Protein AF-0000000066911682 (afdb_homodimer)

Secondary structure (DSSP, 8-state):
----------GGGG-EEEEEEEES-S-TTT--EEEEEEEEE-SSTT--EEEEEEEEEPP--HHHHTT--HHHHHHHSTTTT-HHHHHHH----HHHHHHHHHHHHHHHS-TTTSPEEETTTHHHHHHHHHH-HHHHHHS-S-EEEHHHHHHHH------------HHHHHHHHHHHHHHHHHHH--GGGT--/----------GGGG-EEEEEEEES-S-TTT--EEEEEEEEE-SSTT--EEEEEEEEEPP--HHHHTT--HHHHHHHSTTTT-HHHHHHH----HHHHHHHHHHHHHHHS-TTTSPEEETTTHHHHHHHHHH-HHHHHHS-S-EEEHHHHHHHH------------HHHHHHHHHHHHHHHHHHH--TTTT--

Solvent-accessible surface area (backbone atoms only — not comparable to full-atom values): 20643 Å² total; per-residue (Å²): 124,85,78,75,72,77,78,73,77,62,73,47,42,49,23,32,40,30,47,28,61,39,47,32,44,84,52,68,91,82,37,47,74,36,30,42,15,30,34,32,23,43,42,55,89,76,49,46,75,75,44,85,45,62,74,45,51,22,36,59,55,68,74,58,61,71,65,31,36,70,70,36,47,56,48,26,25,75,90,55,47,31,46,53,61,51,17,63,70,31,84,38,42,58,68,56,47,37,50,54,50,36,51,56,46,58,75,63,36,52,75,49,44,24,26,42,23,27,60,56,33,59,60,44,48,53,43,34,49,72,66,25,42,72,46,49,65,37,31,23,92,47,46,35,35,43,42,22,53,42,63,64,61,71,65,67,75,82,80,66,87,79,55,79,37,31,57,54,47,41,53,50,34,52,52,51,43,47,53,47,42,66,69,31,49,69,66,71,81,68,64,131,124,85,79,76,72,76,78,72,76,61,73,48,43,50,23,32,38,32,50,27,61,38,47,32,43,84,51,66,90,80,38,47,73,35,31,43,13,29,37,32,22,43,42,55,91,76,48,46,76,74,44,84,44,63,74,46,52,23,36,60,54,69,77,58,60,70,64,31,36,69,70,36,47,57,47,27,26,76,91,54,44,30,45,54,62,49,18,64,71,31,83,38,43,58,67,57,48,37,51,55,51,36,54,57,45,57,76,63,35,54,75,48,45,24,26,44,25,28,60,56,32,60,60,44,48,55,44,34,50,74,66,26,41,72,47,49,66,36,32,22,93,47,48,37,35,43,41,23,54,42,61,63,62,71,66,67,73,80,77,70,87,79,56,80,36,33,57,54,46,42,54,48,34,51,51,51,43,47,52,48,41,64,67,30,49,64,67,71,78,68,64,131

pLDDT: mean 88.91, std 17.12, range [24.66, 98.81]

Organism: Trichuris trichiura (NCBI:txid36087)

Nearest PDB structures (foldseek):
  6j7z-assembly1_B  TM=9.268E-01  e=2.831E-22  Homo sapiens
  6rcn-assembly1_A  TM=9.361E-01  e=3.462E-21  Homo sapiens
  6n6k-assembly1_A  TM=9.356E-01  e=3.257E-21  Homo sapiens
  6j80-assembly1_B  TM=9.335E-01  e=4.420E-21  Homo sapiens
  6n6i-assembly2_B  TM=8.886E-01  e=9.033E-22  Homo sapiens

Radius of gyration: 21.7 Å; Cα contacts (8 Å, |Δi|>4): 700; chains: 2; bounding box: 81×53×58 Å

InterPro domains:
  IPR012337 Ribonuclease H-like superfamily [SSF53098] (12-185)
  IPR013520 Ribonuclease H-like domain [PF00929] (17-165)
  IPR013520 Ribonuclease H-like domain [SM00479] (15-186)
  IPR022894 Oligoribonuclease [NF003765] (14-187)
  IPR022894 Oligoribonuclease [PTHR11046] (68-154)
  IPR022894 Oligoribonuclease [cd06135] (16-185)
  IPR036397 Ribonuclease H superfamily [G3DSA:3.30.420.10] (10-191)

Structure (mmCIF, N/CA/C/O backbone):
data_AF-0000000066911682-model_v1
#
loop_
_entity.id
_entity.type
_entity.pdbx_description
1 polymer 'RNase T domain containing protein'
#
loop_
_atom_site.group_PDB
_atom_site.id
_atom_site.type_symbol
_atom_site.label_atom_id
_atom_site.label_alt_id
_atom_site.label_comp_id
_atom_site.label_asym_id
_atom_site.label_entity_id
_atom_site.label_seq_id
_atom_site.pdbx_PDB_ins_code
_atom_site.Cartn_x
_atom_site.Cartn_y
_atom_site.Cartn_z
_atom_site.occupancy
_atom_site.B_iso_or_equiv
_atom_site.auth_seq_id
_atom_site.auth_comp_id
_atom_site.auth_asym_id
_atom_site.auth_atom_id
_atom_site.pdbx_PDB_model_num
ATOM 1 N N . MET A 1 1 ? 44.25 -12.586 6.047 1 30.64 1 MET A N 1
ATOM 2 C CA . MET A 1 1 ? 42.969 -12.586 6.738 1 30.64 1 MET A CA 1
ATOM 3 C C . MET A 1 1 ? 42 -11.578 6.113 1 30.64 1 MET A C 1
ATOM 5 O O . MET A 1 1 ? 42.344 -10.406 5.953 1 30.64 1 MET A O 1
ATOM 9 N N . PRO A 1 2 ? 41.125 -11.969 5.152 1 35.22 2 PRO A N 1
ATOM 10 C CA . PRO A 1 2 ? 40.438 -10.914 4.391 1 35.22 2 PRO A CA 1
ATOM 11 C C . PRO A 1 2 ? 39.781 -9.875 5.289 1 35.22 2 PRO A C 1
ATOM 13 O O . PRO A 1 2 ? 39.406 -10.18 6.422 1 35.22 2 PRO A O 1
ATOM 16 N N . ASN A 1 3 ? 40.281 -8.656 5.352 1 35.41 3 ASN A N 1
ATOM 17 C CA . ASN A 1 3 ? 39.75 -7.523 6.082 1 35.41 3 ASN A CA 1
ATOM 18 C C . ASN A 1 3 ? 38.219 -7.453 5.957 1 35.41 3 ASN A C 1
ATOM 20 O O . ASN A 1 3 ? 37.688 -7.223 4.871 1 35.41 3 ASN A O 1
ATOM 24 N N . GLN A 1 4 ? 37.406 -8.383 6.516 1 37.31 4 GLN A N 1
ATOM 25 C CA . GLN A 1 4 ? 35.969 -8.289 6.656 1 37.31 4 GLN A CA 1
ATOM 26 C C . GLN A 1 4 ? 35.562 -6.867 7.031 1 37.31 4 GLN A C 1
ATOM 28 O O . GLN A 1 4 ? 35.812 -6.406 8.141 1 37.31 4 GLN A O 1
ATOM 33 N N . THR A 1 5 ? 35.906 -5.855 6.242 1 41.12 5 THR A N 1
ATOM 34 C CA . THR A 1 5 ? 35.438 -4.496 6.492 1 41.12 5 THR A CA 1
ATOM 35 C C . THR A 1 5 ? 34 -4.5 7.059 1 41.12 5 THR A C 1
ATOM 37 O O . THR A 1 5 ? 33.125 -5.184 6.535 1 41.12 5 THR A O 1
ATOM 40 N N . ASN A 1 6 ? 33.688 -4.59 8.32 1 45.5 6 ASN A N 1
ATOM 41 C CA . ASN A 1 6 ? 32.469 -4.367 9.078 1 45.5 6 ASN A CA 1
ATOM 42 C C . ASN A 1 6 ? 31.609 -3.275 8.445 1 45.5 6 ASN A C 1
ATOM 44 O O . ASN A 1 6 ? 31.828 -2.088 8.695 1 45.5 6 ASN A O 1
ATOM 48 N N . ASP A 1 7 ? 31.406 -3.189 7.207 1 52.94 7 ASP A N 1
ATOM 49 C CA . ASP A 1 7 ? 30.609 -2.184 6.508 1 52.94 7 ASP A CA 1
ATOM 50 C C . ASP A 1 7 ? 29.406 -1.759 7.344 1 52.94 7 ASP A C 1
ATOM 52 O O . ASP A 1 7 ? 28.453 -2.529 7.52 1 52.94 7 ASP A O 1
ATOM 56 N N . LYS A 1 8 ? 29.547 -1.004 8.422 1 61.72 8 LYS A N 1
ATOM 57 C CA . LYS A 1 8 ? 28.641 -0.413 9.406 1 61.72 8 LYS A CA 1
ATOM 58 C C . LYS A 1 8 ? 27.391 0.121 8.734 1 61.72 8 LYS A C 1
ATOM 60 O O . LYS A 1 8 ? 27.453 1.002 7.871 1 61.72 8 LYS A O 1
ATOM 65 N N . ILE A 1 9 ? 26.25 -0.474 8.781 1 79.56 9 ILE A N 1
ATOM 66 C CA . ILE A 1 9 ? 24.953 -0.028 8.281 1 79.56 9 ILE A CA 1
ATOM 67 C C . ILE A 1 9 ? 24.656 1.38 8.789 1 79.56 9 ILE A C 1
ATOM 69 O O . ILE A 1 9 ? 24.844 1.668 9.977 1 79.56 9 ILE A O 1
ATOM 73 N N . ASP A 1 10 ? 24.516 2.477 7.934 1 91.06 10 ASP A N 1
ATOM 74 C CA . ASP A 1 10 ? 24.047 3.812 8.289 1 91.06 10 ASP A CA 1
ATOM 75 C C . ASP A 1 10 ? 22.719 3.746 9.039 1 91.06 10 ASP A C 1
ATOM 77 O O . ASP A 1 10 ? 21.703 3.355 8.469 1 91.06 10 ASP A O 1
ATOM 81 N N . PRO A 1 11 ? 22.781 4.004 10.352 1 91.06 11 PRO A N 1
ATOM 82 C CA . PRO A 1 11 ? 21.547 3.914 11.133 1 91.06 11 PRO A CA 1
ATOM 83 C C . PRO A 1 11 ? 20.406 4.715 10.516 1 91.06 11 PRO A C 1
ATOM 85 O O . PRO A 1 11 ? 19.234 4.422 10.766 1 91.06 11 PRO A O 1
ATOM 88 N N . ARG A 1 12 ? 20.734 5.734 9.758 1 95.25 12 ARG A N 1
ATOM 89 C CA . ARG A 1 12 ? 19.703 6.551 9.117 1 95.25 12 ARG A CA 1
ATOM 90 C C . ARG A 1 12 ? 18.906 5.734 8.109 1 95.25 12 ARG A C 1
ATOM 92 O O . ARG A 1 12 ? 17.812 6.133 7.707 1 95.25 12 ARG A O 1
ATOM 99 N N . SER A 1 13 ? 19.406 4.578 7.641 1 95.56 13 SER A N 1
ATOM 100 C CA . SER A 1 13 ? 18.766 3.744 6.629 1 95.56 13 SER A CA 1
ATOM 101 C C . SER A 1 13 ? 17.594 2.965 7.211 1 95.56 13 SER A C 1
ATOM 103 O O . SER A 1 13 ? 16.812 2.363 6.473 1 95.56 13 SER A O 1
ATOM 105 N N . LEU A 1 14 ? 17.391 3.08 8.523 1 93.75 14 LEU A N 1
ATOM 106 C CA . LEU A 1 14 ? 16.328 2.352 9.195 1 93.75 14 LEU A CA 1
ATOM 107 C C . LEU A 1 14 ? 15.156 3.279 9.523 1 93.75 14 LEU A C 1
ATOM 109 O O . LEU A 1 14 ? 14.125 2.832 10.023 1 93.75 14 LEU A O 1
ATOM 113 N N . ARG A 1 15 ? 15.297 4.527 9.188 1 97.06 15 ARG A N 1
ATOM 114 C CA . ARG A 1 15 ? 14.289 5.527 9.531 1 97.06 15 ARG A CA 1
ATOM 115 C C . ARG A 1 15 ? 13.008 5.316 8.734 1 97.06 15 ARG A C 1
ATOM 117 O O . ARG A 1 15 ? 13 4.574 7.746 1 97.06 15 ARG A O 1
ATOM 124 N N . LEU A 1 16 ? 11.977 5.883 9.258 1 98.25 16 LEU A N 1
ATOM 125 C CA . LEU A 1 16 ? 10.688 5.906 8.57 1 98.25 16 LEU A CA 1
ATOM 126 C C . LEU A 1 16 ? 10.352 7.316 8.102 1 98.25 16 LEU A C 1
ATOM 128 O O . LEU A 1 16 ? 10.555 8.289 8.828 1 98.25 16 LEU A O 1
ATOM 132 N N . VAL A 1 17 ? 9.883 7.406 6.891 1 98.75 17 VAL A N 1
ATOM 133 C CA . VAL A 1 17 ? 9.43 8.68 6.336 1 98.75 17 VAL A CA 1
ATOM 134 C C . VAL A 1 17 ? 7.902 8.727 6.34 1 98.75 17 VAL A C 1
ATOM 136 O O . VAL A 1 17 ? 7.254 8.148 5.461 1 98.75 17 VAL A O 1
ATOM 139 N N . TRP A 1 18 ? 7.309 9.445 7.32 1 98.69 18 TRP A N 1
ATOM 140 C CA . TRP A 1 18 ? 5.859 9.594 7.414 1 98.69 18 TRP A CA 1
ATOM 141 C C . TRP A 1 18 ? 5.367 10.719 6.516 1 98.69 18 TRP A C 1
ATOM 143 O O . TRP A 1 18 ? 5.816 11.859 6.637 1 98.69 18 TRP A O 1
ATOM 153 N N . ILE A 1 19 ? 4.492 10.383 5.605 1 98.44 19 ILE A N 1
ATOM 154 C CA . ILE A 1 19 ? 3.914 11.406 4.746 1 98.44 19 ILE A CA 1
ATOM 155 C C . ILE A 1 19 ? 2.396 11.242 4.695 1 98.44 19 ILE A C 1
ATOM 157 O O . ILE A 1 19 ? 1.888 10.125 4.629 1 98.44 19 ILE A O 1
ATOM 161 N N . ASP A 1 20 ? 1.667 12.234 4.773 1 97.56 20 ASP A N 1
ATOM 162 C CA . ASP A 1 20 ? 0.225 12.297 4.555 1 97.56 20 ASP A CA 1
ATOM 163 C C . ASP A 1 20 ? -0.126 13.359 3.514 1 97.56 20 ASP A C 1
ATOM 165 O O . ASP A 1 20 ? 0.473 14.438 3.49 1 97.56 20 ASP A O 1
ATOM 169 N N . CYS A 1 21 ? -1.052 13.039 2.686 1 97.88 21 CYS A N 1
ATOM 170 C CA . CYS A 1 21 ? -1.521 13.945 1.647 1 97.88 21 CYS A CA 1
ATOM 171 C C . CYS A 1 21 ? -3.021 14.18 1.765 1 97.88 21 CYS A C 1
ATOM 173 O O . CYS A 1 21 ? -3.773 13.266 2.104 1 97.88 21 CYS A O 1
ATOM 175 N N . GLU A 1 22 ? -3.4 15.312 1.535 1 97.81 22 GLU A N 1
ATOM 176 C CA . GLU A 1 22 ? -4.793 15.656 1.271 1 97.81 22 GLU A CA 1
ATOM 177 C C . GLU A 1 22 ? -5.012 15.984 -0.204 1 97.81 22 GLU A C 1
ATOM 179 O O . GLU A 1 22 ? -4.188 16.656 -0.829 1 97.81 22 GLU A O 1
ATOM 184 N N . MET A 1 23 ? -6.113 15.57 -0.801 1 98 23 MET A N 1
ATOM 185 C CA . MET A 1 23 ? -6.348 15.664 -2.238 1 98 23 MET A CA 1
ATOM 186 C C . MET A 1 23 ? -7.762 16.156 -2.525 1 98 23 MET A C 1
ATOM 188 O O . MET A 1 23 ? -8.586 16.25 -1.615 1 98 23 MET A O 1
ATOM 192 N N . THR A 1 24 ? -8.031 16.484 -3.754 1 98.25 24 THR A N 1
ATOM 193 C CA . THR A 1 24 ? -9.359 16.891 -4.18 1 98.25 24 THR A CA 1
ATOM 194 C C . THR A 1 24 ? -10.266 15.664 -4.363 1 98.25 24 THR A C 1
ATOM 196 O O . THR A 1 24 ? -11.445 15.805 -4.684 1 98.25 24 THR A O 1
ATOM 199 N N . GLY A 1 25 ? -9.742 14.508 -4.219 1 96.31 25 GLY A N 1
ATOM 200 C CA . GLY A 1 25 ? -10.383 13.211 -4.359 1 96.31 25 GLY A CA 1
ATOM 201 C C . GLY A 1 25 ? -9.398 12.062 -4.418 1 96.31 25 GLY A C 1
ATOM 202 O O . GLY A 1 25 ? -8.188 12.266 -4.297 1 96.31 25 GLY A O 1
ATOM 203 N N . LEU A 1 26 ? -9.844 10.875 -4.711 1 92.25 26 LEU A N 1
ATOM 204 C CA . LEU A 1 26 ? -8.984 9.711 -4.543 1 92.25 26 LEU A CA 1
ATOM 205 C C . LEU A 1 26 ? -8.516 9.18 -5.895 1 92.25 26 LEU A C 1
ATOM 207 O O . LEU A 1 26 ? -7.613 8.344 -5.961 1 92.25 26 LEU A O 1
ATOM 211 N N . ASP A 1 27 ? -9.125 9.625 -6.945 1 92 27 ASP A N 1
ATOM 212 C CA . ASP A 1 27 ? -8.703 9.156 -8.266 1 92 27 ASP A CA 1
ATOM 213 C C . ASP A 1 27 ? -7.461 9.906 -8.742 1 92 27 ASP A C 1
ATOM 215 O O . ASP A 1 27 ? -7.559 11.039 -9.211 1 92 27 ASP A O 1
ATOM 219 N N . VAL A 1 28 ? -6.344 9.242 -8.766 1 93 28 VAL A N 1
ATOM 220 C CA . VAL A 1 28 ? -5.047 9.852 -9.031 1 93 28 VAL A CA 1
ATOM 221 C C . VAL A 1 28 ? -5.012 10.391 -10.461 1 93 28 VAL A C 1
ATOM 223 O O . VAL A 1 28 ? -4.27 11.328 -10.758 1 93 28 VAL A O 1
ATOM 226 N N . ASN A 1 29 ? -5.812 9.867 -11.352 1 90.88 29 ASN A N 1
ATOM 227 C CA . ASN A 1 29 ? -5.781 10.273 -12.75 1 90.88 29 ASN A CA 1
ATOM 228 C C . ASN A 1 29 ? -6.48 11.609 -12.961 1 90.88 29 ASN A C 1
ATOM 230 O O . ASN A 1 29 ? -6.184 12.328 -13.914 1 90.88 29 ASN A O 1
ATOM 234 N N . THR A 1 30 ? -7.395 12.008 -12.039 1 95.19 30 THR A N 1
ATOM 235 C CA . THR A 1 30 ? -8.211 13.195 -12.297 1 95.19 30 THR A CA 1
ATOM 236 C C . THR A 1 30 ? -8.125 14.172 -11.125 1 95.19 30 THR A C 1
ATOM 238 O O . THR A 1 30 ? -8.508 15.336 -11.25 1 95.19 30 THR A O 1
ATOM 241 N N . LYS A 1 31 ? -7.602 13.727 -10 1 97.81 31 LYS A N 1
ATOM 242 C CA . LYS A 1 31 ? -7.605 14.562 -8.797 1 97.81 31 LYS A CA 1
ATOM 243 C C . LYS A 1 31 ? -6.207 15.094 -8.5 1 97.81 31 LYS A C 1
ATOM 245 O O . LYS A 1 31 ? -5.246 14.766 -9.195 1 97.81 31 LYS A O 1
ATOM 250 N N . HIS A 1 32 ? -6.16 16.031 -7.527 1 98.25 32 HIS A N 1
ATOM 251 C CA . HIS A 1 32 ? -4.949 16.812 -7.355 1 98.25 32 HIS A CA 1
ATOM 252 C C . HIS A 1 32 ? -4.547 16.906 -5.883 1 98.25 32 HIS A C 1
ATOM 254 O O . HIS A 1 32 ? -5.402 16.812 -5 1 98.25 32 HIS A O 1
ATOM 260 N N . LEU A 1 33 ? -3.238 17.109 -5.668 1 98.31 33 LEU A N 1
ATOM 261 C CA . LEU A 1 33 ? -2.689 17.297 -4.328 1 98.31 33 LEU A CA 1
ATOM 262 C C . LEU A 1 33 ? -3.055 18.672 -3.787 1 98.31 33 LEU A C 1
ATOM 264 O O . LEU A 1 33 ? -2.994 19.672 -4.516 1 98.31 33 LEU A O 1
ATOM 268 N N . LEU A 1 34 ? -3.43 18.734 -2.512 1 98.56 34 LEU A N 1
ATOM 269 C CA . LEU A 1 34 ? -3.752 20 -1.851 1 98.56 34 LEU A CA 1
ATOM 270 C C . LEU A 1 34 ? -2.756 20.297 -0.733 1 98.56 34 LEU A C 1
ATOM 272 O O . LEU A 1 34 ? -2.443 21.453 -0.467 1 98.56 34 LEU A O 1
ATOM 276 N N . GLU A 1 35 ? -2.35 19.297 -0.068 1 98.62 35 GLU A N 1
ATOM 277 C CA . GLU A 1 35 ? -1.502 19.406 1.114 1 98.62 35 GLU A CA 1
ATOM 278 C C . GLU A 1 35 ? -0.616 18.188 1.284 1 98.62 35 GLU A C 1
ATOM 280 O O . GLU A 1 35 ? -1.052 17.062 1.031 1 98.62 35 GLU A O 1
ATOM 285 N N . VAL A 1 36 ? 0.621 18.359 1.658 1 98.56 36 VAL A N 1
ATOM 286 C CA . VAL A 1 36 ? 1.533 17.266 1.973 1 98.56 36 VAL A CA 1
ATOM 287 C C . VAL A 1 36 ? 2.354 17.609 3.211 1 98.56 36 VAL A C 1
ATOM 289 O O . VAL A 1 36 ? 2.852 18.734 3.338 1 98.56 36 VAL A O 1
ATOM 292 N N . ALA A 1 37 ? 2.416 16.734 4.137 1 98.44 37 ALA A N 1
ATOM 293 C CA . ALA A 1 37 ? 3.229 16.891 5.34 1 98.44 37 ALA A CA 1
ATOM 294 C C . ALA A 1 37 ? 4.176 15.703 5.516 1 98.44 37 ALA A C 1
ATOM 296 O O . ALA A 1 37 ? 3.955 14.633 4.945 1 98.44 37 ALA A O 1
ATOM 297 N N . CYS A 1 38 ? 5.223 15.922 6.281 1 98.62 38 CYS A N 1
ATOM 298 C CA . CYS A 1 38 ? 6.23 14.883 6.469 1 98.62 38 CYS A CA 1
ATOM 299 C C . CYS A 1 38 ? 6.809 14.93 7.875 1 98.62 38 CYS A C 1
ATOM 301 O O . CYS A 1 38 ? 7.043 16.016 8.422 1 98.62 38 CYS A O 1
ATOM 303 N N . ILE A 1 39 ? 6.969 13.859 8.5 1 98.5 39 ILE A N 1
ATOM 304 C CA . ILE A 1 39 ? 7.738 13.641 9.719 1 98.5 39 ILE A CA 1
ATOM 305 C C . ILE A 1 39 ? 8.711 12.484 9.516 1 98.5 39 ILE A C 1
ATOM 307 O O . ILE A 1 39 ? 8.375 11.477 8.891 1 98.5 39 ILE A O 1
ATOM 311 N N . ILE A 1 40 ? 9.898 12.625 9.961 1 98.62 40 ILE A N 1
ATOM 312 C CA . ILE A 1 40 ? 10.875 11.539 9.93 1 98.62 40 ILE A CA 1
ATOM 313 C C . ILE A 1 40 ? 11.086 11 11.344 1 98.62 40 ILE A C 1
ATOM 315 O O . ILE A 1 40 ? 11.297 11.773 12.281 1 98.62 40 ILE A O 1
ATOM 319 N N . THR A 1 41 ? 11.008 9.766 11.5 1 98.44 41 THR A N 1
ATOM 320 C CA . THR A 1 41 ? 11.266 9.141 12.797 1 98.44 41 THR A CA 1
ATOM 321 C C . THR A 1 41 ? 12.375 8.094 12.68 1 98.44 41 THR A C 1
ATOM 323 O O . THR A 1 41 ? 12.734 7.688 11.57 1 98.44 41 THR A O 1
ATOM 326 N N . GLU A 1 42 ? 12.883 7.762 13.852 1 96.12 42 GLU A N 1
ATOM 327 C CA . GLU A 1 42 ? 13.648 6.52 13.906 1 96.12 42 GLU A CA 1
ATOM 328 C C . GLU A 1 42 ? 12.773 5.32 13.555 1 96.12 42 GLU A C 1
ATOM 330 O O . GLU A 1 42 ? 11.547 5.402 13.602 1 96.12 42 GLU A O 1
ATOM 335 N N . GLY A 1 43 ? 13.406 4.219 13.18 1 93.62 43 GLY A N 1
ATOM 336 C CA . GLY A 1 43 ? 12.688 3.023 12.773 1 93.62 43 GLY A CA 1
ATOM 337 C C . GLY A 1 43 ? 12.547 2 13.883 1 93.62 43 GLY A C 1
ATOM 338 O O . GLY A 1 43 ? 11.898 0.969 13.703 1 93.62 43 GLY A O 1
ATOM 339 N N . ASP A 1 44 ? 13.18 2.287 15.016 1 88.88 44 ASP A N 1
ATOM 340 C CA . ASP A 1 44 ? 13.047 1.395 16.172 1 88.88 44 ASP A CA 1
ATOM 341 C C . ASP A 1 44 ? 11.719 1.632 16.891 1 88.88 44 ASP A C 1
ATOM 343 O O . ASP A 1 44 ? 10.977 2.559 16.547 1 88.88 44 ASP A O 1
ATOM 347 N N . PRO A 1 45 ? 11.344 0.815 17.828 1 88.94 45 PRO A N 1
ATOM 348 C CA . PRO A 1 45 ? 10.023 0.839 18.453 1 88.94 45 PRO A CA 1
ATOM 349 C C . PRO A 1 45 ? 9.711 2.174 19.125 1 88.94 45 PRO A C 1
ATOM 351 O O . PRO A 1 45 ? 8.555 2.443 19.469 1 88.94 45 PRO A O 1
ATOM 354 N N . SER A 1 46 ? 10.68 2.973 19.344 1 91.88 46 SER A N 1
ATOM 355 C CA . SER A 1 46 ? 10.406 4.262 19.969 1 91.88 46 SER A CA 1
ATOM 356 C C . SER A 1 46 ? 9.727 5.219 19 1 91.88 46 SER A C 1
ATOM 358 O O . SER A 1 46 ? 9.016 6.137 19.406 1 91.88 46 SER A O 1
ATOM 360 N N . LEU A 1 47 ? 10.031 5.086 17.703 1 96.75 47 LEU A N 1
ATOM 361 C CA . LEU A 1 47 ? 9.578 6 16.656 1 96.75 47 LEU A CA 1
ATOM 362 C C . LEU A 1 47 ? 9.852 7.449 17.047 1 96.75 47 LEU A C 1
ATOM 364 O O . LEU A 1 47 ? 9.023 8.328 16.797 1 96.75 47 LEU A O 1
ATOM 368 N N . LYS A 1 48 ? 10.969 7.602 17.656 1 97.19 48 LYS A N 1
ATOM 369 C CA . LYS A 1 48 ? 11.344 8.953 18.062 1 97.19 48 LYS A CA 1
ATOM 370 C C . LYS A 1 48 ? 11.414 9.891 16.859 1 97.19 48 LYS A C 1
ATOM 372 O O . LYS A 1 48 ? 12 9.547 15.836 1 97.19 48 LYS A O 1
ATOM 377 N N . ILE A 1 49 ? 10.844 11.039 17 1 98.06 49 ILE A N 1
ATOM 378 C CA . ILE A 1 49 ? 10.859 12.023 15.914 1 98.06 49 ILE A CA 1
ATOM 379 C C . ILE A 1 49 ? 12.266 12.578 15.734 1 98.06 49 ILE A C 1
ATOM 381 O O . ILE A 1 49 ? 12.875 13.07 16.688 1 98.06 49 ILE A O 1
ATOM 385 N N . VAL A 1 50 ? 12.805 12.438 14.57 1 98.12 50 VAL A N 1
ATOM 386 C CA . VAL A 1 50 ? 14.102 12.977 14.172 1 98.12 50 VAL A CA 1
ATOM 387 C C . VAL A 1 50 ? 13.93 14.398 13.633 1 98.12 50 VAL A C 1
ATOM 389 O O . VAL A 1 50 ? 14.727 15.281 13.945 1 98.12 50 VAL A O 1
ATOM 392 N N . ALA A 1 51 ? 12.93 14.562 12.812 1 98 51 ALA A N 1
ATOM 393 C CA . ALA A 1 51 ? 12.625 15.852 12.195 1 98 51 ALA A CA 1
ATOM 394 C C . ALA A 1 51 ? 11.141 15.984 11.883 1 98 51 ALA A C 1
ATOM 396 O O . ALA A 1 51 ? 10.523 15.039 11.383 1 98 51 ALA A O 1
ATOM 397 N N . LYS A 1 52 ? 10.609 17.109 12.258 1 96.69 52 LYS A N 1
ATOM 398 C CA . LYS A 1 52 ? 9.203 17.391 11.977 1 96.69 52 LYS A CA 1
ATOM 399 C C . LYS A 1 52 ? 9.062 18.406 10.852 1 96.69 52 LYS A C 1
ATOM 401 O O . LYS A 1 52 ? 9.688 19.469 10.883 1 96.69 52 LYS A O 1
ATOM 406 N N . GLY A 1 53 ? 8.234 17.938 9.859 1 86.38 53 GLY A N 1
ATOM 407 C CA . GLY A 1 53 ? 7.902 18.875 8.797 1 86.38 53 GLY A CA 1
ATOM 408 C C . GLY A 1 53 ? 8.523 18.5 7.461 1 86.38 53 GLY A C 1
ATOM 409 O O . GLY A 1 53 ? 9.094 17.422 7.312 1 86.38 53 GLY A O 1
ATOM 410 N N . PRO A 1 54 ? 8.305 19.297 6.613 1 95.25 54 PRO A N 1
ATOM 411 C CA . PRO A 1 54 ? 7.43 20.469 6.422 1 95.25 54 PRO A CA 1
ATOM 412 C C . PRO A 1 54 ? 5.957 20.078 6.312 1 95.25 54 PRO A C 1
ATOM 414 O O . PRO A 1 54 ? 5.621 18.891 6.277 1 95.25 54 PRO A O 1
ATOM 417 N N . ASN A 1 55 ? 5.098 20.953 6.5 1 97.94 55 ASN A N 1
ATOM 418 C CA . ASN A 1 55 ? 3.699 20.922 6.078 1 97.94 55 ASN A CA 1
ATOM 419 C C . ASN A 1 55 ? 3.428 21.938 4.969 1 97.94 55 ASN A C 1
ATOM 421 O O . ASN A 1 55 ? 3.428 23.141 5.207 1 97.94 55 ASN A O 1
ATOM 425 N N . LEU A 1 56 ? 3.203 21.469 3.744 1 98.69 56 LEU A N 1
ATOM 426 C CA . LEU A 1 56 ? 3.148 22.312 2.557 1 98.69 56 LEU A CA 1
ATOM 427 C C . LEU A 1 56 ? 1.735 22.344 1.985 1 98.69 56 LEU A C 1
ATOM 429 O O . LEU A 1 56 ? 1.145 21.312 1.701 1 98.69 56 LEU A O 1
ATOM 433 N N . ILE A 1 57 ? 1.198 23.484 1.887 1 98.62 57 ILE A N 1
ATOM 434 C CA . ILE A 1 57 ? -0.095 23.688 1.245 1 98.62 57 ILE A CA 1
ATOM 435 C C . ILE A 1 57 ? 0.111 24.109 -0.21 1 98.62 57 ILE A C 1
ATOM 437 O O . ILE A 1 57 ? 0.719 25.141 -0.484 1 98.62 57 ILE A O 1
ATOM 441 N N . ILE A 1 58 ? -0.411 23.344 -1.142 1 98.81 58 ILE A N 1
ATOM 442 C CA . ILE A 1 58 ? -0.161 23.516 -2.568 1 98.81 58 ILE A CA 1
ATOM 443 C C . ILE A 1 58 ? -1.316 24.297 -3.205 1 98.81 58 ILE A C 1
ATOM 445 O O . ILE A 1 58 ? -2.482 23.938 -3.025 1 98.81 58 ILE A O 1
ATOM 449 N N . HIS A 1 59 ? -0.986 25.281 -3.969 1 98.75 59 HIS A N 1
ATOM 450 C CA . HIS A 1 59 ? -2.008 26.062 -4.66 1 98.75 59 HIS A CA 1
ATOM 451 C C . HIS A 1 59 ? -2.689 25.234 -5.746 1 98.75 59 HIS A C 1
ATOM 453 O O . HIS A 1 59 ? -2.025 24.5 -6.484 1 98.75 59 HIS A O 1
ATOM 459 N N . GLN A 1 60 ? -3.982 25.359 -5.906 1 98.56 60 GLN A N 1
ATOM 460 C CA . GLN A 1 60 ? -4.781 24.844 -7.023 1 98.56 60 GLN A CA 1
ATOM 461 C C . GLN A 1 60 ? -5.754 25.906 -7.523 1 98.56 60 GLN A C 1
ATOM 463 O O . GLN A 1 60 ? -6.328 26.656 -6.73 1 98.56 60 GLN A O 1
ATOM 468 N N . SER A 1 61 ? -5.996 25.969 -8.82 1 98.12 61 SER A N 1
ATOM 469 C CA . SER A 1 61 ? -6.922 26.922 -9.422 1 98.12 61 SER A CA 1
ATOM 470 C C . SER A 1 61 ? -8.367 26.609 -9.023 1 98.12 61 SER A C 1
ATOM 472 O O . SER A 1 61 ? -8.672 25.5 -8.586 1 98.12 61 SER A O 1
ATOM 474 N N . GLU A 1 62 ? -9.227 27.594 -9.25 1 97.75 62 GLU A N 1
ATOM 475 C CA . GLU A 1 62 ? -10.648 27.391 -8.992 1 97.75 62 GLU A CA 1
ATOM 476 C C . GLU A 1 62 ? -11.211 26.266 -9.859 1 97.75 62 GLU A C 1
ATOM 478 O O . GLU A 1 62 ? -12.102 25.531 -9.43 1 97.75 62 GLU A O 1
ATOM 483 N N . LYS A 1 63 ? -10.727 26.125 -11.062 1 97.81 63 LYS A N 1
ATOM 484 C CA . LYS A 1 63 ? -11.156 25.062 -11.961 1 97.81 63 LYS A CA 1
ATOM 485 C C . LYS A 1 63 ? -10.938 23.688 -11.336 1 97.81 63 LYS A C 1
ATOM 487 O O . LYS A 1 63 ? -11.789 22.797 -11.445 1 97.81 63 LYS A O 1
ATOM 492 N N . VAL A 1 64 ? -9.82 23.5 -10.68 1 97.81 64 VAL A N 1
ATOM 493 C CA . VAL A 1 64 ? -9.477 22.25 -10.023 1 97.81 64 VAL A CA 1
ATOM 494 C C . VAL A 1 64 ? -10.344 22.062 -8.773 1 97.81 64 VAL A C 1
ATOM 496 O O . VAL A 1 64 ? -10.898 20.984 -8.555 1 97.81 64 VAL A O 1
ATOM 499 N N . LEU A 1 65 ? -10.477 23.141 -8 1 97.88 65 LEU A N 1
ATOM 500 C CA . LEU A 1 65 ? -11.203 23.078 -6.738 1 97.88 65 LEU A CA 1
ATOM 501 C C . LEU A 1 65 ? -12.688 22.812 -6.977 1 97.88 65 LEU A C 1
ATOM 503 O O . LEU A 1 65 ? -13.328 22.125 -6.184 1 97.88 65 LEU A O 1
ATOM 507 N N . ASP A 1 66 ? -13.203 23.234 -8.086 1 96.56 66 ASP A N 1
ATOM 508 C CA . ASP A 1 66 ? -14.609 23.047 -8.438 1 96.56 66 ASP A CA 1
ATOM 509 C C . ASP A 1 66 ? -14.906 21.594 -8.766 1 96.56 66 ASP A C 1
ATOM 511 O O . ASP A 1 66 ? -16.062 21.172 -8.773 1 96.56 66 ASP A O 1
ATOM 515 N N . LYS A 1 67 ? -13.867 20.875 -9.078 1 96.75 67 LYS A N 1
ATOM 516 C CA . LYS A 1 67 ? -14.047 19.484 -9.477 1 96.75 67 LYS A CA 1
ATOM 517 C C . LYS A 1 67 ? -13.742 18.531 -8.328 1 96.75 67 LYS A C 1
ATOM 519 O O . LYS A 1 67 ? -13.602 17.328 -8.531 1 96.75 67 LYS A O 1
ATOM 524 N N . MET A 1 68 ? -13.555 19.094 -7.152 1 96.56 68 MET A N 1
ATOM 525 C CA . MET A 1 68 ? -13.344 18.266 -5.965 1 96.56 68 MET A CA 1
ATOM 526 C C . MET A 1 68 ? -14.531 17.344 -5.727 1 96.56 68 MET A C 1
ATOM 528 O O . MET A 1 68 ? -15.68 17.75 -5.895 1 96.56 68 MET A O 1
ATOM 532 N N . ASP A 1 69 ? -14.211 16.109 -5.363 1 96 69 ASP A N 1
ATOM 533 C CA . ASP A 1 69 ? -15.305 15.203 -5.035 1 96 69 ASP A CA 1
ATOM 534 C C . ASP A 1 69 ? -16.078 15.688 -3.803 1 96 69 ASP A C 1
ATOM 536 O O . ASP A 1 69 ? -15.531 16.422 -2.984 1 96 69 ASP A O 1
ATOM 540 N N . GLU A 1 70 ? -17.297 15.219 -3.627 1 94.62 70 GLU A N 1
ATOM 541 C CA . GLU A 1 70 ? -18.188 15.695 -2.574 1 94.62 70 GLU A CA 1
ATOM 542 C C . GLU A 1 70 ? -17.594 15.438 -1.191 1 94.62 70 GLU A C 1
ATOM 544 O O . GLU A 1 70 ? -17.594 16.328 -0.333 1 94.62 70 GLU A O 1
ATOM 549 N N . TRP A 1 71 ? -17.078 14.289 -0.996 1 92.44 71 TRP A N 1
ATOM 550 C CA . TRP A 1 71 ? -16.516 13.922 0.299 1 92.44 71 TRP A CA 1
ATOM 551 C C . TRP A 1 71 ? -15.352 14.844 0.667 1 92.44 71 TRP A C 1
ATOM 553 O O . TRP A 1 71 ? -15.297 15.367 1.782 1 92.44 71 TRP A O 1
ATOM 563 N N . SER A 1 72 ? -14.492 15.109 -0.323 1 94.5 72 SER A N 1
ATOM 564 C CA . SER A 1 72 ? -13.328 15.961 -0.091 1 94.5 72 SER A CA 1
ATOM 565 C C . SER A 1 72 ? -13.75 17.422 0.105 1 94.5 72 SER A C 1
ATOM 567 O O . SER A 1 72 ? -13.141 18.141 0.896 1 94.5 72 SER A O 1
ATOM 569 N N . ALA A 1 73 ? -14.758 17.891 -0.614 1 94.38 73 ALA A N 1
ATOM 570 C CA . ALA A 1 73 ? -15.25 19.25 -0.488 1 94.38 73 ALA A CA 1
ATOM 571 C C . ALA A 1 73 ? -15.781 19.516 0.917 1 94.38 73 ALA A C 1
ATOM 573 O O . ALA A 1 73 ? -15.539 20.578 1.491 1 94.38 73 ALA A O 1
ATOM 574 N N . ILE A 1 74 ? -16.484 18.547 1.417 1 92.5 74 ILE A N 1
ATOM 575 C CA . ILE A 1 74 ? -17.016 18.672 2.766 1 92.5 74 ILE A CA 1
ATOM 576 C C . ILE A 1 74 ? -15.883 18.656 3.783 1 92.5 74 ILE A C 1
ATOM 578 O O . ILE A 1 74 ? -15.812 19.516 4.66 1 92.5 74 ILE A O 1
ATOM 582 N N . LYS A 1 75 ? -14.969 17.781 3.578 1 92.38 75 LYS A N 1
ATOM 583 C CA . LYS A 1 75 ? -13.852 17.578 4.492 1 92.38 75 LYS A CA 1
ATOM 584 C C . LYS A 1 75 ? -12.945 18.797 4.535 1 92.38 75 LYS A C 1
ATOM 586 O O . LYS A 1 75 ? -12.469 19.188 5.602 1 92.38 75 LYS A O 1
ATOM 591 N N . HIS A 1 76 ? -12.695 19.453 3.385 1 95.06 76 HIS A N 1
ATOM 592 C CA . HIS A 1 76 ? -11.719 20.531 3.283 1 95.06 76 HIS A CA 1
ATOM 593 C C . HIS A 1 76 ? -12.391 21.891 3.412 1 95.06 76 HIS A C 1
ATOM 595 O O . HIS A 1 76 ? -11.719 22.922 3.377 1 95.06 76 HIS A O 1
ATOM 601 N N . GLY A 1 77 ? -13.695 21.891 3.607 1 92.19 77 GLY A N 1
ATOM 602 C CA . GLY A 1 77 ? -14.453 23.125 3.705 1 92.19 77 GLY A CA 1
ATOM 603 C C . GLY A 1 77 ? -14.219 23.859 5.012 1 92.19 77 GLY A C 1
ATOM 604 O O . GLY A 1 77 ? -13.539 23.359 5.906 1 92.19 77 GLY A O 1
ATOM 605 N N . GLU A 1 78 ? -14.836 24.922 5.16 1 85.56 78 GLU A N 1
ATOM 606 C CA . GLU A 1 78 ? -14.617 25.859 6.25 1 85.56 78 GLU A CA 1
ATOM 607 C C . GLU A 1 78 ? -15.031 25.266 7.59 1 85.56 78 GLU A C 1
ATOM 609 O O . GLU A 1 78 ? -14.398 25.531 8.617 1 85.56 78 GLU A O 1
ATOM 614 N N . VAL A 1 79 ? -15.969 24.438 7.578 1 83.44 79 VAL A N 1
ATOM 615 C CA . VAL A 1 79 ? -16.531 23.906 8.82 1 83.44 79 VAL A CA 1
ATOM 616 C C . VAL A 1 79 ? -15.648 22.766 9.336 1 83.44 79 VAL A C 1
ATOM 618 O O . VAL A 1 79 ? -15.703 22.422 10.516 1 83.44 79 VAL A O 1
ATOM 621 N N . ASN A 1 80 ? -14.828 22.25 8.477 1 89.75 80 ASN A N 1
ATOM 622 C CA . ASN A 1 80 ? -13.953 21.156 8.836 1 89.75 80 ASN A CA 1
ATOM 623 C C . ASN A 1 80 ? -12.492 21.578 8.883 1 89.75 80 ASN A C 1
ATOM 625 O O . ASN A 1 80 ? -12.094 22.375 9.742 1 89.75 80 ASN A O 1
ATOM 629 N N . SER A 1 81 ? -11.688 21.203 7.953 1 90.88 81 SER A N 1
ATOM 630 C CA . SER A 1 81 ? -10.258 21.484 8.039 1 90.88 81 SER A CA 1
ATOM 631 C C . SER A 1 81 ? -9.93 22.906 7.598 1 90.88 81 SER A C 1
ATOM 633 O O . SER A 1 81 ? -8.883 23.438 7.957 1 90.88 81 SER A O 1
ATOM 635 N N . GLY A 1 82 ? -10.867 23.547 6.773 1 94.56 82 GLY A N 1
ATOM 636 C CA . GLY A 1 82 ? -10.586 24.859 6.211 1 94.56 82 GLY A CA 1
ATOM 637 C C . GLY A 1 82 ? -9.477 24.844 5.18 1 94.56 82 GLY A C 1
ATOM 638 O O . GLY A 1 82 ? -8.977 25.891 4.777 1 94.56 82 GLY A O 1
ATOM 639 N N . LEU A 1 83 ? -9.086 23.703 4.699 1 96.69 83 LEU A N 1
ATOM 640 C CA . LEU A 1 83 ? -7.945 23.547 3.807 1 96.69 83 LEU A CA 1
ATOM 641 C C . LEU A 1 83 ? -8.195 24.219 2.467 1 96.69 83 LEU A C 1
ATOM 643 O O . LEU A 1 83 ? -7.273 24.781 1.864 1 96.69 83 LEU A O 1
ATOM 647 N N . THR A 1 84 ? -9.453 24.25 1.992 1 97.25 84 THR A N 1
ATOM 648 C CA . THR A 1 84 ? -9.773 24.812 0.688 1 97.25 84 THR A CA 1
ATOM 649 C C . THR A 1 84 ? -9.359 26.281 0.624 1 97.25 84 THR A C 1
ATOM 651 O O . THR A 1 84 ? -8.734 26.719 -0.344 1 97.25 84 THR A O 1
ATOM 654 N N . GLU A 1 85 ? -9.664 27 1.668 1 97.56 85 GLU A N 1
ATOM 655 C CA . GLU A 1 85 ? -9.305 28.422 1.688 1 97.56 85 GLU A CA 1
ATOM 656 C C . GLU A 1 85 ? -7.793 28.594 1.749 1 97.56 85 GLU A C 1
ATOM 658 O O . GLU A 1 85 ? -7.25 29.516 1.127 1 97.56 85 GLU A O 1
ATOM 663 N N . GLU A 1 86 ? -7.117 27.734 2.516 1 97.75 86 GLU A N 1
ATOM 664 C CA . GLU A 1 86 ? -5.66 27.812 2.594 1 97.75 86 GLU A CA 1
ATOM 665 C C . GLU A 1 86 ? -5.02 27.531 1.237 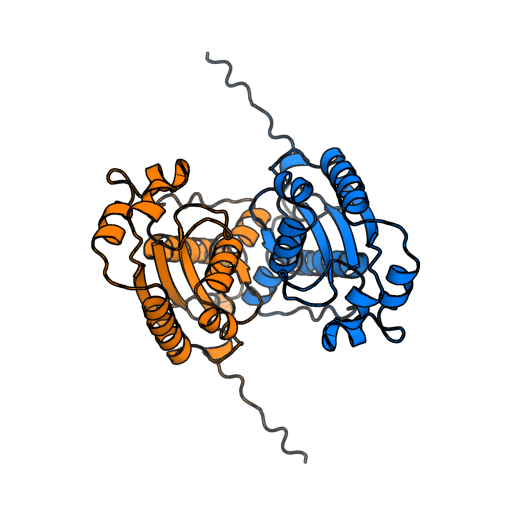1 97.75 86 GLU A C 1
ATOM 667 O O . GLU A 1 86 ? -4.004 28.125 0.888 1 97.75 86 GLU A O 1
ATOM 672 N N . VAL A 1 87 ? -5.602 26.641 0.471 1 98.25 87 VAL A N 1
ATOM 673 C CA . VAL A 1 87 ? -5.121 26.297 -0.862 1 98.25 87 VAL A CA 1
ATOM 674 C C . VAL A 1 87 ? -5.27 27.5 -1.792 1 98.25 87 VAL A C 1
ATOM 676 O O . VAL A 1 87 ? -4.375 27.797 -2.586 1 98.25 87 VAL A O 1
ATOM 679 N N . ARG A 1 88 ? -6.363 28.234 -1.622 1 97.56 88 ARG A N 1
ATOM 680 C CA . ARG A 1 88 ? -6.617 29.422 -2.436 1 97.56 88 ARG A CA 1
ATOM 681 C C . ARG A 1 88 ? -5.582 30.516 -2.158 1 97.56 88 ARG A C 1
ATOM 683 O O . ARG A 1 88 ? -5.152 31.219 -3.074 1 97.56 88 ARG A O 1
ATOM 690 N N . LYS A 1 89 ? -5.152 30.531 -0.947 1 98 89 LYS A N 1
ATOM 691 C CA . LYS A 1 89 ? -4.246 31.594 -0.514 1 98 89 LYS A CA 1
ATOM 692 C C . LYS A 1 89 ? -2.793 31.219 -0.791 1 98 89 LYS A C 1
ATOM 694 O O . LYS A 1 89 ? -1.918 32.094 -0.82 1 98 89 LYS A O 1
ATOM 699 N N . SER A 1 90 ? -2.555 29.938 -0.942 1 98.5 90 SER A N 1
ATOM 700 C CA . SER A 1 90 ? -1.187 29.484 -1.148 1 98.5 90 SER A CA 1
ATOM 701 C C . SER A 1 90 ? -0.652 29.922 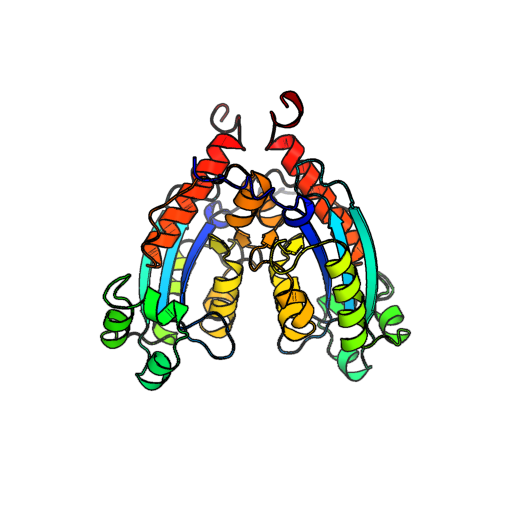-2.508 1 98.5 90 SER A C 1
ATOM 703 O O . SER A 1 90 ? -1.422 30.125 -3.449 1 98.5 90 SER A O 1
ATOM 705 N N . THR A 1 91 ? 0.672 30.062 -2.576 1 98.44 91 THR A N 1
ATOM 706 C CA . THR A 1 91 ? 1.337 30.359 -3.838 1 98.44 91 THR A CA 1
ATOM 707 C C . THR A 1 91 ? 2.305 29.25 -4.223 1 98.44 91 THR A C 1
ATOM 709 O O . THR A 1 91 ? 2.99 29.344 -5.242 1 98.44 91 THR A O 1
ATOM 712 N N . LEU A 1 92 ? 2.348 28.25 -3.443 1 98.69 92 LEU A N 1
ATOM 713 C CA . LEU A 1 92 ? 3.293 27.156 -3.639 1 98.69 92 LEU A CA 1
ATOM 714 C C . LEU A 1 92 ? 2.824 26.219 -4.75 1 98.69 92 LEU A C 1
ATOM 716 O O . LEU A 1 92 ? 1.696 25.719 -4.711 1 98.69 92 LEU A O 1
ATOM 720 N N . THR A 1 93 ? 3.674 26 -5.754 1 98.75 93 THR A N 1
ATOM 721 C CA . THR A 1 93 ? 3.363 25.062 -6.824 1 98.75 93 THR A CA 1
ATOM 722 C C . THR A 1 93 ? 3.725 23.641 -6.406 1 98.75 93 THR A C 1
ATOM 724 O O . THR A 1 93 ? 4.457 23.438 -5.438 1 98.75 93 THR A O 1
ATOM 727 N N . VAL A 1 94 ? 3.221 22.672 -7.137 1 98.62 94 VAL A N 1
ATOM 728 C CA . VAL A 1 94 ? 3.523 21.266 -6.867 1 98.62 94 VAL A CA 1
ATOM 729 C C . VAL A 1 94 ? 5.027 21.031 -6.992 1 98.62 94 VAL A C 1
ATOM 731 O O . VAL A 1 94 ? 5.621 20.344 -6.156 1 98.62 94 VAL A O 1
ATOM 734 N N . ASP A 1 95 ? 5.637 21.625 -8 1 98.62 95 ASP A N 1
ATOM 735 C CA . ASP A 1 95 ? 7.07 21.453 -8.234 1 98.62 95 ASP A CA 1
ATOM 736 C C . ASP A 1 95 ? 7.883 22.031 -7.074 1 98.62 95 ASP A C 1
ATOM 738 O O . ASP A 1 95 ? 8.852 21.406 -6.621 1 98.62 95 ASP A O 1
ATOM 742 N N . GLU A 1 96 ? 7.508 23.188 -6.617 1 98.81 96 GLU A N 1
ATOM 743 C CA . GLU A 1 96 ? 8.188 23.812 -5.484 1 98.81 96 GLU A CA 1
ATOM 744 C C . GLU A 1 96 ? 8.016 22.969 -4.215 1 98.81 96 GLU A C 1
ATOM 746 O O . GLU A 1 96 ? 8.961 22.828 -3.436 1 98.81 96 GLU A O 1
ATOM 751 N N . ALA A 1 97 ? 6.84 22.5 -4.039 1 98.81 97 ALA A N 1
ATOM 752 C CA . ALA A 1 97 ? 6.566 21.656 -2.881 1 98.81 97 ALA A CA 1
ATOM 753 C C . ALA A 1 97 ? 7.422 20.391 -2.91 1 98.81 97 ALA A C 1
ATOM 755 O O . ALA A 1 97 ? 7.98 20 -1.888 1 98.81 97 ALA A O 1
ATOM 756 N N . GLU A 1 98 ? 7.531 19.734 -4.086 1 98.75 98 GLU A N 1
ATOM 757 C CA . GLU A 1 98 ? 8.367 18.531 -4.207 1 98.75 98 GLU A CA 1
ATOM 758 C C . GLU A 1 98 ? 9.82 18.844 -3.861 1 98.75 98 GLU A C 1
ATOM 760 O O . GLU A 1 98 ? 10.477 18.062 -3.166 1 98.75 98 GLU A O 1
ATOM 765 N N . GLU A 1 99 ? 10.273 19.984 -4.379 1 98.69 99 GLU A N 1
ATOM 766 C CA . GLU A 1 99 ? 11.664 20.359 -4.125 1 98.69 99 GLU A CA 1
ATOM 767 C C . GLU A 1 99 ? 11.922 20.531 -2.631 1 98.69 99 GLU A C 1
ATOM 769 O O . GLU A 1 99 ? 12.914 20.031 -2.102 1 98.69 99 GLU A O 1
ATOM 774 N N . GLN A 1 100 ? 11.062 21.219 -1.944 1 98.69 100 GLN A N 1
ATOM 775 C CA . GLN A 1 100 ? 11.211 21.453 -0.512 1 98.69 100 GLN A CA 1
ATOM 776 C C . GLN A 1 100 ? 11.172 20.141 0.266 1 98.69 100 GLN A C 1
ATOM 778 O O . GLN A 1 100 ? 12.008 19.906 1.133 1 98.69 100 GLN A O 1
ATOM 783 N N . LEU A 1 101 ? 10.203 19.359 -0.077 1 98.62 101 LEU A N 1
ATOM 784 C CA . LEU A 1 101 ? 10.031 18.094 0.623 1 98.62 101 LEU A CA 1
ATOM 785 C C . LEU A 1 101 ? 11.211 17.156 0.353 1 98.62 101 LEU A C 1
ATOM 787 O O . LEU A 1 101 ? 11.711 16.5 1.269 1 98.62 101 LEU A O 1
ATOM 791 N N . LEU A 1 102 ? 11.672 17.078 -0.906 1 98.69 102 LEU A N 1
ATOM 792 C CA . LEU A 1 102 ? 12.789 16.234 -1.289 1 98.69 102 LEU A CA 1
ATOM 793 C C . LEU A 1 102 ? 14.062 16.641 -0.556 1 98.69 102 LEU A C 1
ATOM 795 O O . LEU A 1 102 ? 14.797 15.789 -0.044 1 98.69 102 LEU A O 1
ATOM 799 N N . GLN A 1 103 ? 14.305 17.922 -0.461 1 98.44 103 GLN A N 1
ATOM 800 C CA . GLN A 1 103 ? 15.469 18.422 0.256 1 98.44 103 GLN A CA 1
ATOM 801 C C . GLN A 1 103 ? 15.406 18.062 1.737 1 98.44 103 GLN A C 1
ATOM 803 O O . GLN A 1 103 ? 16.406 17.641 2.324 1 98.44 103 GLN A O 1
ATOM 808 N N . PHE A 1 104 ? 14.281 18.266 2.301 1 98.62 104 PHE A N 1
ATOM 809 C CA . PHE A 1 104 ? 14.07 17.906 3.699 1 98.62 104 PHE A CA 1
ATOM 810 C C . PHE A 1 104 ? 14.383 16.438 3.934 1 98.62 104 PHE A C 1
ATOM 812 O O . PHE A 1 104 ? 15.125 16.094 4.855 1 98.62 104 PHE A O 1
ATOM 819 N N . VAL A 1 105 ? 13.805 15.523 3.084 1 98.62 105 VAL A N 1
ATOM 820 C CA . VAL A 1 105 ? 13.969 14.078 3.234 1 98.62 105 VAL A CA 1
ATOM 821 C C . VAL A 1 105 ? 15.43 13.695 3.021 1 98.62 105 VAL A C 1
ATOM 823 O O . VAL A 1 105 ? 15.984 12.898 3.779 1 98.62 105 VAL A O 1
ATOM 826 N N . LYS A 1 106 ? 16.109 14.289 2.049 1 98.19 106 LYS A N 1
ATOM 827 C CA . LYS A 1 106 ? 17.484 13.969 1.714 1 98.19 106 LYS A CA 1
ATOM 828 C C . LYS A 1 106 ? 18.422 14.305 2.871 1 98.19 106 LYS A C 1
ATOM 830 O O . LYS A 1 106 ? 19.469 13.664 3.037 1 98.19 106 LYS A O 1
ATOM 835 N N . CYS A 1 107 ? 18.094 15.211 3.719 1 97.75 107 CYS A N 1
ATOM 836 C CA . CYS A 1 107 ? 18.906 15.625 4.852 1 97.75 107 CYS A CA 1
ATOM 837 C C . CYS A 1 107 ? 18.953 14.539 5.922 1 97.75 107 CYS A C 1
ATOM 839 O O . CYS A 1 107 ? 19.922 14.438 6.676 1 97.75 107 CYS A O 1
ATOM 841 N N . HIS A 1 108 ? 17.922 13.703 5.875 1 97.88 108 HIS A N 1
ATOM 842 C CA . HIS A 1 108 ? 17.781 12.836 7.035 1 97.88 108 HIS A CA 1
ATOM 843 C C . HIS A 1 108 ? 17.797 11.367 6.621 1 97.88 108 HIS A C 1
ATOM 845 O O . HIS A 1 108 ? 17.969 10.477 7.465 1 97.88 108 HIS A O 1
ATOM 851 N N . VAL A 1 109 ? 17.562 11.102 5.352 1 97.31 109 VAL A N 1
ATOM 852 C CA . VAL A 1 109 ? 17.312 9.742 4.883 1 97.31 109 VAL A CA 1
ATOM 853 C C . VAL A 1 109 ? 18.188 9.461 3.656 1 97.31 109 VAL A C 1
ATOM 855 O O . VAL A 1 109 ? 18.094 10.172 2.652 1 97.31 109 VAL A O 1
ATO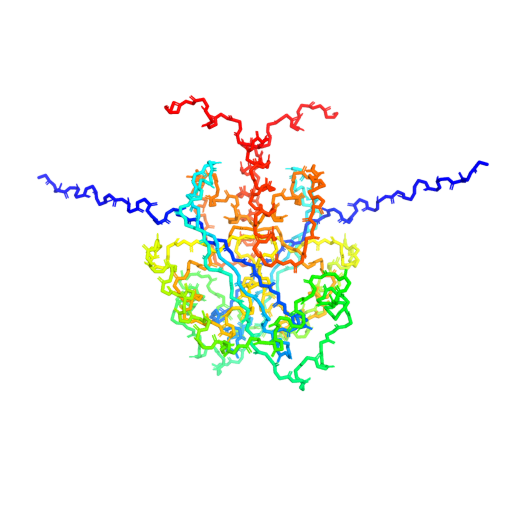M 858 N N . PRO A 1 110 ? 19 8.422 3.705 1 97.81 110 PRO A N 1
ATOM 859 C CA . PRO A 1 110 ? 19.766 8.055 2.508 1 97.81 110 PRO A CA 1
ATOM 860 C C . PRO A 1 110 ? 18.875 7.574 1.366 1 97.81 110 PRO A C 1
ATOM 862 O O . PRO A 1 110 ? 17.766 7.105 1.604 1 97.81 110 PRO A O 1
ATOM 865 N N . GLU A 1 111 ? 19.391 7.66 0.216 1 97.62 111 GLU A N 1
ATOM 866 C CA . GLU A 1 111 ? 18.641 7.367 -1.005 1 97.62 111 GLU A CA 1
ATOM 867 C C . GLU A 1 111 ? 18.156 5.922 -1.023 1 97.62 111 GLU A C 1
ATOM 869 O O . GLU A 1 111 ? 18.922 5 -0.749 1 97.62 111 GLU A O 1
ATOM 874 N N . GLN A 1 112 ? 16.875 5.719 -1.237 1 97.25 112 GLN A N 1
ATOM 875 C CA . GLN A 1 112 ? 16.234 4.445 -1.554 1 97.25 112 GLN A CA 1
ATOM 876 C C . GLN A 1 112 ? 16.406 3.445 -0.415 1 97.25 112 GLN A C 1
ATOM 878 O O . GLN A 1 112 ? 16.594 2.25 -0.655 1 97.25 112 GLN A O 1
ATOM 883 N N . THR A 1 113 ? 16.375 3.936 0.808 1 96.5 113 THR A N 1
ATOM 884 C CA . THR A 1 113 ? 16.594 3.033 1.933 1 96.5 113 THR A CA 1
ATOM 885 C C . THR A 1 113 ? 15.367 2.982 2.832 1 96.5 113 THR A C 1
ATOM 887 O O . THR A 1 113 ? 14.992 1.915 3.32 1 96.5 113 THR A O 1
ATOM 890 N N . CYS A 1 114 ? 14.734 4.137 3.018 1 97.62 114 CYS A N 1
ATOM 891 C CA . CYS A 1 114 ? 13.68 4.238 4.02 1 97.62 114 CYS A CA 1
ATOM 892 C C . CYS A 1 114 ? 12.297 4.133 3.375 1 97.62 114 CYS A C 1
ATOM 894 O O . CYS A 1 114 ? 12.055 4.727 2.322 1 97.62 114 CYS A O 1
ATOM 896 N N . PRO A 1 115 ? 11.422 3.387 3.973 1 98 115 PRO A N 1
ATOM 897 C CA . PRO A 1 115 ? 10.062 3.248 3.443 1 98 115 PRO A CA 1
ATOM 898 C C . PRO A 1 115 ? 9.18 4.449 3.773 1 98 115 PRO A C 1
ATOM 900 O O . PRO A 1 115 ? 9.469 5.199 4.707 1 98 115 PRO A O 1
ATOM 903 N N . LEU A 1 116 ? 8.125 4.633 2.945 1 98.56 116 LEU A N 1
ATOM 904 C CA . LEU A 1 116 ? 7.012 5.512 3.271 1 98.56 116 LEU A CA 1
ATOM 905 C C . LEU A 1 116 ? 6.141 4.902 4.367 1 98.56 116 LEU A C 1
ATOM 907 O O . LEU A 1 116 ? 5.844 3.707 4.336 1 98.56 116 LEU A O 1
ATOM 911 N N . ALA A 1 117 ? 5.785 5.652 5.387 1 98.44 117 ALA A N 1
ATOM 912 C CA . ALA A 1 117 ? 4.938 5.172 6.477 1 98.44 117 ALA A CA 1
ATOM 913 C C . ALA A 1 117 ? 3.674 6.016 6.602 1 98.44 117 ALA A C 1
ATOM 915 O O . ALA A 1 117 ? 3.684 7.207 6.293 1 98.44 117 ALA A O 1
ATOM 916 N N . GLY A 1 118 ? 2.592 5.492 7.082 1 97.12 118 GLY A N 1
ATOM 917 C CA . GLY A 1 118 ? 1.318 6.16 7.301 1 97.12 118 GLY A CA 1
ATOM 918 C C . GLY A 1 118 ? 0.147 5.199 7.387 1 97.12 118 GLY A C 1
ATOM 919 O O . GLY A 1 118 ? 0.327 3.982 7.285 1 97.12 118 GLY A O 1
ATOM 920 N N . ASN A 1 119 ? -1.019 5.715 7.641 1 94.94 119 ASN A N 1
ATOM 921 C CA . ASN A 1 119 ? -2.256 4.945 7.59 1 94.94 119 ASN A CA 1
ATOM 922 C C . ASN A 1 119 ? -2.832 4.902 6.176 1 94.94 119 ASN A C 1
ATOM 924 O O . ASN A 1 119 ? -3.193 5.938 5.617 1 94.94 119 ASN A O 1
ATOM 928 N N . THR A 1 120 ? -2.914 3.639 5.625 1 94.56 120 THR A N 1
ATOM 929 C CA . THR A 1 120 ? -3.396 3.477 4.258 1 94.56 120 THR A CA 1
ATOM 930 C C . THR A 1 120 ? -2.627 4.387 3.305 1 94.56 120 THR A C 1
ATOM 932 O O . THR A 1 120 ? -3.229 5.105 2.506 1 94.56 120 THR A O 1
ATOM 935 N N . CYS A 1 121 ? -1.293 4.273 3.404 1 96.5 121 CYS A N 1
ATOM 936 C CA . CYS A 1 121 ? -0.446 5.258 2.742 1 96.5 121 CYS A CA 1
ATOM 937 C C . CYS A 1 121 ? -0.151 4.848 1.305 1 96.5 121 CYS A C 1
ATOM 939 O O . CYS A 1 121 ? 0.563 5.551 0.588 1 96.5 121 CYS A O 1
ATOM 941 N N . SER A 1 122 ? -0.722 3.715 0.858 1 95.31 122 SER A N 1
ATOM 942 C CA . SER A 1 122 ? -0.604 3.35 -0.55 1 95.31 122 SER A CA 1
ATOM 943 C C . SER A 1 122 ? -1.249 4.398 -1.449 1 95.31 122 SER A C 1
ATOM 945 O O . SER A 1 122 ? -0.772 4.652 -2.559 1 95.31 122 SER A O 1
ATOM 947 N N . GLN A 1 123 ? -2.334 4.969 -0.98 1 93.5 123 GLN A N 1
ATOM 948 C CA . GLN A 1 123 ? -3.002 6.023 -1.729 1 93.5 123 GLN A CA 1
ATOM 949 C C . GLN A 1 123 ? -2.127 7.273 -1.821 1 93.5 123 GLN A C 1
ATOM 951 O O . GLN A 1 123 ? -2 7.871 -2.891 1 93.5 123 GLN A O 1
ATOM 956 N N . ASP A 1 124 ? -1.533 7.645 -0.738 1 97.38 124 ASP A N 1
ATOM 957 C CA . ASP A 1 124 ? -0.594 8.766 -0.736 1 97.38 124 ASP A CA 1
ATOM 958 C C . ASP A 1 124 ? 0.546 8.523 -1.724 1 97.38 124 ASP A C 1
ATOM 960 O O . ASP A 1 124 ? 0.882 9.406 -2.518 1 97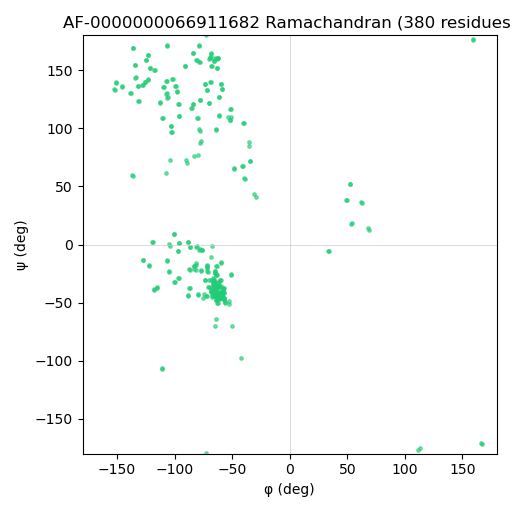.38 124 ASP A O 1
ATOM 964 N N . ARG A 1 125 ? 1.099 7.312 -1.643 1 97.06 125 ARG A N 1
ATOM 965 C CA . ARG A 1 125 ? 2.209 6.984 -2.529 1 97.06 125 ARG A CA 1
ATOM 966 C C . ARG A 1 125 ? 1.792 7.09 -3.992 1 97.06 125 ARG A C 1
ATOM 968 O O . ARG A 1 125 ? 2.57 7.543 -4.836 1 97.06 125 ARG A O 1
ATOM 975 N N . ALA A 1 126 ? 0.592 6.637 -4.305 1 94.38 126 ALA A N 1
ATOM 976 C CA . ALA A 1 126 ? 0.107 6.719 -5.68 1 94.38 126 ALA A CA 1
ATOM 977 C C . ALA A 1 126 ? 0.076 8.164 -6.168 1 94.38 126 ALA A C 1
ATOM 979 O O . ALA A 1 126 ? 0.498 8.461 -7.285 1 94.38 126 ALA A O 1
ATOM 980 N N . PHE A 1 127 ? -0.416 9.102 -5.328 1 97.25 127 PHE A N 1
ATOM 981 C CA . PHE A 1 127 ? -0.455 10.508 -5.703 1 97.25 127 PHE A CA 1
ATOM 982 C C . PHE A 1 127 ? 0.953 11.086 -5.797 1 97.25 127 PHE A C 1
ATOM 984 O O . PHE A 1 127 ? 1.252 11.867 -6.703 1 97.25 127 PHE A O 1
ATOM 991 N N . LEU A 1 128 ? 1.803 10.703 -4.879 1 98.31 128 LEU A N 1
ATOM 992 C CA . LEU A 1 128 ? 3.174 11.203 -4.879 1 98.31 128 LEU A CA 1
ATOM 993 C C . LEU A 1 128 ? 3.928 10.719 -6.113 1 98.31 128 LEU A C 1
ATOM 995 O O . LEU A 1 128 ? 4.754 11.453 -6.664 1 98.31 128 LEU A O 1
ATOM 999 N N . LYS A 1 129 ? 3.676 9.469 -6.504 1 96.31 129 LYS A N 1
ATOM 1000 C CA . LYS A 1 129 ? 4.316 8.945 -7.707 1 96.31 129 LYS A CA 1
ATOM 1001 C C . LYS A 1 129 ? 3.992 9.812 -8.922 1 96.31 129 LYS A C 1
ATOM 1003 O O . LYS A 1 129 ? 4.852 10.031 -9.781 1 96.31 129 LYS A O 1
ATOM 1008 N N . LYS A 1 130 ? 2.818 10.297 -9 1 95.75 130 LYS A N 1
ATOM 1009 C CA . LYS A 1 130 ? 2.387 11.109 -10.133 1 95.75 130 LYS A CA 1
ATOM 1010 C C . LYS A 1 130 ? 2.887 12.547 -10.008 1 95.75 130 LYS A C 1
ATOM 1012 O O . LYS A 1 130 ? 3.398 13.117 -10.969 1 95.75 130 LYS A O 1
ATOM 1017 N N . TYR A 1 131 ? 2.822 13.172 -8.836 1 98.12 131 TYR A N 1
ATOM 1018 C CA . TYR A 1 131 ? 2.973 14.617 -8.688 1 98.12 131 TYR A CA 1
ATOM 1019 C C . TYR A 1 131 ? 4.344 14.969 -8.117 1 98.12 131 TYR A C 1
ATOM 1021 O O . TYR A 1 131 ? 4.82 16.094 -8.281 1 98.12 131 TYR A O 1
ATOM 1029 N N . MET A 1 132 ? 4.941 14 -7.434 1 98.5 132 MET A N 1
ATOM 1030 C CA . MET A 1 132 ? 6.254 14.211 -6.832 1 98.5 132 MET A CA 1
ATOM 1031 C C . MET A 1 132 ? 7.156 13 -7.066 1 98.5 132 MET A C 1
ATOM 1033 O O . MET A 1 132 ? 7.648 12.398 -6.109 1 98.5 132 MET A O 1
ATOM 1037 N N . PRO A 1 133 ? 7.414 12.656 -8.305 1 97.88 133 PRO A N 1
ATOM 1038 C CA . PRO A 1 133 ? 8.117 11.414 -8.633 1 97.88 133 PRO A CA 1
ATOM 1039 C C . PRO A 1 133 ? 9.555 11.391 -8.117 1 97.88 133 PRO A C 1
ATOM 1041 O O . PRO A 1 133 ? 10.07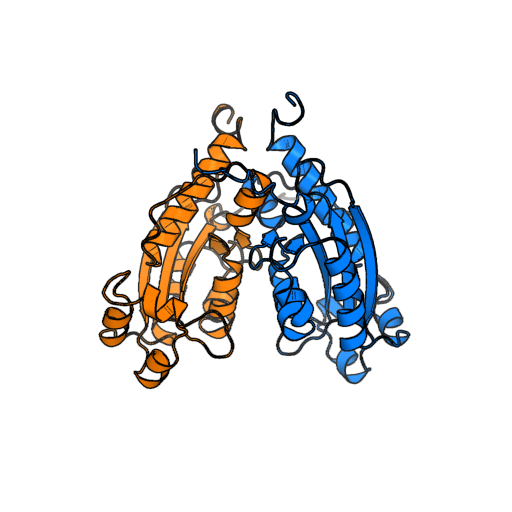8 10.328 -7.781 1 97.88 133 PRO A O 1
ATOM 1044 N N . ARG A 1 134 ? 10.266 12.531 -8.047 1 98.44 134 ARG A N 1
ATOM 1045 C CA . ARG A 1 134 ? 11.641 12.555 -7.555 1 98.44 134 ARG A CA 1
ATOM 1046 C C . ARG A 1 134 ? 11.695 12.195 -6.074 1 98.44 134 ARG A C 1
ATOM 1048 O O . ARG A 1 134 ? 12.648 11.562 -5.621 1 98.44 134 ARG A O 1
ATOM 1055 N N . LEU A 1 135 ? 10.68 12.617 -5.352 1 98.62 135 LEU A N 1
ATOM 1056 C CA . LEU A 1 135 ? 10.586 12.25 -3.943 1 98.62 135 LEU A CA 1
ATOM 1057 C C . LEU A 1 135 ? 10.414 10.742 -3.785 1 98.62 135 LEU A C 1
ATOM 1059 O O . LEU A 1 135 ? 11.117 10.109 -2.994 1 98.62 135 LEU A O 1
ATOM 1063 N N . VAL A 1 136 ? 9.484 10.195 -4.562 1 97.94 136 VAL A N 1
ATOM 1064 C CA . VAL A 1 136 ? 9.18 8.773 -4.469 1 97.94 136 VAL A CA 1
ATOM 1065 C C . VAL A 1 136 ? 10.406 7.953 -4.848 1 97.94 136 VAL A C 1
ATOM 1067 O O . VAL A 1 136 ? 10.688 6.922 -4.23 1 97.94 136 VAL A O 1
ATOM 1070 N N . ASP A 1 137 ? 11.18 8.438 -5.844 1 97.06 137 ASP A N 1
ATOM 1071 C CA . ASP A 1 137 ? 12.375 7.746 -6.301 1 97.06 137 ASP A CA 1
ATOM 1072 C C . ASP A 1 137 ? 13.438 7.695 -5.199 1 97.06 137 ASP A C 1
ATOM 1074 O O . ASP A 1 137 ? 14.344 6.863 -5.242 1 97.06 137 ASP A O 1
ATOM 1078 N N . HIS A 1 138 ? 13.344 8.617 -4.25 1 98.38 138 HIS A N 1
ATOM 1079 C CA . HIS A 1 138 ? 14.305 8.656 -3.152 1 98.38 138 HIS A CA 1
ATOM 1080 C C . HIS A 1 138 ? 13.914 7.676 -2.047 1 98.38 138 HIS A C 1
ATOM 1082 O O . HIS A 1 138 ? 14.75 7.309 -1.218 1 98.38 138 HIS A O 1
ATOM 1088 N N . LEU A 1 139 ? 12.68 7.242 -2.01 1 98.12 139 LEU A N 1
ATOM 1089 C CA . LEU A 1 139 ? 12.164 6.352 -0.978 1 98.12 139 LEU A CA 1
ATOM 1090 C C . LEU A 1 139 ? 12.32 4.891 -1.393 1 98.12 139 LEU A C 1
ATOM 1092 O O . LEU A 1 139 ? 12.375 4.582 -2.586 1 98.12 139 LEU A O 1
ATOM 1096 N N . HIS A 1 140 ? 12.414 4.027 -0.365 1 96.44 140 HIS A N 1
ATOM 1097 C CA . HIS A 1 140 ? 12.32 2.594 -0.622 1 96.44 140 HIS A CA 1
ATOM 1098 C C . HIS A 1 140 ? 10.953 2.223 -1.186 1 96.44 140 HIS A C 1
ATOM 1100 O O . HIS A 1 140 ? 9.961 2.895 -0.907 1 96.44 140 HIS A O 1
ATOM 1106 N N . HIS A 1 141 ? 10.859 1.162 -1.986 1 93.94 141 HIS A N 1
ATOM 1107 C CA . HIS A 1 141 ? 9.609 0.792 -2.646 1 93.94 141 HIS A CA 1
ATOM 1108 C C . HIS A 1 141 ? 8.602 0.239 -1.647 1 93.94 141 HIS A C 1
ATOM 1110 O O . HIS A 1 141 ? 7.398 0.216 -1.921 1 93.94 141 HIS A O 1
ATOM 1116 N N . ARG A 1 142 ? 9.062 -0.177 -0.45 1 94.69 142 ARG A N 1
ATOM 1117 C CA . ARG A 1 142 ? 8.172 -0.723 0.57 1 94.69 142 ARG A CA 1
ATOM 1118 C C . ARG A 1 142 ? 7.473 0.393 1.34 1 94.69 142 ARG A C 1
ATOM 1120 O O . ARG A 1 142 ? 7.918 1.541 1.321 1 94.69 142 ARG A O 1
ATOM 1127 N N . ASN A 1 143 ? 6.324 0.03 1.975 1 97.38 143 ASN A N 1
ATOM 1128 C CA . ASN A 1 143 ? 5.605 0.898 2.902 1 97.38 143 ASN A CA 1
ATOM 1129 C C . ASN A 1 143 ? 5.551 0.297 4.305 1 97.38 143 ASN A C 1
ATOM 1131 O O . ASN A 1 143 ? 5.66 -0.919 4.469 1 97.38 143 ASN A O 1
ATOM 1135 N N . VAL A 1 144 ? 5.508 1.098 5.262 1 97.06 144 VAL A N 1
ATOM 1136 C CA . VAL A 1 144 ? 4.996 0.723 6.578 1 97.06 144 VAL A CA 1
ATOM 1137 C C . VAL A 1 144 ? 3.584 1.273 6.758 1 97.06 144 VAL A C 1
ATOM 1139 O O . VAL A 1 144 ? 3.408 2.443 7.105 1 97.06 144 VAL A O 1
ATOM 1142 N N . ASP A 1 145 ? 2.621 0.41 6.5 1 97.31 145 ASP A N 1
ATOM 1143 C CA . ASP A 1 145 ? 1.211 0.787 6.535 1 97.31 145 ASP A CA 1
ATOM 1144 C C . ASP A 1 145 ? 0.583 0.436 7.883 1 97.31 145 ASP A C 1
ATOM 1146 O O . ASP A 1 145 ? 0.317 -0.734 8.164 1 97.31 145 ASP A O 1
ATOM 1150 N N . VAL A 1 146 ? 0.249 1.433 8.68 1 95.19 146 VAL A N 1
ATOM 1151 C CA . VAL A 1 146 ? -0.291 1.259 10.023 1 95.19 146 VAL A CA 1
ATOM 1152 C C . VAL A 1 146 ? -1.614 0.5 9.953 1 95.19 146 VAL A C 1
ATOM 1154 O O . VAL A 1 146 ? -1.925 -0.3 10.844 1 95.19 146 VAL A O 1
ATOM 1157 N N . SER A 1 147 ? -2.342 0.694 8.883 1 94.38 147 SER A N 1
ATOM 1158 C CA . SER A 1 147 ? -3.629 0.021 8.75 1 94.38 147 SER A CA 1
ATOM 1159 C C . SER A 1 147 ? -3.457 -1.493 8.688 1 94.38 147 SER A C 1
ATOM 1161 O O . SER A 1 147 ? -4.391 -2.24 8.984 1 94.38 147 SER A O 1
ATOM 1163 N N . SER A 1 148 ? -2.289 -2.012 8.227 1 95.06 148 SER A N 1
ATOM 1164 C CA . SER A 1 148 ? -2.027 -3.447 8.258 1 95.06 148 SER A CA 1
ATOM 1165 C C . SER A 1 148 ? -2.107 -3.988 9.688 1 95.06 148 SER A C 1
ATOM 1167 O O . SER A 1 148 ? -2.678 -5.059 9.914 1 95.06 148 SER A O 1
ATOM 1169 N N . PHE A 1 149 ? -1.533 -3.225 10.602 1 92.19 149 PHE A N 1
ATOM 1170 C CA . PHE A 1 149 ? -1.572 -3.607 12.008 1 92.19 149 PHE A CA 1
ATOM 1171 C C . PHE A 1 149 ? -2.994 -3.523 12.555 1 92.19 149 PHE A C 1
ATOM 1173 O O . PHE A 1 149 ? -3.422 -4.387 13.32 1 92.19 149 PHE A O 1
ATOM 1180 N N . LYS A 1 150 ? -3.705 -2.467 12.148 1 90.44 150 LYS A N 1
ATOM 1181 C CA . LYS A 1 150 ? -5.094 -2.299 12.562 1 90.44 150 LYS A CA 1
ATOM 1182 C C . LYS A 1 150 ? -5.938 -3.51 12.164 1 90.44 150 LYS A C 1
ATOM 1184 O O . LYS A 1 150 ? -6.684 -4.047 12.984 1 90.44 150 LYS A O 1
ATOM 1189 N N . GLU A 1 151 ? -5.789 -3.961 10.953 1 91.56 151 GLU A N 1
ATOM 1190 C CA . GLU A 1 151 ? -6.57 -5.07 10.414 1 91.56 151 GLU A CA 1
ATOM 1191 C C . GLU A 1 151 ? -6.238 -6.379 11.125 1 91.56 151 GLU A C 1
ATOM 1193 O O . GLU A 1 151 ? -7.121 -7.215 11.336 1 91.56 151 GLU A O 1
ATOM 1198 N N . MET A 1 152 ? -5.039 -6.543 11.516 1 89.94 152 MET A N 1
ATOM 1199 C CA . MET A 1 152 ? -4.609 -7.809 12.102 1 89.94 152 MET A CA 1
ATOM 1200 C C . MET A 1 152 ? -4.871 -7.828 13.602 1 89.94 152 MET A C 1
ATOM 1202 O O . MET A 1 152 ? -5.129 -8.891 14.18 1 89.94 152 MET A O 1
ATOM 1206 N N . CYS A 1 153 ? -4.707 -6.754 14.32 1 80.44 153 CYS A N 1
ATOM 1207 C CA . CYS A 1 153 ? -4.875 -6.703 15.773 1 80.44 153 CYS A CA 1
ATOM 1208 C C . CYS A 1 153 ? -6.348 -6.586 16.141 1 80.44 153 CYS A C 1
ATOM 1210 O O . CYS A 1 153 ? -6.742 -6.953 17.25 1 80.44 153 CYS A O 1
ATOM 1212 N N . ARG A 1 154 ? -7.301 -6.508 15.289 1 65.06 154 ARG A N 1
ATOM 1213 C CA . ARG A 1 154 ? -8.742 -6.348 15.461 1 65.06 154 ARG A CA 1
ATOM 1214 C C . ARG A 1 154 ? -9.055 -5.484 16.672 1 65.06 154 ARG A C 1
ATOM 1216 O O . ARG A 1 154 ? -10.219 -5.359 17.078 1 65.06 154 ARG A O 1
ATOM 1223 N N . TYR A 1 155 ? -8.023 -5.059 17.531 1 56.84 155 TYR A N 1
ATOM 1224 C CA . TYR A 1 155 ? -8.289 -4.121 18.609 1 56.84 155 TYR A CA 1
ATOM 1225 C C . TYR A 1 155 ? -8.109 -2.682 18.141 1 56.84 155 TYR A C 1
ATOM 1227 O O . TYR A 1 155 ? -6.98 -2.186 18.047 1 56.84 155 TYR A O 1
ATOM 1235 N N . SER A 1 156 ? -9.062 -2.342 17.391 1 56.81 156 SER A N 1
ATOM 1236 C CA . SER A 1 156 ? -8.953 -0.996 16.844 1 56.81 156 SER A CA 1
ATOM 1237 C C . SER A 1 156 ? -8.945 0.059 17.938 1 56.81 156 SER A C 1
ATOM 1239 O O . SER A 1 156 ? -9.711 -0.029 18.906 1 56.81 156 SER A O 1
ATOM 1241 N N . LEU A 1 157 ? -7.707 0.745 18.141 1 56.94 157 LEU A N 1
ATOM 1242 C CA . LEU A 1 157 ? -7.699 1.969 18.938 1 56.94 157 LEU A CA 1
ATOM 1243 C C . LEU A 1 157 ? -8.516 3.062 18.25 1 56.94 157 LEU A C 1
ATOM 1245 O O . LEU A 1 157 ? -8.383 3.279 17.047 1 56.94 157 LEU A O 1
ATOM 1249 N N . ASN A 1 158 ? -9.672 3.193 18.672 1 52.97 158 ASN A N 1
ATOM 1250 C CA . ASN A 1 158 ? -10.438 4.352 18.219 1 52.97 158 ASN A CA 1
ATOM 1251 C C . ASN A 1 158 ? -9.633 5.645 18.359 1 52.97 158 ASN A C 1
ATOM 1253 O O . ASN A 1 158 ? -9.461 6.152 19.469 1 52.97 158 ASN A O 1
ATOM 1257 N N . LEU A 1 159 ? -8.562 5.836 17.656 1 55.56 159 LEU A N 1
ATOM 1258 C CA . LEU A 1 159 ? -7.871 7.105 17.844 1 55.56 159 LEU A CA 1
ATOM 1259 C C . LEU A 1 159 ? -8.586 8.227 17.094 1 55.56 159 LEU A C 1
ATOM 1261 O O . LEU A 1 159 ? -8.852 8.109 15.906 1 55.56 159 LEU A O 1
ATOM 1265 N N . LYS A 1 160 ? -9.539 8.828 17.734 1 50.59 160 LYS A N 1
ATOM 1266 C CA . LYS A 1 160 ? -10.562 9.781 17.312 1 50.59 160 LYS A CA 1
ATOM 1267 C C . LYS A 1 160 ? -9.945 10.969 16.594 1 50.59 160 LYS A C 1
ATOM 1269 O O . LYS A 1 160 ? -10.594 11.617 15.766 1 50.59 160 LYS A O 1
ATOM 1274 N N . ASN A 1 161 ? -8.875 11.742 16.984 1 54.09 161 ASN A N 1
ATOM 1275 C CA . ASN A 1 161 ? -8.984 13.148 16.594 1 54.09 161 ASN A CA 1
ATOM 1276 C C . ASN A 1 161 ? -8.602 13.352 15.125 1 54.09 161 ASN A C 1
ATOM 1278 O O . ASN A 1 161 ? -7.418 13.367 14.781 1 54.09 161 ASN A O 1
ATOM 1282 N N . ILE A 1 162 ? -9.578 12.961 14.195 1 61.22 162 ILE A N 1
ATOM 1283 C CA . ILE A 1 162 ? -9.289 13.148 12.773 1 61.22 162 ILE A CA 1
ATOM 1284 C C . ILE A 1 162 ? -9.484 14.617 12.398 1 61.22 162 ILE A C 1
ATOM 1286 O O . ILE A 1 162 ? -10.57 15.172 12.57 1 61.22 162 ILE A O 1
ATOM 1290 N N . CYS A 1 163 ? -8.414 15.422 12.336 1 66.88 163 CYS A N 1
ATOM 1291 C CA . CYS A 1 163 ? -8.438 16.844 11.992 1 66.88 163 CYS A CA 1
ATOM 1292 C C . CYS A 1 163 ? -8.359 17.031 10.484 1 66.88 163 CYS A C 1
ATOM 1294 O O . CYS A 1 163 ? -8.656 18.125 9.984 1 66.88 163 CYS A O 1
ATOM 1296 N N . PHE A 1 164 ? -8.242 16.078 9.695 1 79.56 164 PHE A N 1
ATOM 1297 C CA . PHE A 1 164 ? -8.188 16.062 8.234 1 79.56 164 PHE A CA 1
ATOM 1298 C C . PHE A 1 164 ? -7.117 17 7.715 1 79.56 164 PHE A C 1
ATOM 1300 O O . PHE A 1 164 ? -7.246 17.562 6.621 1 79.56 164 PHE A O 1
ATOM 1307 N N . ARG A 1 165 ? -6.184 17.391 8.594 1 90.12 165 ARG A N 1
ATOM 1308 C CA . ARG A 1 165 ? -4.961 18.062 8.164 1 90.12 165 ARG A CA 1
ATOM 1309 C C . ARG A 1 165 ? -3.781 17.109 8.148 1 90.12 165 ARG A C 1
ATOM 1311 O O . ARG A 1 165 ? -3.648 16.266 9.039 1 90.12 165 ARG A O 1
ATOM 1318 N N . ALA A 1 166 ? -2.951 17.297 7.172 1 93.06 166 ALA A N 1
ATOM 1319 C CA . ALA A 1 166 ? -1.937 16.297 6.852 1 93.06 166 ALA A CA 1
ATOM 1320 C C . ALA A 1 166 ? -1.016 16.047 8.047 1 93.06 166 ALA A C 1
ATOM 1322 O O . ALA A 1 166 ? -0.758 14.906 8.406 1 93.06 166 ALA A O 1
ATOM 1323 N N . MET A 1 167 ? -0.547 17.109 8.68 1 94 167 MET A N 1
ATOM 1324 C CA . MET A 1 167 ? 0.386 16.953 9.797 1 94 167 MET A CA 1
ATOM 1325 C C . MET A 1 167 ? -0.281 16.25 10.969 1 94 167 MET A C 1
ATOM 1327 O O . MET A 1 167 ? 0.309 15.359 11.586 1 94 167 MET A O 1
ATOM 1331 N N . ASP A 1 168 ? -1.508 16.656 11.273 1 92.31 168 ASP A N 1
ATOM 1332 C CA . ASP A 1 168 ? -2.258 16.016 12.352 1 92.31 168 ASP A CA 1
ATOM 1333 C C . ASP A 1 168 ? -2.484 14.539 12.07 1 92.31 168 ASP A C 1
ATOM 1335 O O . ASP A 1 168 ? -2.379 13.703 12.969 1 92.31 168 ASP A O 1
ATOM 1339 N N . ASP A 1 169 ? -2.789 14.297 10.867 1 93 169 ASP A N 1
ATOM 1340 C CA . ASP A 1 169 ? -3.055 12.922 10.477 1 93 169 ASP A CA 1
ATOM 1341 C C . ASP A 1 169 ? -1.797 12.062 10.609 1 93 169 ASP A C 1
ATOM 1343 O O . ASP A 1 169 ? -1.874 10.891 10.992 1 93 169 ASP A O 1
ATOM 1347 N N . ILE A 1 170 ? -0.611 12.586 10.312 1 94.94 170 ILE A N 1
ATOM 1348 C CA . ILE A 1 170 ? 0.644 11.867 10.492 1 94.94 170 ILE A CA 1
ATOM 1349 C C . ILE A 1 170 ? 0.851 11.547 11.969 1 94.94 170 ILE A C 1
ATOM 1351 O O . ILE A 1 170 ? 1.17 10.414 12.328 1 94.94 170 ILE A O 1
ATOM 1355 N N . GLU A 1 171 ? 0.701 12.562 12.75 1 93.69 171 GLU A N 1
ATOM 1356 C CA . GLU A 1 171 ? 0.903 12.367 14.18 1 93.69 171 GLU A CA 1
ATOM 1357 C C . GLU A 1 171 ? -0.044 11.312 14.742 1 93.69 171 GLU A C 1
ATOM 1359 O O . GLU A 1 171 ? 0.354 10.484 15.562 1 93.69 171 GLU A O 1
ATOM 1364 N N . GLY A 1 172 ? -1.271 11.375 14.312 1 93 172 GLY A N 1
ATOM 1365 C CA . GLY A 1 172 ? -2.219 10.344 14.703 1 93 172 GLY A CA 1
ATOM 1366 C C . GLY A 1 172 ? -1.793 8.945 14.281 1 93 172 GLY A C 1
ATOM 1367 O O . GLY A 1 172 ? -1.922 7.996 15.055 1 93 172 GLY A O 1
ATOM 1368 N N . SER A 1 173 ? -1.342 8.789 13.031 1 94.56 173 SER A N 1
ATOM 1369 C CA . SER A 1 173 ? -0.874 7.504 12.523 1 94.56 173 SER A CA 1
ATOM 1370 C C . SER A 1 173 ? 0.296 6.98 13.352 1 94.56 173 SER A C 1
ATOM 1372 O O . SER A 1 173 ? 0.344 5.797 13.688 1 94.56 173 SER A O 1
ATOM 1374 N N . ARG A 1 174 ? 1.223 7.879 13.641 1 94.44 174 ARG A N 1
ATOM 1375 C CA . ARG A 1 174 ? 2.365 7.496 14.461 1 94.44 174 ARG A CA 1
ATOM 1376 C C . ARG A 1 174 ? 1.91 7.016 15.836 1 94.44 174 ARG A C 1
ATOM 1378 O O . ARG A 1 174 ? 2.398 6 16.344 1 94.44 174 ARG A O 1
ATOM 1385 N N . GLU A 1 175 ? 1.018 7.777 16.422 1 93 175 GLU A N 1
ATOM 1386 C CA . GLU A 1 175 ? 0.498 7.398 17.719 1 93 175 GLU A CA 1
ATOM 1387 C C . GLU A 1 175 ? -0.181 6.035 17.672 1 93 175 GLU A C 1
ATOM 1389 O O . GLU A 1 175 ? -0.023 5.223 18.594 1 93 175 GLU A O 1
ATOM 1394 N N . GLU A 1 176 ? -0.933 5.887 16.688 1 92.5 176 GLU A N 1
ATOM 1395 C CA . GLU A 1 176 ? -1.587 4.594 16.5 1 92.5 176 GLU A CA 1
ATOM 1396 C C . GLU A 1 176 ? -0.564 3.469 16.406 1 92.5 176 GLU A C 1
ATOM 1398 O O . GLU A 1 176 ? -0.732 2.41 17.016 1 92.5 176 GLU A O 1
ATOM 1403 N N . MET A 1 177 ? 0.473 3.652 15.641 1 93.12 177 MET A N 1
ATOM 1404 C CA . MET A 1 177 ? 1.52 2.645 15.508 1 93.12 177 MET A CA 1
ATOM 1405 C C . MET A 1 177 ? 2.178 2.361 16.859 1 93.12 177 MET A C 1
ATOM 1407 O O . MET A 1 177 ? 2.445 1.205 17.188 1 93.12 177 MET A O 1
ATOM 1411 N N . LEU A 1 178 ? 2.432 3.441 17.594 1 91.69 178 LEU A N 1
ATOM 1412 C CA . LEU A 1 178 ? 3.016 3.283 18.922 1 91.69 178 LEU A CA 1
ATOM 1413 C C . LEU A 1 178 ? 2.129 2.412 19.812 1 91.69 178 LEU A C 1
ATOM 1415 O O . LEU A 1 178 ? 2.631 1.613 20.594 1 91.69 178 LEU A O 1
ATOM 1419 N N . HIS A 1 179 ? 0.889 2.631 19.625 1 88.62 179 HIS A N 1
ATOM 1420 C CA . HIS A 1 179 ? -0.06 1.812 20.375 1 88.62 179 HIS A CA 1
ATOM 1421 C C . HIS A 1 179 ? 0.097 0.335 20.031 1 88.62 179 HIS A C 1
ATOM 1423 O O . HIS A 1 179 ? 0.125 -0.518 20.922 1 88.62 179 HIS A O 1
ATOM 1429 N N . TYR A 1 180 ? 0.194 0.027 18.781 1 88.75 180 TYR A N 1
ATOM 1430 C CA . TYR A 1 180 ? 0.363 -1.357 18.344 1 88.75 180 TYR A CA 1
ATOM 1431 C C . TYR A 1 180 ? 1.696 -1.918 18.828 1 88.75 180 TYR A C 1
ATOM 1433 O O . TYR A 1 180 ? 1.775 -3.074 19.25 1 88.75 180 TYR A O 1
ATOM 1441 N N . ILE A 1 181 ? 2.717 -1.127 18.75 1 85.94 181 ILE A N 1
ATOM 1442 C CA . ILE A 1 181 ? 4.043 -1.546 19.188 1 85.94 181 ILE A CA 1
ATOM 1443 C C . ILE A 1 181 ? 3.994 -1.924 20.672 1 85.94 181 ILE A C 1
ATOM 1445 O O . ILE A 1 181 ? 4.535 -2.957 21.078 1 85.94 181 ILE A O 1
ATOM 1449 N N . LYS A 1 182 ? 3.385 -1.15 21.453 1 83.69 182 LYS A N 1
ATOM 1450 C CA . LYS A 1 182 ? 3.277 -1.374 22.891 1 83.69 182 LYS A CA 1
ATOM 1451 C C . LYS A 1 182 ? 2.564 -2.689 23.188 1 83.69 182 LYS A C 1
ATOM 1453 O O . LYS A 1 182 ? 2.902 -3.379 24.141 1 83.69 182 LYS A O 1
ATOM 1458 N N . HIS A 1 183 ? 1.703 -3.064 22.344 1 79.81 183 HIS A N 1
ATOM 1459 C CA . HIS A 1 183 ? 0.858 -4.215 22.641 1 79.81 183 HIS A CA 1
ATOM 1460 C C . HIS A 1 183 ? 1.355 -5.469 21.938 1 79.81 183 HIS A C 1
ATOM 1462 O O . HIS A 1 183 ? 1.134 -6.586 22.406 1 79.81 183 HIS A O 1
ATOM 1468 N N . LEU A 1 184 ? 1.906 -5.305 20.844 1 76.12 184 LEU A N 1
ATOM 1469 C CA . LEU A 1 184 ? 2.279 -6.449 20.016 1 76.12 184 LEU A CA 1
ATOM 1470 C C . LEU A 1 184 ? 3.748 -6.809 20.219 1 76.12 184 LEU A C 1
ATOM 1472 O O . LEU A 1 184 ? 4.141 -7.961 20.031 1 76.12 184 LEU A O 1
ATOM 1476 N N . PHE A 1 185 ? 4.547 -5.793 20.562 1 65.06 185 PHE A N 1
ATOM 1477 C CA . PHE A 1 185 ? 5.984 -6.035 20.641 1 65.06 185 PHE A CA 1
ATOM 1478 C C . PHE A 1 185 ? 6.445 -6.152 22.078 1 65.06 185 PHE A C 1
ATOM 1480 O O . PHE A 1 185 ? 6.617 -5.145 22.766 1 65.06 185 PHE A O 1
ATOM 1487 N N . PRO A 1 186 ? 6.141 -7.246 22.797 1 55.66 186 PRO A N 1
ATOM 1488 C CA . PRO A 1 186 ? 6.445 -7.391 24.219 1 55.66 186 PRO A CA 1
ATOM 1489 C C . PRO A 1 186 ? 7.84 -6.887 24.578 1 55.66 186 PRO A C 1
ATOM 1491 O O . PRO A 1 186 ? 7.988 -6.051 25.484 1 55.66 186 PRO A O 1
ATOM 1494 N N . ASN A 1 187 ? 8.93 -7.777 24.703 1 49.59 187 ASN A N 1
ATOM 1495 C CA . ASN A 1 187 ? 10.164 -7.621 25.469 1 49.59 187 ASN A CA 1
ATOM 1496 C C . ASN A 1 187 ? 11.039 -6.512 24.891 1 49.59 187 ASN A C 1
ATOM 1498 O O . ASN A 1 187 ? 12.227 -6.426 25.219 1 49.59 187 ASN A O 1
ATOM 1502 N N . THR A 1 188 ? 10.734 -5.887 23.906 1 44.44 188 THR A N 1
ATOM 1503 C CA . THR A 1 188 ? 11.805 -5.016 23.438 1 44.44 188 THR A CA 1
ATOM 1504 C C . THR A 1 188 ? 12.055 -3.879 24.422 1 44.44 188 THR A C 1
ATOM 1506 O O . THR A 1 188 ? 12.969 -3.072 24.234 1 44.44 188 THR A O 1
ATOM 1509 N N . ASN A 1 189 ? 11.141 -3.35 25.188 1 38.62 189 ASN A N 1
ATOM 1510 C CA . ASN A 1 189 ? 11.648 -2.443 26.219 1 38.62 189 ASN A CA 1
ATOM 1511 C C . ASN A 1 189 ? 12.617 -3.148 27.156 1 38.62 189 ASN A C 1
ATOM 1513 O O . ASN A 1 189 ? 13.234 -2.508 28.016 1 38.62 189 ASN A O 1
ATOM 1517 N N . ASP A 1 190 ? 12.461 -4.371 27.641 1 33.72 190 ASP A N 1
ATOM 1518 C CA . ASP A 1 190 ? 13.367 -4.809 28.688 1 33.72 190 ASP A CA 1
ATOM 1519 C C . ASP A 1 190 ? 14.805 -4.871 28.188 1 33.72 190 ASP A C 1
ATOM 1521 O O . ASP A 1 190 ? 15.75 -4.73 28.969 1 33.72 190 ASP A O 1
ATOM 1525 N N . SER A 1 191 ? 15.352 -5.707 27.172 1 29.28 191 SER A N 1
ATOM 1526 C CA . SER A 1 191 ? 16.781 -5.945 27.297 1 29.28 191 SER A CA 1
ATOM 1527 C C . SER A 1 191 ? 17.594 -4.73 26.859 1 29.28 191 SER A C 1
ATOM 1529 O O . SER A 1 191 ? 18.688 -4.488 27.375 1 29.28 191 SER A O 1
ATOM 1531 N N . PHE A 1 192 ? 17.703 -3.752 25.828 1 24.75 192 PHE A N 1
ATOM 1532 C CA . PHE A 1 192 ? 19.141 -3.691 25.625 1 24.75 192 PHE A CA 1
ATOM 1533 C C . PHE A 1 192 ? 19.828 -2.938 26.766 1 24.75 192 PHE A C 1
ATOM 1535 O O . PHE A 1 192 ? 19.219 -2.041 27.359 1 24.75 192 PHE A O 1
ATOM 1542 N N . MET B 1 1 ? -39.062 -1.016 24.234 1 31.23 1 MET B N 1
ATOM 1543 C CA . MET B 1 1 ? -37.656 -1.332 24.344 1 31.23 1 MET B CA 1
ATOM 1544 C C . MET B 1 1 ? -37 -1.395 22.969 1 31.23 1 MET B C 1
ATOM 1546 O O . MET B 1 1 ? -37.5 -2.076 22.062 1 31.23 1 MET B O 1
ATOM 1550 N N . PRO B 1 2 ? -36.312 -0.322 22.438 1 35.19 2 PRO B N 1
ATOM 1551 C CA . PRO B 1 2 ? -35.969 -0.36 21.031 1 35.19 2 PRO B CA 1
ATOM 1552 C C . PRO B 1 2 ? -35.219 -1.637 20.641 1 35.19 2 PRO B C 1
ATOM 1554 O O . PRO B 1 2 ? -34.562 -2.248 21.469 1 35.19 2 PRO B O 1
ATOM 1557 N N . ASN B 1 3 ? -35.844 -2.521 19.891 1 34.84 3 ASN B N 1
ATOM 1558 C CA . ASN B 1 3 ? -35.25 -3.756 19.359 1 34.84 3 ASN B CA 1
ATOM 1559 C C . ASN B 1 3 ? -33.812 -3.549 18.875 1 34.84 3 ASN B C 1
ATOM 1561 O O . ASN B 1 3 ? -33.594 -2.842 17.906 1 34.84 3 ASN B O 1
ATOM 1565 N N . GLN B 1 4 ? -32.812 -3.279 19.734 1 36.84 4 GLN B N 1
ATOM 1566 C CA . GLN B 1 4 ? -31.375 -3.303 19.406 1 36.84 4 GLN B CA 1
ATOM 1567 C C . GLN B 1 4 ? -31.047 -4.457 18.469 1 36.84 4 GLN B C 1
ATOM 1569 O O . GLN B 1 4 ? -31.094 -5.621 18.875 1 36.84 4 GLN B O 1
ATOM 1574 N N . THR B 1 5 ? -31.688 -4.559 17.297 1 40.28 5 THR B N 1
ATOM 1575 C CA . THR B 1 5 ? -31.359 -5.582 16.312 1 40.28 5 THR B CA 1
ATOM 1576 C C . THR B 1 5 ? -29.859 -5.875 16.312 1 40.28 5 THR B C 1
ATOM 1578 O O . THR B 1 5 ? -29.031 -4.949 16.25 1 40.28 5 THR B O 1
ATOM 1581 N N . ASN B 1 6 ? -29.234 -6.715 17.109 1 45.5 6 ASN B N 1
ATOM 1582 C CA . ASN B 1 6 ? -27.906 -7.328 17.109 1 45.5 6 ASN B CA 1
ATOM 1583 C C . ASN B 1 6 ? -27.359 -7.5 15.695 1 45.5 6 ASN B C 1
ATOM 1585 O O . ASN B 1 6 ? -27.656 -8.492 15.031 1 45.5 6 ASN B O 1
ATOM 1589 N N . ASP B 1 7 ? -27.484 -6.621 14.797 1 52.97 7 ASP B N 1
ATOM 1590 C CA . ASP B 1 7 ? -27 -6.699 13.422 1 52.97 7 ASP B CA 1
ATOM 1591 C C . ASP B 1 7 ? -25.688 -7.465 13.328 1 52.97 7 ASP B C 1
ATOM 1593 O O . ASP B 1 7 ? -24.641 -6.973 13.773 1 52.97 7 ASP B O 1
ATOM 1597 N N . LYS B 1 8 ? -25.656 -8.797 13.492 1 61.78 8 LYS B N 1
ATOM 1598 C CA . LYS B 1 8 ? -24.609 -9.82 13.453 1 61.78 8 LYS B CA 1
ATOM 1599 C C . LYS B 1 8 ? -23.625 -9.547 12.328 1 61.78 8 LYS B C 1
ATOM 1601 O O . LYS B 1 8 ? -24 -9.508 11.148 1 61.78 8 LYS B O 1
ATOM 1606 N N . ILE B 1 9 ? -22.438 -9.07 12.523 1 79.69 9 ILE B N 1
ATOM 1607 C CA . ILE B 1 9 ? -21.375 -8.867 11.555 1 79.69 9 ILE B CA 1
ATOM 1608 C C . ILE B 1 9 ? -21.125 -10.156 10.781 1 79.69 9 ILE B C 1
ATOM 1610 O O . ILE B 1 9 ? -21.031 -11.234 11.367 1 79.69 9 ILE B O 1
ATOM 1614 N N . ASP B 1 10 ? -21.328 -10.258 9.398 1 91.12 10 ASP B N 1
ATOM 1615 C CA . ASP B 1 10 ? -20.938 -11.367 8.531 1 91.12 10 ASP B CA 1
ATOM 1616 C C . ASP B 1 10 ? -19.469 -11.719 8.719 1 91.12 10 ASP B C 1
ATOM 1618 O O . ASP B 1 10 ? -18.594 -10.922 8.391 1 91.12 10 ASP B O 1
ATOM 1622 N N . PRO B 1 11 ? -19.234 -12.867 9.383 1 91.12 11 PRO B N 1
ATOM 1623 C CA . PRO B 1 11 ? -17.844 -13.234 9.633 1 91.12 11 PRO B CA 1
ATOM 1624 C C . PRO B 1 11 ? -16.984 -13.195 8.367 1 91.12 11 PRO B C 1
ATOM 1626 O O . PRO B 1 11 ? -15.758 -13.047 8.445 1 91.12 11 PRO B O 1
ATOM 1629 N N . ARG B 1 12 ? -17.609 -13.375 7.23 1 95.31 12 ARG B N 1
ATOM 1630 C CA . ARG B 1 12 ? -16.891 -13.336 5.965 1 95.31 12 ARG B CA 1
ATOM 1631 C C . ARG B 1 12 ? -16.281 -11.961 5.715 1 95.31 12 ARG B C 1
ATOM 1633 O O . ARG B 1 12 ? -15.383 -11.805 4.887 1 95.31 12 ARG B O 1
ATOM 1640 N N . SER B 1 13 ? -16.734 -10.898 6.398 1 95.56 13 SER B N 1
ATOM 1641 C CA . SER B 1 13 ? -16.281 -9.523 6.203 1 95.56 13 SER B CA 1
ATOM 1642 C C . SER B 1 13 ? -14.922 -9.289 6.84 1 95.56 13 SER B C 1
ATOM 1644 O O . SER B 1 13 ? -14.289 -8.258 6.609 1 95.56 13 SER B O 1
ATOM 1646 N N . LEU B 1 14 ? -14.406 -10.305 7.539 1 93.75 14 LEU B N 1
ATOM 1647 C CA . LEU B 1 14 ? -13.125 -10.172 8.219 1 93.75 14 LEU B CA 1
ATOM 1648 C C . LEU B 1 14 ? -12.031 -10.914 7.453 1 93.75 14 LEU B C 1
ATOM 1650 O O . LEU B 1 14 ? -10.852 -10.852 7.828 1 93.75 14 LEU B O 1
ATOM 1654 N N . ARG B 1 15 ? -12.391 -11.523 6.359 1 97.06 15 ARG B N 1
ATOM 1655 C CA . ARG B 1 15 ? -11.453 -12.336 5.594 1 97.06 15 ARG B CA 1
ATOM 1656 C C . ARG B 1 15 ? -10.398 -11.461 4.91 1 97.06 15 ARG B C 1
ATOM 1658 O O . ARG B 1 15 ? -10.562 -10.242 4.82 1 97.06 15 ARG B O 1
ATOM 1665 N N . LEU B 1 16 ? -9.336 -12.102 4.582 1 98.25 16 LEU B N 1
ATOM 1666 C CA . LEU B 1 16 ? -8.281 -11.477 3.797 1 98.25 16 LEU B CA 1
ATOM 1667 C C . LEU B 1 16 ? -8.242 -12.047 2.383 1 98.25 16 LEU B C 1
ATOM 1669 O O . LEU B 1 16 ? -8.367 -13.258 2.195 1 98.25 16 LEU B O 1
ATOM 1673 N N . VAL B 1 17 ? -8.109 -11.18 1.424 1 98.75 17 VAL B N 1
ATOM 1674 C CA . VAL B 1 17 ? -7.961 -11.586 0.03 1 98.75 17 VAL B CA 1
ATOM 1675 C C . VAL B 1 17 ? -6.5 -11.445 -0.392 1 98.75 17 VAL B C 1
ATOM 1677 O O . VAL B 1 17 ? -6.035 -10.344 -0.693 1 98.75 17 VAL B O 1
ATOM 1680 N N . TRP B 1 18 ? -5.758 -12.578 -0.448 1 98.69 18 TRP B N 1
ATOM 1681 C CA . TRP B 1 18 ? -4.359 -12.586 -0.865 1 98.69 18 TRP B CA 1
ATOM 1682 C C . TRP B 1 18 ? -4.246 -12.633 -2.385 1 98.69 18 TRP B C 1
ATOM 1684 O O . TRP B 1 18 ? -4.773 -13.555 -3.023 1 98.69 18 TRP B O 1
ATOM 1694 N N . ILE B 1 19 ? -3.607 -11.641 -2.947 1 98.44 19 ILE B N 1
ATOM 1695 C CA . ILE B 1 19 ? -3.391 -11.648 -4.391 1 98.44 19 ILE B CA 1
ATOM 1696 C C . ILE B 1 19 ? -1.928 -11.328 -4.691 1 98.44 19 ILE B C 1
ATOM 1698 O O . ILE B 1 19 ? -1.331 -10.461 -4.051 1 98.44 19 ILE B O 1
ATOM 1702 N N . ASP B 1 20 ? -1.32 -11.969 -5.539 1 97.56 20 ASP B N 1
ATOM 1703 C CA . ASP B 1 20 ? 0 -11.688 -6.098 1 97.56 20 ASP B CA 1
ATOM 1704 C C . ASP B 1 20 ? -0.051 -11.609 -7.621 1 97.56 20 ASP B C 1
ATOM 1706 O O . ASP B 1 20 ? -0.757 -12.391 -8.266 1 97.56 20 ASP B O 1
ATOM 1710 N N . CYS B 1 21 ? 0.66 -10.688 -8.148 1 97.88 21 CYS B N 1
ATOM 1711 C CA . CYS B 1 21 ? 0.743 -10.5 -9.594 1 97.88 21 CYS B CA 1
ATOM 1712 C C . CYS B 1 21 ? 2.188 -10.578 -10.07 1 97.88 21 CYS B C 1
ATOM 1714 O O . CYS B 1 21 ? 3.1 -10.109 -9.383 1 97.88 21 CYS B O 1
ATOM 1716 N N . GLU B 1 22 ? 2.352 -11.133 -11.141 1 97.81 22 GLU B N 1
ATOM 1717 C CA . GLU B 1 22 ? 3.586 -11.016 -11.914 1 97.81 22 GLU B CA 1
ATOM 1718 C C . GLU B 1 22 ? 3.385 -10.141 -13.148 1 97.81 22 GLU B C 1
ATOM 1720 O O . GLU B 1 22 ? 2.355 -10.227 -13.82 1 97.81 22 GLU B O 1
ATOM 1725 N N . MET B 1 23 ? 4.344 -9.305 -13.5 1 98 23 MET B N 1
ATOM 1726 C CA . MET B 1 23 ? 4.191 -8.297 -14.539 1 98 23 MET B CA 1
ATOM 1727 C C . MET B 1 23 ? 5.418 -8.258 -15.445 1 98 23 MET B C 1
ATOM 1729 O O . MET B 1 23 ? 6.434 -8.898 -15.148 1 98 23 MET B O 1
ATOM 1733 N N . THR B 1 24 ? 5.316 -7.559 -16.547 1 98.25 24 THR B N 1
ATOM 1734 C CA . THR B 1 24 ? 6.441 -7.367 -17.453 1 98.25 24 THR B CA 1
ATOM 1735 C C . THR B 1 24 ? 7.398 -6.309 -16.922 1 98.25 24 THR B C 1
ATOM 1737 O O . THR B 1 24 ? 8.438 -6.035 -17.531 1 98.25 24 THR B O 1
ATOM 1740 N N . GLY B 1 25 ? 7.074 -5.691 -15.836 1 96.38 25 GLY B N 1
ATOM 1741 C CA . GLY B 1 25 ? 7.805 -4.645 -15.148 1 96.38 25 GLY B CA 1
ATOM 1742 C C . GLY B 1 25 ? 6.98 -3.932 -14.094 1 96.38 25 GLY B C 1
ATOM 1743 O O . GLY B 1 25 ? 5.828 -4.293 -13.852 1 96.38 25 GLY B O 1
ATOM 1744 N N . LEU B 1 26 ? 7.461 -2.867 -13.531 1 92.25 26 LEU B N 1
ATOM 1745 C CA . LEU B 1 26 ? 6.816 -2.297 -12.352 1 92.25 26 LEU B CA 1
ATOM 1746 C C . LEU B 1 26 ? 6.082 -1.007 -12.711 1 92.25 26 LEU B C 1
ATOM 1748 O O . LEU B 1 26 ? 5.297 -0.496 -11.906 1 92.25 26 LEU B O 1
ATOM 1752 N N . ASP B 1 27 ? 6.352 -0.458 -13.852 1 92.06 27 ASP B N 1
ATOM 1753 C CA . ASP B 1 27 ? 5.664 0.77 -14.242 1 92.06 27 ASP B CA 1
ATOM 1754 C C . ASP B 1 27 ? 4.262 0.47 -14.773 1 92.06 27 ASP B C 1
ATOM 1756 O O . ASP B 1 27 ? 4.105 0.06 -15.93 1 92.06 27 ASP B O 1
ATOM 1760 N N . VAL B 1 28 ? 3.258 0.802 -14.031 1 93 28 VAL B N 1
ATOM 1761 C CA . VAL B 1 28 ? 1.873 0.437 -14.312 1 93 28 VAL B CA 1
ATOM 1762 C C . VAL B 1 28 ? 1.415 1.109 -15.609 1 93 28 VAL B C 1
ATOM 1764 O O . VAL B 1 28 ? 0.516 0.612 -16.281 1 93 28 VAL B O 1
ATOM 1767 N N . ASN B 1 29 ? 2.025 2.207 -16 1 90.81 29 ASN B N 1
ATOM 1768 C CA . ASN B 1 29 ? 1.597 2.949 -17.188 1 90.81 29 ASN B CA 1
ATOM 1769 C C . ASN B 1 29 ? 2.061 2.271 -18.469 1 90.81 29 ASN B C 1
ATOM 1771 O O . ASN B 1 29 ? 1.453 2.451 -19.516 1 90.81 29 ASN B O 1
ATOM 1775 N N . THR B 1 30 ? 3.117 1.437 -18.406 1 95.25 30 THR B N 1
ATOM 1776 C CA . THR B 1 30 ? 3.699 0.911 -19.625 1 95.25 30 THR B CA 1
ATOM 1777 C C . THR B 1 30 ? 3.803 -0.61 -19.578 1 95.25 30 THR B C 1
ATOM 1779 O O . THR B 1 30 ? 4.016 -1.263 -20.594 1 95.25 30 THR B O 1
ATOM 1782 N N . LYS B 1 31 ? 3.637 -1.19 -18.406 1 97.88 31 LYS B N 1
ATOM 1783 C CA . LYS B 1 31 ? 3.848 -2.627 -18.25 1 97.88 31 LYS B CA 1
ATOM 1784 C C . LYS B 1 31 ? 2.521 -3.363 -18.094 1 97.88 31 LYS B C 1
ATOM 1786 O O . LYS B 1 31 ? 1.46 -2.738 -18.047 1 97.88 31 LYS B O 1
ATOM 1791 N N . HIS B 1 32 ? 2.621 -4.703 -18.125 1 98.25 32 HIS B N 1
ATOM 1792 C CA . HIS B 1 32 ? 1.409 -5.5 -18.281 1 98.25 32 HIS B CA 1
ATOM 1793 C C . HIS B 1 32 ? 1.389 -6.668 -17.297 1 98.25 32 HIS B C 1
ATOM 1795 O O . HIS B 1 32 ? 2.443 -7.152 -16.891 1 98.25 32 HIS B O 1
ATOM 1801 N N . LEU B 1 33 ? 0.162 -7.117 -16.984 1 98.31 33 LEU B N 1
ATOM 1802 C CA . LEU B 1 33 ? -0.045 -8.281 -16.141 1 98.31 33 LEU B CA 1
ATOM 1803 C C . LEU B 1 33 ? 0.283 -9.57 -16.891 1 98.31 33 LEU B C 1
ATOM 1805 O O . LEU B 1 33 ? -0.078 -9.719 -18.062 1 98.31 33 LEU B O 1
ATOM 1809 N N . LEU B 1 34 ? 0.962 -10.492 -16.203 1 98.56 34 LEU B N 1
ATOM 1810 C CA . LEU B 1 34 ? 1.294 -11.789 -16.781 1 98.56 34 LEU B CA 1
ATOM 1811 C C . LEU B 1 34 ? 0.591 -12.914 -16.031 1 98.56 34 LEU B C 1
ATOM 1813 O O . LEU B 1 34 ? 0.225 -13.93 -16.641 1 98.56 34 LEU B O 1
ATOM 1817 N N . GLU B 1 35 ? 0.486 -12.781 -14.789 1 98.62 35 GLU B N 1
ATOM 1818 C CA . GLU B 1 35 ? -0.039 -13.812 -13.906 1 98.62 35 GLU B CA 1
ATOM 1819 C C . GLU B 1 35 ? -0.705 -13.203 -12.672 1 98.62 35 GLU B C 1
ATOM 1821 O O . GLU B 1 35 ? -0.222 -12.211 -12.133 1 98.62 35 GLU B O 1
ATOM 1826 N N . VAL B 1 36 ? -1.82 -13.742 -12.242 1 98.56 36 VAL B N 1
ATOM 1827 C CA . VAL B 1 36 ? -2.488 -13.328 -11.016 1 98.56 36 VAL B CA 1
ATOM 1828 C C . VAL B 1 36 ? -3 -14.555 -10.266 1 98.56 36 VAL B C 1
ATOM 1830 O O . VAL B 1 36 ? -3.572 -15.469 -10.875 1 98.56 36 VAL B O 1
ATOM 1833 N N . ALA B 1 37 ? -2.717 -14.641 -9.023 1 98.44 37 ALA B N 1
ATOM 1834 C CA . ALA B 1 37 ? -3.207 -15.711 -8.156 1 98.44 37 ALA B CA 1
ATOM 1835 C C . ALA B 1 37 ? -3.938 -15.141 -6.945 1 98.44 37 ALA B C 1
ATOM 1837 O O . ALA B 1 37 ? -3.742 -13.977 -6.582 1 98.44 37 ALA B O 1
ATOM 1838 N N . CYS B 1 38 ? -4.773 -15.969 -6.352 1 98.62 38 CYS B N 1
ATOM 1839 C CA . CYS B 1 38 ? -5.574 -15.516 -5.223 1 98.62 38 CYS B CA 1
ATOM 1840 C C . CYS B 1 38 ? -5.777 -16.641 -4.211 1 98.62 38 CYS B C 1
ATOM 1842 O O . CYS B 1 38 ? -5.988 -17.797 -4.59 1 98.62 38 CYS B O 1
ATOM 1844 N N . ILE B 1 39 ? -5.645 -16.391 -2.994 1 98.5 39 ILE B N 1
ATOM 1845 C CA . ILE B 1 39 ? -6.047 -17.219 -1.862 1 98.5 39 ILE B CA 1
ATOM 1846 C C . ILE B 1 39 ? -6.902 -16.391 -0.902 1 98.5 39 ILE B C 1
ATOM 1848 O O . ILE B 1 39 ? -6.621 -15.219 -0.661 1 98.5 39 ILE B O 1
ATOM 1852 N N . ILE B 1 40 ? -7.945 -16.953 -0.413 1 98.62 40 ILE B N 1
ATOM 1853 C CA . ILE B 1 40 ? -8.758 -16.312 0.608 1 98.62 40 ILE B CA 1
ATOM 1854 C C . ILE B 1 40 ? -8.547 -17 1.954 1 98.62 40 ILE B C 1
ATOM 1856 O O . ILE B 1 40 ? -8.594 -18.219 2.047 1 98.62 40 ILE B O 1
ATOM 1860 N N . THR B 1 41 ? -8.281 -16.266 2.936 1 98.44 41 THR B N 1
ATOM 1861 C CA . THR B 1 41 ? -8.133 -16.812 4.277 1 98.44 41 THR B CA 1
ATOM 1862 C C . THR B 1 41 ? -9.102 -16.141 5.25 1 98.44 41 THR B C 1
ATOM 1864 O O . THR B 1 41 ? -9.68 -15.102 4.934 1 98.44 41 THR B O 1
ATOM 1867 N N . GLU B 1 42 ? -9.25 -16.828 6.363 1 96.19 42 GLU B N 1
ATOM 1868 C CA . GLU B 1 42 ? -9.836 -16.109 7.496 1 96.19 42 GLU B CA 1
ATOM 1869 C C . GLU B 1 42 ? -8.953 -14.945 7.922 1 96.19 42 GLU B C 1
ATOM 1871 O O . GLU B 1 42 ? -7.77 -14.898 7.582 1 96.19 42 GLU B O 1
ATOM 1876 N N . GLY B 1 43 ? -9.531 -14 8.641 1 93.69 43 GLY B N 1
ATOM 1877 C CA . GLY B 1 43 ? -8.812 -12.812 9.07 1 93.69 43 GLY B CA 1
ATOM 1878 C C . GLY B 1 43 ? -8.281 -12.914 10.484 1 93.69 43 GLY B C 1
ATOM 1879 O O . GLY B 1 43 ? -7.578 -12.016 10.953 1 93.69 43 GLY B O 1
ATOM 1880 N N . ASP B 1 44 ? -8.633 -14.008 11.164 1 88.88 44 ASP B N 1
ATOM 1881 C CA . ASP B 1 44 ? -8.102 -14.227 12.508 1 88.88 44 ASP B CA 1
ATOM 1882 C C . ASP B 1 44 ? -6.676 -14.758 12.453 1 88.88 44 ASP B C 1
ATOM 1884 O O . ASP B 1 44 ? -6.156 -15.062 11.375 1 88.88 44 ASP B O 1
ATOM 1888 N N . PRO B 1 45 ? -5.98 -14.852 13.562 1 88.88 45 PRO B N 1
ATOM 1889 C CA . PRO B 1 45 ? -4.551 -15.172 13.602 1 88.88 45 PRO B CA 1
ATOM 1890 C C . PRO B 1 45 ? -4.227 -16.531 12.984 1 88.88 45 PRO B C 1
ATOM 1892 O O . PRO B 1 45 ? -3.062 -16.828 12.695 1 88.88 45 PRO B O 1
ATOM 1895 N N . SER B 1 46 ? -5.199 -17.344 12.789 1 91.81 46 SER B N 1
ATOM 1896 C CA . SER B 1 46 ? -4.918 -18.641 12.188 1 91.81 46 SER B CA 1
ATOM 1897 C C . SER B 1 46 ? -4.629 -18.5 10.695 1 91.81 46 SER B C 1
ATOM 1899 O O . SER B 1 46 ? -3.945 -19.344 10.109 1 91.81 46 SER B O 1
ATOM 1901 N N . LEU B 1 47 ? -5.234 -17.5 10.031 1 96.69 47 LEU B N 1
ATOM 1902 C CA . LEU B 1 47 ? -5.172 -17.312 8.586 1 96.69 47 LEU B CA 1
ATOM 1903 C C . LEU B 1 47 ? -5.496 -18.609 7.855 1 96.69 47 LEU B C 1
ATOM 1905 O O . LEU B 1 47 ? -4.867 -18.922 6.844 1 96.69 47 LEU B O 1
ATOM 1909 N N . LYS B 1 48 ? -6.434 -19.281 8.422 1 97.19 48 LYS B N 1
ATOM 1910 C CA . LYS B 1 48 ? -6.844 -20.531 7.793 1 97.19 48 LYS B CA 1
ATOM 1911 C C . LYS B 1 48 ? -7.328 -20.297 6.363 1 97.19 48 LYS B C 1
ATOM 1913 O O . LYS B 1 48 ? -8.117 -19.391 6.109 1 97.19 48 LYS B O 1
ATOM 1918 N N . ILE B 1 49 ? -6.871 -21.109 5.449 1 98.06 49 ILE B N 1
ATOM 1919 C CA . ILE B 1 49 ? -7.27 -20.984 4.055 1 98.06 49 ILE B CA 1
ATOM 1920 C C . ILE B 1 49 ? -8.734 -21.391 3.895 1 98.06 49 ILE B C 1
ATOM 1922 O O . ILE B 1 49 ? -9.125 -22.484 4.293 1 98.06 49 ILE B O 1
ATOM 1926 N N . VAL B 1 50 ? -9.531 -20.5 3.396 1 98.12 50 VAL B N 1
ATOM 1927 C CA . VAL B 1 50 ? -10.945 -20.734 3.084 1 98.12 50 VAL B CA 1
ATOM 1928 C C . VAL B 1 50 ? -11.078 -21.281 1.667 1 98.12 50 VAL B C 1
ATOM 1930 O O . VAL B 1 50 ? -11.867 -22.188 1.422 1 98.12 50 VAL B O 1
ATOM 1933 N N . ALA B 1 51 ? -10.336 -20.688 0.77 1 98.06 51 ALA B N 1
ATOM 1934 C CA . ALA B 1 51 ? -10.359 -21.078 -0.638 1 98.06 51 ALA B CA 1
ATOM 1935 C C . ALA B 1 51 ? -9.023 -20.766 -1.312 1 98.06 51 ALA B C 1
ATOM 1937 O O . ALA B 1 51 ? -8.445 -19.688 -1.09 1 98.06 51 ALA B O 1
ATOM 1938 N N . LYS B 1 52 ? -8.555 -21.719 -2.037 1 96.69 52 LYS B N 1
ATOM 1939 C CA . LYS B 1 52 ? -7.309 -21.562 -2.781 1 96.69 52 LYS B CA 1
ATOM 1940 C C . LYS B 1 52 ? -7.578 -21.406 -4.277 1 96.69 52 LYS B C 1
ATOM 1942 O O . LYS B 1 52 ? -8.281 -22.219 -4.871 1 96.69 52 LYS B O 1
ATOM 1947 N N . GLY B 1 53 ? -6.992 -20.266 -4.781 1 86.38 53 GLY B N 1
ATOM 1948 C CA . GLY B 1 53 ? -7.047 -20.094 -6.223 1 86.38 53 GLY B CA 1
ATOM 1949 C C . GLY B 1 53 ? -7.918 -18.922 -6.652 1 86.38 53 GLY B C 1
ATOM 1950 O O . GLY B 1 53 ? -8.336 -18.125 -5.82 1 86.38 53 GLY B O 1
ATOM 1951 N N . PRO B 1 54 ? -8.039 -18.844 -7.809 1 95.06 54 PRO B N 1
ATOM 1952 C CA . PRO B 1 54 ? -7.387 -19.391 -9 1 95.06 54 PRO B CA 1
ATOM 1953 C C . PRO B 1 54 ? -5.953 -18.891 -9.172 1 95.06 54 PRO B C 1
ATOM 1955 O O . PRO B 1 54 ? -5.5 -18.031 -8.414 1 95.06 54 PRO B O 1
ATOM 1958 N N . ASN B 1 55 ? -5.184 -19.531 -9.898 1 97.88 55 ASN B N 1
ATOM 1959 C CA . ASN B 1 55 ? -3.945 -19.047 -10.5 1 97.88 55 ASN B CA 1
ATOM 1960 C C . ASN B 1 55 ? -4.082 -18.891 -12.016 1 97.88 55 ASN B C 1
ATOM 1962 O O . ASN B 1 55 ? -4.168 -19.875 -12.742 1 97.88 55 ASN B O 1
ATOM 1966 N N . LEU B 1 56 ? -4.117 -17.656 -12.508 1 98.69 56 LEU B N 1
ATOM 1967 C CA . LEU B 1 56 ? -4.465 -17.359 -13.898 1 98.69 56 LEU B CA 1
ATOM 1968 C C . LEU B 1 56 ? -3.26 -16.812 -14.656 1 98.69 56 LEU B C 1
ATOM 1970 O O . LEU B 1 56 ? -2.645 -15.828 -14.227 1 98.69 56 LEU B O 1
ATOM 1974 N N . ILE B 1 57 ? -2.906 -17.438 -15.68 1 98.62 57 ILE B N 1
ATOM 1975 C CA . ILE B 1 57 ? -1.851 -16.953 -16.562 1 98.62 57 ILE B CA 1
ATOM 1976 C C . ILE B 1 57 ? -2.467 -16.203 -17.75 1 98.62 57 ILE B C 1
ATOM 1978 O O . ILE B 1 57 ? -3.24 -16.781 -18.516 1 98.62 57 ILE B O 1
ATOM 1982 N N . ILE B 1 58 ? -2.117 -14.953 -17.906 1 98.81 58 ILE B N 1
ATOM 1983 C CA . ILE B 1 58 ? -2.74 -14.062 -18.875 1 98.81 58 ILE B CA 1
ATOM 1984 C C . ILE B 1 58 ? -1.882 -13.984 -20.141 1 98.81 58 ILE B C 1
ATOM 1986 O O . ILE B 1 58 ? -0.675 -13.742 -20.062 1 98.81 58 ILE B O 1
ATOM 1990 N N . HIS B 1 59 ? -2.504 -14.141 -21.266 1 98.75 59 HIS B N 1
ATOM 1991 C CA . HIS B 1 59 ? -1.79 -14.055 -22.531 1 98.75 59 HIS B CA 1
ATOM 1992 C C . HIS B 1 59 ? -1.319 -12.625 -22.797 1 98.75 59 HIS B C 1
ATOM 1994 O O . HIS B 1 59 ? -2.059 -11.664 -22.562 1 98.75 59 HIS B O 1
ATOM 2000 N N . GLN B 1 60 ? -0.125 -12.438 -23.312 1 98.56 60 GLN B N 1
ATOM 2001 C CA . GLN B 1 60 ? 0.411 -11.195 -23.875 1 98.56 60 GLN B CA 1
ATOM 2002 C C . GLN B 1 60 ? 1.092 -11.445 -25.219 1 98.56 60 GLN B C 1
ATOM 2004 O O . GLN B 1 60 ? 1.762 -12.461 -25.406 1 98.56 60 GLN B O 1
ATOM 2009 N N . SER B 1 61 ? 0.979 -10.508 -26.141 1 98.12 61 SER B N 1
ATOM 2010 C CA . SER B 1 61 ? 1.604 -10.617 -27.453 1 98.12 61 SER B CA 1
ATOM 2011 C C . SER B 1 61 ? 3.123 -10.531 -27.344 1 98.12 61 SER B C 1
ATOM 2013 O O . SER B 1 61 ? 3.658 -10.055 -26.344 1 98.12 61 SER B O 1
ATOM 2015 N N . GLU B 1 62 ? 3.777 -10.945 -28.422 1 97.75 62 GLU B N 1
ATOM 2016 C CA . GLU B 1 62 ? 5.234 -10.828 -28.484 1 97.75 62 GLU B CA 1
ATOM 2017 C C . GLU B 1 62 ? 5.68 -9.375 -28.359 1 97.75 62 GLU B C 1
ATOM 2019 O O . GLU B 1 62 ? 6.73 -9.086 -27.781 1 97.75 62 GLU B O 1
ATOM 2024 N N . LYS B 1 63 ? 4.914 -8.453 -28.906 1 97.81 63 LYS B N 1
ATOM 2025 C CA . LYS B 1 63 ? 5.223 -7.027 -28.812 1 97.81 63 LYS B CA 1
ATOM 2026 C C . LYS B 1 63 ? 5.332 -6.578 -27.359 1 97.81 63 LYS B C 1
ATOM 2028 O O . LYS B 1 63 ? 6.219 -5.797 -27 1 97.81 63 LYS B O 1
ATOM 2033 N N . VAL B 1 64 ? 4.457 -7.062 -26.516 1 97.81 64 VAL B N 1
ATOM 2034 C CA . VAL B 1 64 ? 4.441 -6.73 -25.094 1 97.81 64 VAL B CA 1
ATOM 2035 C C . VAL B 1 64 ? 5.613 -7.414 -24.391 1 97.81 64 VAL B C 1
ATOM 2037 O O . VAL B 1 64 ? 6.328 -6.781 -23.609 1 97.81 64 VAL B O 1
ATOM 2040 N N . LEU B 1 65 ? 5.816 -8.688 -24.719 1 97.88 65 LEU B N 1
ATOM 2041 C CA . LEU B 1 65 ? 6.848 -9.484 -24.062 1 97.88 65 LEU B CA 1
ATOM 2042 C C . LEU B 1 65 ? 8.242 -8.961 -24.391 1 97.88 65 LEU B C 1
ATOM 2044 O O . LEU B 1 65 ? 9.141 -9 -23.562 1 97.88 65 LEU B O 1
ATOM 2048 N N . ASP B 1 66 ? 8.406 -8.383 -25.547 1 96.56 66 ASP B N 1
ATOM 2049 C CA . ASP B 1 66 ? 9.688 -7.844 -25.984 1 96.56 66 ASP B CA 1
ATOM 2050 C C . ASP B 1 66 ? 10.055 -6.582 -25.219 1 96.56 66 ASP B C 1
ATOM 2052 O O . ASP B 1 66 ? 11.211 -6.164 -25.203 1 96.56 66 ASP B O 1
ATOM 2056 N N . LYS B 1 67 ? 9.055 -5.984 -24.625 1 96.75 67 LYS B N 1
ATOM 2057 C CA . LYS B 1 67 ? 9.281 -4.727 -23.922 1 96.75 67 LYS B CA 1
ATOM 2058 C C . LYS B 1 67 ? 9.391 -4.961 -22.422 1 96.75 67 LYS B C 1
ATOM 2060 O O . LYS B 1 67 ? 9.344 -4.012 -21.625 1 96.75 67 LYS B O 1
ATOM 2065 N N . MET B 1 68 ? 9.453 -6.219 -22.031 1 96.62 68 MET B N 1
ATOM 2066 C CA . MET B 1 68 ? 9.648 -6.551 -20.609 1 96.62 68 MET B CA 1
ATOM 2067 C C . MET B 1 68 ? 10.953 -5.965 -20.094 1 96.62 68 MET B C 1
ATOM 2069 O O . MET B 1 68 ? 11.969 -5.988 -20.797 1 96.62 68 MET B O 1
ATOM 2073 N N . ASP B 1 69 ? 10.883 -5.426 -18.875 1 96.12 69 ASP B N 1
ATOM 2074 C CA . ASP B 1 69 ? 12.125 -4.93 -18.281 1 96.12 69 ASP B CA 1
ATOM 2075 C C . ASP B 1 69 ? 13.117 -6.066 -18.062 1 96.12 69 ASP B C 1
ATOM 2077 O O . ASP B 1 69 ? 12.727 -7.227 -17.938 1 96.12 69 ASP B O 1
ATOM 2081 N N . GLU B 1 70 ? 14.398 -5.73 -17.938 1 94.69 70 GLU B N 1
ATOM 2082 C CA . GLU B 1 70 ? 15.461 -6.723 -17.844 1 94.69 70 GLU B CA 1
ATOM 2083 C C . GLU B 1 70 ? 15.281 -7.617 -16.625 1 94.69 70 GLU B C 1
ATOM 2085 O O . GLU B 1 70 ? 15.398 -8.844 -16.719 1 94.69 70 GLU B O 1
ATOM 2090 N N . TRP B 1 71 ? 14.977 -7.051 -15.523 1 92.44 71 TRP B N 1
ATOM 2091 C CA . TRP B 1 71 ? 14.812 -7.809 -14.289 1 92.44 71 TRP B CA 1
ATOM 2092 C C . TRP B 1 71 ? 13.688 -8.828 -14.422 1 92.44 71 TRP B C 1
ATOM 2094 O O . TRP B 1 71 ? 13.859 -10 -14.07 1 92.44 71 TRP B O 1
ATOM 2104 N N . SER B 1 72 ? 12.57 -8.383 -15.016 1 94.5 72 SER B N 1
ATOM 2105 C CA . SER B 1 72 ? 11.422 -9.266 -15.188 1 94.5 72 SER B CA 1
ATOM 2106 C C . SER B 1 72 ? 11.703 -10.344 -16.234 1 94.5 72 SER B C 1
ATOM 2108 O O . SER B 1 72 ? 11.242 -11.477 -16.094 1 94.5 72 SER B O 1
ATOM 2110 N N . ALA B 1 73 ? 12.43 -10.023 -17.281 1 94.44 73 ALA B N 1
ATOM 2111 C CA . ALA B 1 73 ? 12.773 -10.984 -18.328 1 94.44 73 ALA B CA 1
ATOM 2112 C C . ALA B 1 73 ? 13.617 -12.125 -17.75 1 94.44 73 ALA B C 1
ATOM 2114 O O . ALA B 1 73 ? 13.406 -13.297 -18.094 1 94.44 73 ALA B O 1
ATOM 2115 N N . ILE B 1 74 ? 14.523 -11.758 -16.922 1 92.38 74 ILE B N 1
ATOM 2116 C CA . ILE B 1 74 ? 15.375 -12.758 -16.281 1 92.38 74 ILE B CA 1
ATOM 2117 C C . ILE B 1 74 ? 14.539 -13.609 -15.336 1 92.38 74 ILE B C 1
ATOM 2119 O O . ILE B 1 74 ? 14.602 -14.844 -15.383 1 92.38 74 ILE B O 1
ATOM 2123 N N . LYS B 1 75 ? 13.727 -12.969 -14.586 1 92.25 75 LYS B N 1
ATOM 2124 C CA . LYS B 1 75 ? 12.906 -13.617 -13.562 1 92.25 75 LYS B CA 1
ATOM 2125 C C . LYS B 1 75 ? 11.906 -14.586 -14.195 1 92.25 75 LYS B C 1
ATOM 2127 O O . LYS B 1 75 ? 11.672 -15.672 -13.672 1 92.25 75 LYS B O 1
ATOM 2132 N N . HIS B 1 76 ? 11.289 -14.227 -15.344 1 95.06 76 HIS B N 1
ATOM 2133 C CA . HIS B 1 76 ? 10.203 -14.992 -15.945 1 95.06 76 HIS B CA 1
ATOM 2134 C C . HIS B 1 76 ? 10.719 -15.93 -17.031 1 95.06 76 HIS B C 1
ATOM 2136 O O . HIS B 1 76 ? 9.945 -16.672 -17.625 1 95.06 76 HIS B O 1
ATOM 2142 N N . GLY B 1 77 ? 12.031 -15.914 -17.234 1 92.25 77 GLY B N 1
ATOM 2143 C CA . GLY B 1 77 ? 12.641 -16.75 -18.266 1 92.25 77 GLY B CA 1
ATOM 2144 C C . GLY B 1 77 ? 12.664 -18.219 -17.906 1 92.25 77 GLY B C 1
ATOM 2145 O O . GLY B 1 77 ? 12.297 -18.594 -16.797 1 92.25 77 GLY B O 1
ATOM 2146 N N . GLU B 1 78 ? 13.172 -18.969 -18.734 1 85.56 78 GLU B N 1
ATOM 2147 C CA . GLU B 1 78 ? 13.133 -20.438 -18.672 1 85.56 78 GLU B CA 1
ATOM 2148 C C . GLU B 1 78 ? 13.938 -20.953 -17.484 1 85.56 78 GLU B C 1
ATOM 2150 O O . GLU B 1 78 ? 13.562 -21.938 -16.859 1 85.56 78 GLU B O 1
ATOM 2155 N N . VAL B 1 79 ? 14.938 -20.281 -17.141 1 83.31 79 VAL B N 1
ATOM 2156 C CA . VAL B 1 79 ? 15.852 -20.766 -16.109 1 83.31 79 VAL B CA 1
ATOM 2157 C C . VAL B 1 79 ? 15.273 -20.453 -14.734 1 83.31 79 VAL B C 1
ATOM 2159 O O . VAL B 1 79 ? 15.672 -21.078 -13.742 1 83.31 79 VAL B O 1
ATOM 2162 N N . ASN B 1 80 ? 14.312 -19.578 -14.695 1 89.75 80 ASN B N 1
ATOM 2163 C CA . ASN B 1 80 ? 13.695 -19.188 -13.43 1 89.75 80 ASN B CA 1
ATOM 2164 C C . ASN B 1 80 ? 12.258 -19.688 -13.336 1 89.75 80 ASN B C 1
ATOM 2166 O O . ASN B 1 80 ? 12.016 -20.891 -13.25 1 89.75 80 ASN B O 1
ATOM 2170 N N . SER B 1 81 ? 11.297 -18.844 -13.469 1 90.81 81 SER B N 1
ATOM 2171 C CA . SER B 1 81 ? 9.914 -19.25 -13.234 1 90.81 81 SER B CA 1
ATOM 2172 C C . SER B 1 81 ? 9.32 -19.922 -14.469 1 90.81 81 SER B C 1
ATOM 2174 O O . SER B 1 81 ? 8.344 -20.672 -14.367 1 90.81 81 SER B O 1
ATOM 2176 N N . GLY B 1 82 ? 9.938 -19.656 -15.703 1 94.56 82 GLY B N 1
ATOM 2177 C CA . GLY B 1 82 ? 9.375 -20.172 -16.938 1 94.56 82 GLY B CA 1
ATOM 2178 C C . GLY B 1 82 ? 8.047 -19.531 -17.312 1 94.56 82 GLY B C 1
ATOM 2179 O O . GLY B 1 82 ? 7.344 -20.016 -18.203 1 94.56 82 GLY B O 1
ATOM 2180 N N . LEU B 1 83 ? 7.676 -18.469 -16.688 1 96.69 83 LEU B N 1
ATOM 2181 C CA . LEU B 1 83 ? 6.371 -17.828 -16.844 1 96.69 83 LEU B CA 1
ATOM 2182 C C . LEU B 1 83 ? 6.188 -17.297 -18.25 1 96.69 83 LEU B C 1
ATOM 2184 O O . LEU B 1 83 ? 5.086 -17.328 -18.797 1 96.69 83 LEU B O 1
ATOM 2188 N N . THR B 1 84 ? 7.273 -16.812 -18.891 1 97.25 84 THR B N 1
ATOM 2189 C CA . THR B 1 84 ? 7.18 -16.203 -20.203 1 97.25 84 THR B CA 1
ATOM 2190 C C . THR B 1 84 ? 6.602 -17.203 -21.219 1 97.25 84 THR B C 1
ATOM 2192 O O . THR B 1 84 ? 5.699 -16.859 -21.984 1 97.25 84 THR B O 1
ATOM 2195 N N . GLU B 1 85 ? 7.074 -18.406 -21.141 1 97.56 85 GLU B N 1
ATOM 2196 C CA . GLU B 1 85 ? 6.574 -19.422 -22.078 1 97.56 85 GLU B CA 1
ATOM 2197 C C . GLU B 1 85 ? 5.117 -19.766 -21.781 1 97.56 85 GLU B C 1
ATOM 2199 O O . GLU B 1 85 ? 4.328 -19.984 -22.703 1 97.56 85 GLU B O 1
ATOM 2204 N N . GLU B 1 86 ? 4.758 -19.812 -20.5 1 97.75 86 GLU B N 1
ATOM 2205 C CA . GLU B 1 86 ? 3.371 -20.094 -20.125 1 97.75 86 GLU B CA 1
ATOM 2206 C C . GLU B 1 86 ? 2.443 -18.984 -20.625 1 97.75 86 GLU B C 1
ATOM 2208 O O . GLU B 1 86 ? 1.309 -19.25 -21.016 1 97.75 86 GLU B O 1
ATOM 2213 N N . VAL B 1 87 ? 2.906 -17.766 -20.609 1 98.25 87 VAL B N 1
ATOM 2214 C CA . VAL B 1 87 ? 2.141 -16.609 -21.094 1 98.25 87 VAL B CA 1
ATOM 2215 C C . VAL B 1 87 ? 1.909 -16.734 -22.594 1 98.25 87 VAL B C 1
ATOM 2217 O O . VAL B 1 87 ? 0.812 -16.453 -23.078 1 98.25 87 VAL B O 1
ATOM 2220 N N . ARG B 1 88 ? 2.92 -17.234 -23.312 1 97.56 88 ARG B N 1
ATOM 2221 C CA . ARG B 1 88 ? 2.816 -17.422 -24.75 1 97.56 88 ARG B CA 1
ATOM 2222 C C . ARG B 1 88 ? 1.771 -18.484 -25.094 1 97.56 88 ARG B C 1
ATOM 2224 O O . ARG B 1 88 ? 1.042 -18.344 -26.078 1 97.56 88 ARG B O 1
ATOM 2231 N N . LYS B 1 89 ? 1.668 -19.422 -24.234 1 98 89 LYS B N 1
ATOM 2232 C CA . LYS B 1 89 ? 0.789 -20.562 -24.484 1 98 89 LYS B CA 1
ATOM 2233 C C . LYS B 1 89 ? -0.635 -20.266 -24.016 1 98 89 LYS B C 1
ATOM 2235 O O . LYS B 1 89 ? -1.582 -20.938 -24.453 1 98 89 LYS B O 1
ATOM 2240 N N . SER B 1 90 ? -0.755 -19.328 -23.125 1 98.5 90 SER B N 1
ATOM 2241 C CA . SER B 1 90 ? -2.068 -19.016 -22.578 1 98.5 90 SER B CA 1
ATOM 2242 C C . SER B 1 90 ? -2.979 -18.391 -23.625 1 98.5 90 SER B C 1
ATOM 2244 O O . SER B 1 90 ? -2.502 -17.766 -24.578 1 98.5 90 SER B O 1
ATOM 2246 N N . THR B 1 91 ? -4.285 -18.578 -23.422 1 98.44 91 THR B N 1
ATOM 2247 C CA . THR B 1 91 ? -5.281 -17.938 -24.281 1 98.44 91 THR B CA 1
ATOM 2248 C C . THR B 1 91 ? -6.18 -17.016 -23.469 1 98.44 91 THR B C 1
ATOM 2250 O O . THR B 1 91 ? -7.113 -16.406 -24 1 98.44 91 THR B O 1
ATOM 2253 N N . LEU B 1 92 ? -5.91 -16.906 -22.234 1 98.69 92 LEU B N 1
ATOM 2254 C CA . LEU B 1 92 ? -6.746 -16.125 -21.312 1 98.69 92 LEU B CA 1
ATOM 2255 C C . LEU B 1 92 ? -6.469 -14.641 -21.469 1 98.69 92 LEU B C 1
ATOM 2257 O O . LEU B 1 92 ? -5.32 -14.203 -21.375 1 98.69 92 LEU B O 1
ATOM 2261 N N . THR B 1 93 ? -7.52 -13.859 -21.734 1 98.75 93 THR B N 1
ATOM 2262 C CA . THR B 1 93 ? -7.387 -12.406 -21.812 1 98.75 93 THR B CA 1
ATOM 2263 C C . THR B 1 93 ? -7.461 -11.789 -20.422 1 98.75 93 THR B C 1
ATOM 2265 O O . THR B 1 93 ? -7.891 -12.438 -19.469 1 98.75 93 THR B O 1
ATOM 2268 N N . VAL B 1 94 ? -7.043 -10.539 -20.312 1 98.62 94 VAL B N 1
ATOM 2269 C CA . VAL B 1 94 ? -7.102 -9.82 -19.047 1 98.62 94 VAL B CA 1
ATOM 2270 C C . VAL B 1 94 ? -8.547 -9.742 -18.562 1 98.62 94 VAL B C 1
ATOM 2272 O O . VAL B 1 94 ? -8.828 -9.953 -17.375 1 98.62 94 VAL B O 1
ATOM 2275 N N . ASP B 1 95 ? -9.461 -9.469 -19.469 1 98.62 95 ASP B N 1
ATOM 2276 C CA . ASP B 1 95 ? -10.875 -9.352 -19.141 1 98.62 95 ASP B CA 1
ATOM 2277 C C . ASP B 1 95 ? -11.43 -10.672 -18.609 1 98.62 95 ASP B C 1
ATOM 2279 O O . ASP B 1 95 ? -12.164 -10.695 -17.625 1 98.62 95 ASP B O 1
ATOM 2283 N N . GLU B 1 96 ? -11.086 -11.75 -19.266 1 98.81 96 GLU B N 1
ATOM 2284 C CA . GLU B 1 96 ? -11.523 -13.07 -18.812 1 98.81 96 GLU B CA 1
ATOM 2285 C C . GLU B 1 96 ? -10.938 -13.414 -17.453 1 98.81 96 GLU B C 1
ATOM 2287 O O . GLU B 1 96 ? -11.633 -13.984 -16.594 1 98.81 96 GLU B O 1
ATOM 2292 N N . ALA B 1 97 ? -9.711 -13.094 -17.297 1 98.81 97 ALA B N 1
ATOM 2293 C CA . ALA B 1 97 ? -9.055 -13.336 -16.016 1 98.81 97 ALA B CA 1
ATOM 2294 C C . ALA B 1 97 ? -9.734 -12.562 -14.891 1 98.81 97 ALA B C 1
ATOM 2296 O O . ALA B 1 97 ? -9.969 -13.094 -13.805 1 98.81 97 ALA B O 1
ATOM 2297 N N . GLU B 1 98 ? -10.062 -11.266 -15.125 1 98.75 98 GLU B N 1
ATOM 2298 C CA . GLU B 1 98 ? -10.758 -10.461 -14.117 1 98.75 98 GLU B CA 1
ATOM 2299 C C . GLU B 1 98 ? -12.102 -11.086 -13.75 1 98.75 98 GLU B C 1
ATOM 2301 O O . GLU B 1 98 ? -12.469 -11.141 -12.578 1 98.75 98 GLU B O 1
ATOM 2306 N N . GLU B 1 99 ? -12.797 -11.531 -14.797 1 98.69 99 GLU B N 1
ATOM 2307 C CA . GLU B 1 99 ? -14.109 -12.125 -14.555 1 98.69 99 GLU B CA 1
ATOM 2308 C C . GLU B 1 99 ? -14 -13.359 -13.664 1 98.69 99 GLU B C 1
ATOM 2310 O O . GLU B 1 99 ? -14.766 -13.516 -12.711 1 98.69 99 GLU B O 1
ATOM 2315 N N . GLN B 1 100 ? -13.086 -14.227 -13.945 1 98.62 100 GLN B N 1
ATOM 2316 C CA . GLN B 1 100 ? -12.891 -15.445 -13.164 1 98.62 100 GLN B CA 1
ATOM 2317 C C . GLN B 1 100 ? -12.5 -15.117 -11.727 1 98.62 100 GLN B C 1
ATOM 2319 O O . GLN B 1 100 ? -13.062 -15.68 -10.781 1 98.62 100 GLN B O 1
ATOM 2324 N N . LEU B 1 101 ? -11.562 -14.227 -11.625 1 98.56 101 LEU B N 1
ATOM 2325 C CA . LEU B 1 101 ? -11.078 -13.852 -10.297 1 98.56 101 LEU B CA 1
ATOM 2326 C C . LEU B 1 101 ? -12.172 -13.164 -9.492 1 98.56 101 LEU B C 1
ATOM 2328 O O . LEU B 1 101 ? -12.336 -13.438 -8.305 1 98.56 101 LEU B O 1
ATOM 2332 N N . LEU B 1 102 ? -12.93 -12.25 -10.117 1 98.69 102 LEU B N 1
ATOM 2333 C CA . LEU B 1 102 ? -14.008 -11.523 -9.461 1 98.69 102 LEU B CA 1
ATOM 2334 C C . LEU B 1 102 ? -15.086 -12.477 -8.969 1 98.69 102 LEU B C 1
ATOM 2336 O O . LEU B 1 102 ? -15.562 -12.359 -7.84 1 98.69 102 LEU B O 1
ATOM 2340 N N . GLN B 1 103 ? -15.445 -13.445 -9.781 1 98.44 103 GLN B N 1
ATOM 2341 C CA . GLN B 1 103 ? -16.438 -14.43 -9.383 1 98.44 103 GLN B CA 1
ATOM 2342 C C . GLN B 1 103 ? -15.953 -15.258 -8.195 1 98.44 103 GLN B C 1
ATOM 2344 O O . GLN B 1 103 ? -16.719 -15.516 -7.258 1 98.44 103 GLN B O 1
ATOM 2349 N N . PHE B 1 104 ? -14.758 -15.68 -8.273 1 98.62 104 PHE B N 1
ATOM 2350 C CA . PHE B 1 104 ? -14.164 -16.438 -7.18 1 98.62 104 PHE B CA 1
ATOM 2351 C C . PHE B 1 104 ? -14.227 -15.641 -5.879 1 98.62 104 PHE B C 1
ATOM 2353 O O . PHE B 1 104 ? -14.672 -16.156 -4.852 1 98.62 104 PHE B O 1
ATOM 2360 N N . VAL B 1 105 ? -13.789 -14.344 -5.898 1 98.62 105 VAL B N 1
ATOM 2361 C CA . VAL B 1 105 ? -13.734 -13.492 -4.715 1 98.62 105 VAL B CA 1
ATOM 2362 C C . VAL B 1 105 ? -15.148 -13.242 -4.199 1 98.62 105 VAL B C 1
ATOM 2364 O O . VAL B 1 105 ? -15.398 -13.312 -2.992 1 98.62 105 VAL B O 1
ATOM 2367 N N . LYS B 1 106 ? -16.109 -13.016 -5.078 1 98.19 106 LYS B N 1
ATOM 2368 C CA . LYS B 1 106 ? -17.484 -12.711 -4.707 1 98.19 106 LYS B CA 1
ATOM 2369 C C . LYS B 1 106 ? -18.141 -13.883 -3.973 1 98.19 106 LYS B C 1
ATOM 2371 O O . LYS B 1 106 ? -19.016 -13.688 -3.133 1 98.19 106 LYS B O 1
ATOM 2376 N N . CYS B 1 107 ? -17.703 -15.078 -4.18 1 97.75 107 CYS B N 1
ATOM 2377 C CA . CYS B 1 107 ? -18.25 -16.266 -3.551 1 97.75 107 CYS B CA 1
ATOM 2378 C C . CYS B 1 107 ? -17.891 -16.328 -2.07 1 97.75 107 CYS B C 1
ATOM 2380 O O . CYS B 1 107 ? -18.625 -16.906 -1.271 1 97.75 107 CYS B O 1
ATOM 2382 N N . HIS B 1 108 ? -16.812 -15.617 -1.759 1 97.88 108 HIS B N 1
ATOM 2383 C CA . HIS B 1 108 ? -16.281 -15.852 -0.422 1 97.88 108 HIS B CA 1
ATOM 2384 C C . HIS B 1 108 ? -16.234 -14.562 0.389 1 97.88 108 HIS B C 1
ATOM 2386 O O . HIS B 1 108 ? -16.078 -14.602 1.612 1 97.88 108 HIS B O 1
ATOM 2392 N N . VAL B 1 109 ? -16.297 -13.438 -0.291 1 97.31 109 VAL B N 1
ATOM 2393 C CA . VAL B 1 109 ? -16.031 -12.148 0.34 1 97.31 109 VAL B CA 1
ATOM 2394 C C . VAL B 1 109 ? -17.141 -11.164 -0.011 1 97.31 109 VAL B C 1
ATOM 2396 O O . VAL B 1 109 ? -17.406 -10.898 -1.188 1 97.31 109 VAL B O 1
ATOM 2399 N N . PRO B 1 110 ? -17.797 -10.586 0.987 1 97.81 110 PRO B N 1
ATOM 2400 C CA . PRO B 1 110 ? -18.797 -9.555 0.69 1 97.81 110 PRO B CA 1
ATOM 2401 C C . PRO B 1 110 ? -18.188 -8.297 0.088 1 97.81 110 PRO B C 1
ATOM 2403 O O . PRO B 1 110 ? -17 -8.023 0.297 1 97.81 110 PRO B O 1
ATOM 2406 N N . GLU B 1 111 ? -18.969 -7.562 -0.576 1 97.62 111 GLU B N 1
ATOM 2407 C CA . GLU B 1 111 ? -18.531 -6.391 -1.33 1 97.62 111 GLU B CA 1
ATOM 2408 C C . GLU B 1 111 ? -17.906 -5.344 -0.412 1 97.62 111 GLU B C 1
ATOM 2410 O O . GLU B 1 111 ? -18.469 -5.008 0.631 1 97.62 111 GLU B O 1
ATOM 2415 N N . GLN B 1 112 ? -16.719 -4.906 -0.721 1 97.19 112 GLN B N 1
ATOM 2416 C CA . GLN B 1 112 ? -16.031 -3.742 -0.159 1 97.19 112 GLN B CA 1
ATOM 2417 C C . GLN B 1 112 ? -15.797 -3.914 1.339 1 97.19 112 GLN B C 1
ATOM 2419 O O . GLN B 1 112 ? -15.914 -2.955 2.105 1 97.19 112 GLN B O 1
ATOM 2424 N N . THR B 1 113 ? -15.516 -5.129 1.747 1 96.5 113 THR B N 1
ATOM 2425 C CA . THR B 1 113 ? -15.336 -5.359 3.176 1 96.5 113 THR B CA 1
ATOM 2426 C C . THR B 1 113 ? -13.914 -5.844 3.469 1 96.5 113 THR B C 1
ATOM 2428 O O . THR B 1 113 ? -13.305 -5.434 4.461 1 96.5 113 THR B O 1
ATOM 2431 N N . CYS B 1 114 ? -13.391 -6.699 2.578 1 97.56 114 CYS B N 1
ATOM 2432 C CA . CYS B 1 114 ? -12.133 -7.375 2.873 1 97.56 114 CYS B CA 1
ATOM 2433 C C . CYS B 1 114 ? -10.961 -6.68 2.188 1 97.56 114 CYS B C 1
ATOM 2435 O O . CYS B 1 114 ? -11.062 -6.285 1.023 1 97.56 114 CYS B O 1
ATOM 2437 N N . PRO B 1 115 ? -9.875 -6.512 2.893 1 97.94 115 PRO B N 1
ATOM 2438 C CA . PRO B 1 115 ? -8.695 -5.879 2.309 1 97.94 115 PRO B CA 1
ATOM 2439 C C . PRO B 1 115 ? -7.898 -6.828 1.417 1 97.94 115 PRO B C 1
ATOM 2441 O O . PRO B 1 115 ? -8.023 -8.047 1.538 1 97.94 115 PRO B O 1
ATOM 2444 N N . LEU B 1 116 ? -7.125 -6.23 0.489 1 98.56 116 LEU B N 1
ATOM 2445 C CA . LEU B 1 116 ? -6.07 -6.938 -0.23 1 98.56 116 LEU B CA 1
ATOM 2446 C C . LEU B 1 116 ? -4.887 -7.223 0.686 1 98.56 116 LEU B C 1
ATOM 2448 O O . LEU B 1 116 ? -4.469 -6.355 1.458 1 98.56 116 LEU B O 1
ATOM 2452 N N . ALA B 1 117 ? -4.359 -8.43 0.7 1 98.44 117 ALA B N 1
ATOM 2453 C CA . ALA B 1 117 ? -3.215 -8.805 1.526 1 98.44 117 ALA B CA 1
ATOM 2454 C C . ALA B 1 117 ? -2.064 -9.32 0.669 1 98.44 117 ALA B C 1
ATOM 2456 O O . ALA B 1 117 ? -2.289 -9.906 -0.393 1 98.44 117 ALA B O 1
ATOM 2457 N N . GLY B 1 118 ? -0.843 -9.188 1.071 1 97.12 118 GLY B N 1
ATOM 2458 C CA . GLY B 1 118 ? 0.359 -9.656 0.4 1 97.12 118 GLY B CA 1
ATOM 2459 C C . GLY B 1 118 ? 1.614 -8.938 0.853 1 97.12 118 GLY B C 1
ATOM 2460 O O . GLY B 1 118 ? 1.556 -8.062 1.716 1 97.12 118 GLY B O 1
ATOM 2461 N N . ASN B 1 119 ? 2.742 -9.352 0.354 1 94.94 119 ASN B N 1
ATOM 2462 C CA . ASN B 1 119 ? 4.008 -8.656 0.571 1 94.94 119 ASN B CA 1
ATOM 2463 C C . ASN B 1 119 ? 4.211 -7.531 -0.441 1 94.94 119 ASN B C 1
ATOM 2465 O O . ASN B 1 119 ? 4.312 -7.785 -1.644 1 94.94 119 ASN B O 1
ATOM 2469 N N . THR B 1 120 ? 4.289 -6.273 0.096 1 94.56 120 THR B N 1
ATOM 2470 C CA . THR B 1 120 ? 4.422 -5.113 -0.777 1 94.56 120 THR B CA 1
ATOM 2471 C C . THR B 1 120 ? 3.336 -5.117 -1.851 1 94.56 120 THR B C 1
ATOM 2473 O O . THR B 1 120 ? 3.627 -4.949 -3.037 1 94.56 120 THR B O 1
ATOM 2476 N N . CYS B 1 121 ? 2.092 -5.258 -1.368 1 96.56 121 CYS B N 1
ATOM 2477 C CA . CYS B 1 121 ? 0.998 -5.539 -2.291 1 96.56 121 CYS B CA 1
ATOM 2478 C C . CYS B 1 121 ? 0.397 -4.246 -2.832 1 96.56 121 CYS B C 1
ATOM 2480 O O . CYS B 1 121 ? -0.55 -4.277 -3.621 1 96.56 121 CYS B O 1
ATOM 2482 N N . SER B 1 122 ? 0.956 -3.092 -2.441 1 95.38 122 SER B N 1
ATOM 2483 C CA . SER B 1 122 ? 0.527 -1.831 -3.041 1 95.38 122 SER B CA 1
ATOM 2484 C C . SER B 1 122 ? 0.796 -1.813 -4.543 1 95.38 122 SER B C 1
ATOM 2486 O O . SER B 1 122 ? 0.026 -1.232 -5.309 1 95.38 122 SER B O 1
ATOM 2488 N N . GLN B 1 123 ? 1.891 -2.412 -4.93 1 93.56 123 GLN B N 1
ATOM 2489 C CA . GLN B 1 123 ? 2.219 -2.504 -6.348 1 93.56 123 GLN B CA 1
ATOM 2490 C C . GLN B 1 123 ? 1.217 -3.383 -7.09 1 93.56 123 GLN B C 1
ATOM 2492 O O . GLN B 1 123 ? 0.755 -3.027 -8.18 1 93.56 123 GLN B O 1
ATOM 2497 N N . ASP B 1 124 ? 0.879 -4.496 -6.531 1 97.38 124 ASP B N 1
ATOM 2498 C CA . ASP B 1 124 ? -0.15 -5.359 -7.102 1 97.38 124 ASP B CA 1
ATOM 2499 C C . ASP B 1 124 ? -1.469 -4.605 -7.266 1 97.38 124 ASP B C 1
ATOM 2501 O O . ASP B 1 124 ? -2.096 -4.664 -8.328 1 97.38 124 ASP B O 1
ATOM 2505 N N . ARG B 1 125 ? -1.838 -3.908 -6.191 1 97.06 125 ARG B N 1
ATOM 2506 C CA . ARG B 1 125 ? -3.094 -3.168 -6.234 1 97.06 125 ARG B CA 1
ATOM 2507 C C . ARG B 1 125 ? -3.078 -2.127 -7.348 1 97.06 125 ARG B C 1
ATOM 2509 O O . ARG B 1 125 ? -4.094 -1.907 -8.016 1 97.06 125 ARG B O 1
ATOM 2516 N N . ALA B 1 126 ? -1.952 -1.455 -7.523 1 94.38 126 ALA B N 1
ATOM 2517 C CA . ALA B 1 126 ? -1.847 -0.455 -8.578 1 94.38 126 ALA B CA 1
ATOM 2518 C C . ALA B 1 126 ? -2.105 -1.076 -9.953 1 94.38 126 ALA B C 1
ATOM 2520 O O . ALA B 1 126 ? -2.83 -0.507 -10.773 1 94.38 126 ALA B O 1
ATOM 2521 N N . PHE B 1 127 ? -1.532 -2.262 -10.219 1 97.25 127 PHE B N 1
ATOM 2522 C CA . PHE B 1 127 ? -1.752 -2.939 -11.492 1 97.25 127 PHE B CA 1
ATOM 2523 C C . PHE B 1 127 ? -3.193 -3.42 -11.609 1 97.25 127 PHE B C 1
ATOM 2525 O O . PHE B 1 127 ? -3.803 -3.322 -12.68 1 97.25 127 PHE B O 1
ATOM 2532 N N . LEU B 1 128 ? -3.734 -3.926 -10.531 1 98.31 128 LEU B N 1
ATOM 2533 C CA . LEU B 1 128 ? -5.109 -4.418 -10.539 1 98.31 128 LEU B CA 1
ATOM 2534 C C . LEU B 1 128 ? -6.094 -3.277 -10.781 1 98.31 128 LEU B C 1
ATOM 2536 O O . LEU B 1 128 ? -7.109 -3.463 -11.453 1 98.31 128 LEU B O 1
ATOM 2540 N N . LYS B 1 129 ? -5.805 -2.115 -10.195 1 96.38 129 LYS B N 1
ATOM 2541 C CA . LYS B 1 129 ? -6.668 -0.958 -10.414 1 96.38 129 LYS B CA 1
ATOM 2542 C C . LYS B 1 129 ? -6.766 -0.621 -11.898 1 96.38 129 LYS B C 1
ATOM 2544 O O . LYS B 1 129 ? -7.832 -0.244 -12.383 1 96.38 129 LYS B O 1
ATOM 2549 N N . LYS B 1 130 ? -5.715 -0.763 -12.609 1 95.81 130 LYS B N 1
ATOM 2550 C CA . LYS B 1 130 ? -5.68 -0.438 -14.031 1 95.81 130 LYS B CA 1
ATOM 2551 C C . LYS B 1 130 ? -6.293 -1.56 -14.867 1 95.81 130 LYS B C 1
ATOM 2553 O O . LYS B 1 130 ? -7.09 -1.304 -15.773 1 95.81 130 LYS B O 1
ATOM 2558 N N . TYR B 1 131 ? -6.012 -2.832 -14.586 1 98.12 131 TYR B N 1
ATOM 2559 C CA . TYR B 1 131 ? -6.281 -3.936 -15.5 1 98.12 131 TYR B CA 1
ATOM 2560 C C . TYR B 1 131 ? -7.492 -4.738 -15.047 1 98.12 131 TYR B C 1
ATOM 2562 O O . TYR B 1 131 ? -8.125 -5.438 -15.844 1 98.12 131 TYR B O 1
ATOM 2570 N N . MET B 1 132 ? -7.777 -4.652 -13.758 1 98.5 132 MET B N 1
ATOM 2571 C CA . MET B 1 132 ? -8.906 -5.383 -13.188 1 98.5 132 MET B CA 1
ATOM 2572 C C . MET B 1 132 ? -9.695 -4.5 -12.227 1 98.5 132 MET B C 1
ATOM 2574 O O . MET B 1 132 ? -9.859 -4.844 -11.055 1 98.5 132 MET B O 1
ATOM 2578 N N . PRO B 1 133 ? -10.219 -3.387 -12.695 1 97.88 133 PRO B N 1
ATOM 2579 C CA . PRO B 1 133 ? -10.836 -2.385 -11.82 1 97.88 133 PRO B CA 1
ATOM 2580 C C . PRO B 1 133 ? -12.086 -2.908 -11.109 1 97.88 133 PRO B C 1
ATOM 2582 O O . PRO B 1 133 ? -12.383 -2.494 -9.984 1 97.88 133 PRO B O 1
ATOM 2585 N N . ARG B 1 134 ? -12.883 -3.807 -11.711 1 98.44 134 ARG B N 1
ATOM 2586 C CA . ARG B 1 134 ? -14.078 -4.34 -11.07 1 98.44 134 ARG B CA 1
ATOM 2587 C C . ARG B 1 134 ? -13.711 -5.18 -9.852 1 98.44 134 ARG B C 1
ATOM 2589 O O . ARG B 1 134 ? -14.438 -5.188 -8.852 1 98.44 134 ARG B O 1
ATOM 2596 N N . LEU B 1 135 ? -12.609 -5.879 -9.953 1 98.62 135 LEU B N 1
ATOM 2597 C CA . LEU B 1 135 ? -12.117 -6.641 -8.812 1 98.62 135 LEU B CA 1
ATOM 2598 C C . LEU B 1 135 ? -11.734 -5.719 -7.66 1 98.62 135 LEU B C 1
ATOM 2600 O O . LEU B 1 135 ? -12.133 -5.945 -6.52 1 98.62 135 LEU B O 1
ATOM 2604 N N . VAL B 1 136 ? -10.977 -4.68 -8 1 97.94 136 VAL B N 1
ATOM 2605 C CA . VAL B 1 136 ? -10.492 -3.75 -6.988 1 97.94 136 VAL B CA 1
ATOM 2606 C C . VAL B 1 136 ? -11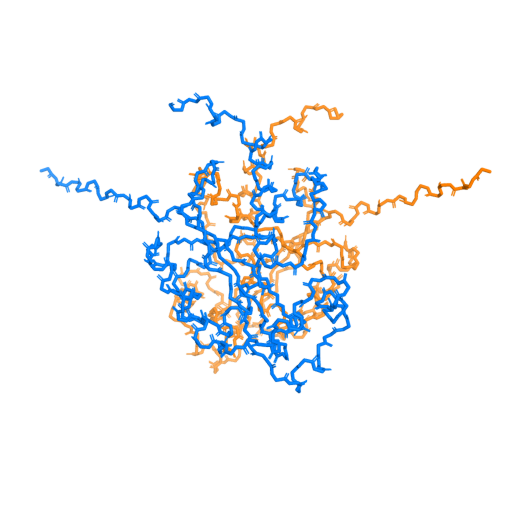.68 -3.061 -6.316 1 97.94 136 VAL B C 1
ATOM 2608 O O . VAL B 1 136 ? -11.672 -2.84 -5.102 1 97.94 136 VAL B O 1
ATOM 2611 N N . ASP B 1 137 ? -12.727 -2.748 -7.098 1 97.06 137 ASP B N 1
ATOM 2612 C CA . ASP B 1 137 ? -13.914 -2.082 -6.578 1 97.06 137 ASP B CA 1
ATOM 2613 C C . ASP B 1 137 ? -14.641 -2.969 -5.57 1 97.06 137 ASP B C 1
ATOM 2615 O O . ASP B 1 137 ? -15.43 -2.479 -4.758 1 97.06 137 ASP B O 1
ATOM 2619 N N . HIS B 1 138 ? -14.422 -4.273 -5.664 1 98.31 138 HIS B N 1
ATOM 2620 C CA . HIS B 1 138 ? -15.07 -5.207 -4.746 1 98.31 138 HIS B CA 1
ATOM 2621 C C . HIS B 1 138 ? -14.297 -5.305 -3.43 1 98.31 138 HIS B C 1
ATOM 2623 O O . HIS B 1 138 ? -14.852 -5.754 -2.42 1 98.31 138 HIS B O 1
ATOM 2629 N N . LEU B 1 139 ? -13.055 -4.902 -3.408 1 98.06 139 LEU B N 1
ATOM 2630 C CA . LEU B 1 139 ? -12.195 -4.996 -2.234 1 98.06 139 LEU B CA 1
ATOM 2631 C C . LEU B 1 139 ? -12.281 -3.725 -1.396 1 98.06 139 LEU B C 1
ATOM 2633 O O . LEU B 1 139 ? -12.609 -2.652 -1.915 1 98.06 139 LEU B O 1
ATOM 2637 N N . HIS B 1 140 ? -12.016 -3.893 -0.084 1 96.31 140 HIS B N 1
ATOM 2638 C CA . HIS B 1 140 ? -11.828 -2.727 0.772 1 96.31 140 HIS B CA 1
ATOM 2639 C C . HIS B 1 140 ? -10.617 -1.911 0.335 1 96.31 140 HIS B C 1
ATOM 2641 O O . HIS B 1 140 ? -9.664 -2.459 -0.231 1 96.31 140 HIS B O 1
ATOM 2647 N N . HIS B 1 141 ? -10.594 -0.605 0.572 1 93.81 141 HIS B N 1
ATOM 2648 C CA . HIS B 1 141 ? -9.523 0.264 0.098 1 93.81 141 HIS B CA 1
ATOM 2649 C C . HIS B 1 141 ? -8.234 0.024 0.876 1 93.81 141 HIS B C 1
ATOM 2651 O O . HIS B 1 141 ? -7.148 0.378 0.411 1 93.81 141 HIS B O 1
ATOM 2657 N N . ARG B 1 142 ? -8.328 -0.613 2.068 1 94.56 142 ARG B N 1
ATOM 2658 C CA . ARG B 1 142 ? -7.148 -0.886 2.885 1 94.56 142 ARG B CA 1
ATOM 2659 C C . ARG B 1 142 ? -6.41 -2.123 2.385 1 94.56 142 ARG B C 1
ATOM 2661 O O . ARG B 1 142 ? -6.977 -2.938 1.653 1 94.56 142 ARG B O 1
ATOM 2668 N N . ASN B 1 143 ? -5.109 -2.207 2.756 1 97.31 143 ASN B N 1
ATOM 2669 C CA . ASN B 1 143 ? -4.281 -3.389 2.533 1 97.31 143 ASN B CA 1
ATOM 2670 C C . ASN B 1 143 ? -3.805 -3.996 3.848 1 97.31 143 ASN B C 1
ATOM 2672 O O . ASN B 1 143 ? -3.73 -3.305 4.867 1 97.31 143 ASN B O 1
ATOM 2676 N N . VAL B 1 144 ? -3.604 -5.234 3.861 1 97.06 144 VAL B N 1
ATOM 2677 C CA . VAL B 1 144 ? -2.734 -5.879 4.84 1 97.06 144 VAL B CA 1
ATOM 2678 C C . VAL B 1 144 ? -1.395 -6.227 4.191 1 97.06 144 VAL B C 1
ATOM 2680 O O . VAL B 1 144 ? -1.271 -7.254 3.521 1 97.06 144 VAL B O 1
ATOM 2683 N N . ASP B 1 145 ? -0.436 -5.344 4.402 1 97.31 145 ASP B N 1
ATOM 2684 C CA . ASP B 1 145 ? 0.883 -5.465 3.789 1 97.31 145 ASP B CA 1
ATOM 2685 C C . ASP B 1 145 ? 1.87 -6.137 4.742 1 97.31 145 ASP B C 1
ATOM 2687 O O . ASP B 1 145 ? 2.33 -5.52 5.703 1 97.31 145 ASP B O 1
ATOM 2691 N N . VAL B 1 146 ? 2.279 -7.344 4.445 1 95.25 146 VAL B N 1
ATOM 2692 C CA . VAL B 1 146 ? 3.162 -8.141 5.289 1 95.25 146 VAL B CA 1
ATOM 2693 C C . VAL B 1 146 ? 4.5 -7.43 5.461 1 95.25 146 VAL B C 1
ATOM 2695 O O . VAL B 1 146 ? 5.117 -7.5 6.527 1 95.25 146 VAL B O 1
ATOM 2698 N N . SER B 1 147 ? 4.902 -6.695 4.457 1 94.44 147 SER B N 1
ATOM 2699 C CA . SER B 1 147 ? 6.18 -5.988 4.531 1 9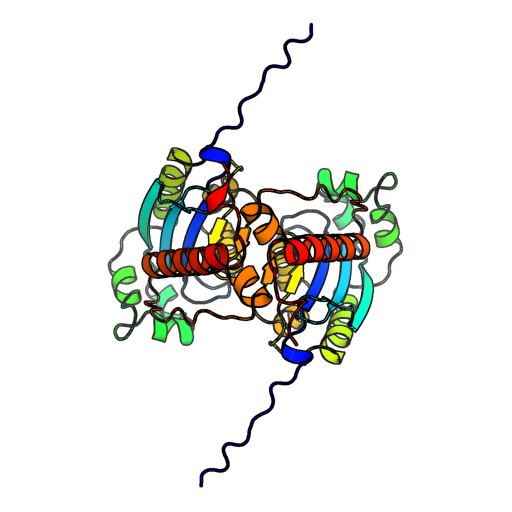4.44 147 SER B CA 1
ATOM 2700 C C . SER B 1 147 ? 6.172 -4.945 5.641 1 94.44 147 SER B C 1
ATOM 2702 O O . SER B 1 147 ? 7.227 -4.547 6.133 1 94.44 147 SER B O 1
ATOM 2704 N N . SER B 1 148 ? 4.992 -4.395 6.027 1 95.12 148 SER B N 1
ATOM 2705 C CA . SER B 1 148 ? 4.91 -3.48 7.164 1 95.12 148 SER B CA 1
ATOM 2706 C C . SER B 1 148 ? 5.41 -4.141 8.445 1 95.12 148 SER B C 1
ATOM 2708 O O . SER B 1 148 ? 6.133 -3.523 9.227 1 95.12 148 SER B O 1
ATOM 2710 N N . PHE B 1 149 ? 5.008 -5.395 8.609 1 92.25 149 PHE B N 1
ATOM 2711 C CA . PHE B 1 149 ? 5.449 -6.156 9.773 1 92.25 149 PHE B CA 1
ATOM 2712 C C . PHE B 1 149 ? 6.941 -6.449 9.695 1 92.25 149 PHE B C 1
ATOM 2714 O O . PHE B 1 149 ? 7.645 -6.379 10.703 1 92.25 149 PHE B O 1
ATOM 2721 N N . LYS B 1 150 ? 7.398 -6.781 8.5 1 90.62 150 LYS B N 1
ATOM 2722 C CA . LYS B 1 150 ? 8.82 -7.035 8.281 1 90.62 150 LYS B CA 1
ATOM 2723 C C . LYS B 1 150 ? 9.664 -5.832 8.695 1 90.62 150 LYS B C 1
ATOM 2725 O O . LYS B 1 150 ? 10.656 -5.977 9.414 1 90.62 150 LYS B O 1
ATOM 2730 N N . GLU B 1 151 ? 9.266 -4.664 8.289 1 91.62 151 GLU B N 1
ATOM 2731 C CA . GLU B 1 151 ? 10 -3.434 8.555 1 91.62 151 GLU B CA 1
ATOM 2732 C C . GLU B 1 151 ? 10.016 -3.109 10.047 1 91.62 151 GLU B C 1
ATOM 2734 O O . GLU B 1 151 ? 11.008 -2.602 10.57 1 91.62 151 GLU B O 1
ATOM 2739 N N . MET B 1 152 ? 8.977 -3.414 10.711 1 90.06 152 MET B N 1
ATOM 2740 C CA . MET B 1 152 ? 8.852 -3.035 12.117 1 90.06 152 MET B CA 1
ATOM 2741 C C . MET B 1 152 ? 9.484 -4.09 13.023 1 90.06 152 MET B C 1
ATOM 2743 O O . MET B 1 152 ? 10 -3.764 14.094 1 90.06 152 MET B O 1
ATOM 2747 N N . CYS B 1 153 ? 9.383 -5.355 12.742 1 80.69 153 CYS B N 1
ATOM 2748 C CA . CYS B 1 153 ? 9.891 -6.426 13.586 1 80.69 153 CYS B CA 1
ATOM 2749 C C . CYS B 1 153 ? 11.383 -6.629 13.367 1 80.69 153 CYS B C 1
ATOM 2751 O O . CYS B 1 153 ? 12.078 -7.156 14.242 1 80.69 153 CYS B O 1
ATOM 2753 N N . ARG B 1 154 ? 12.086 -5.957 12.5 1 65.5 154 ARG B N 1
ATOM 2754 C CA . ARG B 1 154 ? 13.492 -6.039 12.133 1 65.5 154 ARG B CA 1
ATOM 2755 C C . ARG B 1 154 ? 14 -7.473 12.234 1 65.5 154 ARG B C 1
ATOM 2757 O O . ARG B 1 154 ? 15.203 -7.723 12.133 1 65.5 154 ARG B O 1
ATOM 2764 N N . TYR B 1 155 ? 13.172 -8.484 12.75 1 56.97 155 TYR B N 1
ATOM 2765 C CA . TYR B 1 155 ? 13.586 -9.883 12.711 1 56.97 155 TYR B CA 1
ATOM 2766 C C . TYR B 1 155 ? 13.141 -10.547 11.414 1 56.97 155 TYR B C 1
ATOM 2768 O O . TYR B 1 155 ? 12.008 -11.016 11.297 1 56.97 155 TYR B O 1
ATOM 2776 N N . SER B 1 156 ? 13.805 -10.094 10.453 1 56.88 156 SER B N 1
ATOM 2777 C CA . SER B 1 156 ? 13.406 -10.602 9.141 1 56.88 156 SER B CA 1
ATOM 2778 C C . SER B 1 156 ? 13.586 -12.109 9.055 1 56.88 156 SER B C 1
ATOM 2780 O O . SER B 1 156 ? 14.586 -12.656 9.523 1 56.88 156 SER B O 1
ATOM 2782 N N . LEU B 1 157 ? 12.383 -12.883 8.984 1 57.09 157 LEU B N 1
ATOM 2783 C CA . LEU B 1 157 ? 12.445 -14.281 8.594 1 57.09 157 LEU B CA 1
ATOM 2784 C C . LEU B 1 157 ? 12.945 -14.422 7.16 1 57.09 157 LEU B C 1
ATOM 2786 O O . LEU B 1 157 ? 12.508 -13.695 6.27 1 57.09 157 LEU B O 1
ATOM 2790 N N . ASN B 1 158 ? 14.148 -14.703 7.055 1 53.78 158 ASN B N 1
ATOM 2791 C CA . ASN B 1 158 ? 14.648 -15.078 5.734 1 53.78 158 ASN B CA 1
ATOM 2792 C C . ASN B 1 158 ? 13.75 -16.125 5.066 1 53.78 158 ASN B C 1
ATOM 2794 O O . ASN B 1 158 ? 13.773 -17.297 5.441 1 53.78 158 ASN B O 1
ATOM 2798 N N . LEU B 1 159 ? 12.555 -15.812 4.738 1 55.75 159 LEU B N 1
ATOM 2799 C CA . LEU B 1 159 ? 11.773 -16.859 4.09 1 55.75 159 LEU B CA 1
ATOM 2800 C C . LEU B 1 159 ? 12.172 -17.016 2.627 1 55.75 159 LEU B C 1
ATOM 2802 O O . LEU B 1 159 ? 12.219 -16.031 1.889 1 55.75 159 LEU B O 1
ATOM 2806 N N . LYS B 1 160 ? 13.148 -17.859 2.373 1 51.03 160 LYS B N 1
ATOM 2807 C CA . LYS B 1 160 ? 13.938 -18.125 1.175 1 51.03 160 LYS B CA 1
ATOM 2808 C C . LYS B 1 160 ? 13.039 -18.406 -0.028 1 51.03 160 LYS B C 1
ATOM 2810 O O . LYS B 1 160 ? 13.398 -18.094 -1.164 1 51.03 160 LYS B O 1
ATOM 2815 N N . ASN B 1 161 ? 11.992 -19.312 -0.098 1 53.84 161 ASN B N 1
ATOM 2816 C CA . ASN B 1 161 ? 11.836 -19.969 -1.396 1 53.84 161 ASN B CA 1
ATOM 2817 C C . ASN B 1 161 ? 11.047 -19.094 -2.365 1 53.84 161 ASN B C 1
ATOM 2819 O O . ASN B 1 161 ? 9.82 -19.016 -2.279 1 53.84 161 ASN B O 1
ATOM 2823 N N . ILE B 1 162 ? 11.758 -18 -2.932 1 61.22 162 ILE B N 1
ATOM 2824 C CA . ILE B 1 162 ? 11.07 -17.156 -3.896 1 61.22 162 ILE B CA 1
ATOM 2825 C C . ILE B 1 162 ? 11.031 -17.844 -5.258 1 61.22 162 ILE B C 1
ATOM 2827 O O . ILE B 1 162 ? 12.07 -18.188 -5.82 1 61.22 162 ILE B O 1
ATOM 2831 N N . CYS B 1 163 ? 9.906 -18.484 -5.621 1 67.25 163 CYS B N 1
ATOM 2832 C CA . CYS B 1 163 ? 9.703 -19.188 -6.879 1 67.25 163 CYS B CA 1
ATOM 2833 C C . CYS B 1 163 ? 9.219 -18.234 -7.969 1 67.25 163 CYS B C 1
ATOM 2835 O O . CYS B 1 163 ? 9.266 -18.562 -9.156 1 67.25 163 CYS B O 1
ATOM 2837 N N . PHE B 1 164 ? 9 -17.031 -7.742 1 79.81 164 PHE B N 1
ATOM 2838 C CA . PHE B 1 164 ? 8.578 -15.961 -8.641 1 79.81 164 PHE B CA 1
ATOM 2839 C C . PHE B 1 164 ? 7.305 -16.359 -9.391 1 79.81 164 PHE B C 1
ATOM 2841 O O . PHE B 1 164 ? 7.094 -15.93 -10.523 1 79.81 164 PHE B O 1
ATOM 2848 N N . ARG B 1 165 ? 6.605 -17.344 -8.875 1 90.06 165 ARG B N 1
ATOM 2849 C CA . ARG B 1 165 ? 5.246 -17.641 -9.32 1 90.06 165 ARG B CA 1
ATOM 2850 C C . ARG B 1 165 ? 4.219 -17.109 -8.328 1 90.06 165 ARG B C 1
ATOM 2852 O O . ARG B 1 165 ? 4.41 -17.203 -7.113 1 90.06 165 ARG B O 1
ATOM 2859 N N . ALA B 1 166 ? 3.146 -16.625 -8.875 1 93 166 ALA B N 1
ATOM 2860 C CA . ALA B 1 166 ? 2.205 -15.836 -8.086 1 93 166 ALA B CA 1
ATOM 2861 C C . ALA B 1 166 ? 1.654 -16.641 -6.914 1 93 166 ALA B C 1
ATOM 2863 O O . ALA B 1 166 ? 1.634 -16.156 -5.777 1 93 166 ALA B O 1
ATOM 2864 N N . MET B 1 167 ? 1.247 -17.875 -7.16 1 93.94 167 MET B N 1
ATOM 2865 C CA . MET B 1 167 ? 0.651 -18.688 -6.102 1 93.94 167 MET B CA 1
ATOM 2866 C C . MET B 1 167 ? 1.673 -18.984 -5.012 1 93.94 167 MET B C 1
ATOM 2868 O O . MET B 1 167 ? 1.364 -18.906 -3.822 1 93.94 167 MET B O 1
ATOM 2872 N N . ASP B 1 168 ? 2.883 -19.344 -5.426 1 92.25 168 ASP B N 1
ATOM 2873 C CA . ASP B 1 168 ? 3.951 -19.609 -4.469 1 92.25 168 ASP B CA 1
ATOM 2874 C C . ASP B 1 168 ? 4.266 -18.375 -3.629 1 92.25 168 ASP B C 1
ATOM 2876 O O . ASP B 1 168 ? 4.488 -18.469 -2.422 1 92.25 168 ASP B O 1
ATOM 2880 N N . ASP B 1 169 ? 4.281 -17.297 -4.305 1 93 169 ASP B N 1
ATOM 2881 C CA . ASP B 1 169 ? 4.594 -16.047 -3.613 1 93 169 ASP B CA 1
ATOM 2882 C C . ASP B 1 169 ? 3.52 -15.711 -2.582 1 93 169 ASP B C 1
ATOM 2884 O O . ASP B 1 169 ? 3.826 -15.188 -1.507 1 93 169 ASP B O 1
ATOM 2888 N N . ILE B 1 170 ? 2.252 -15.992 -2.852 1 94.94 170 ILE B N 1
ATOM 2889 C CA . ILE B 1 170 ? 1.174 -15.773 -1.894 1 94.94 170 ILE B CA 1
ATOM 2890 C C . ILE B 1 170 ? 1.388 -16.656 -0.667 1 94.94 170 ILE B C 1
ATOM 2892 O O . ILE B 1 170 ? 1.303 -16.188 0.469 1 94.94 170 ILE B O 1
ATOM 2896 N N . GLU B 1 171 ? 1.611 -17.891 -0.945 1 93.62 171 GLU B N 1
ATOM 2897 C CA . GLU B 1 171 ? 1.802 -18.828 0.156 1 93.62 171 GLU B CA 1
ATOM 2898 C C . GLU B 1 171 ? 2.973 -18.422 1.04 1 93.62 171 GLU B C 1
ATOM 2900 O O . GLU B 1 171 ? 2.895 -18.5 2.268 1 93.62 171 GLU B O 1
ATOM 2905 N N . GLY B 1 172 ? 4.047 -18 0.413 1 93 172 GLY B N 1
ATOM 2906 C CA . GLY B 1 172 ? 5.176 -17.484 1.171 1 93 172 GLY B CA 1
ATOM 2907 C C . GLY B 1 172 ? 4.816 -16.281 2.027 1 93 172 GLY B C 1
ATOM 2908 O O . GLY B 1 172 ? 5.25 -16.188 3.178 1 93 172 GLY B O 1
ATOM 2909 N N . SER B 1 173 ? 4.082 -15.32 1.458 1 94.56 173 SER B N 1
ATOM 2910 C CA . SER B 1 173 ? 3.652 -14.133 2.193 1 94.56 173 SER B CA 1
ATOM 2911 C C . SER B 1 173 ? 2.797 -14.516 3.398 1 94.56 173 SER B C 1
ATOM 2913 O O . SER B 1 173 ? 2.971 -13.961 4.484 1 94.56 173 SER B O 1
ATOM 2915 N N . ARG B 1 174 ? 1.872 -15.43 3.166 1 94.44 174 ARG B N 1
ATOM 2916 C CA . ARG B 1 174 ? 1.03 -15.906 4.262 1 94.44 174 ARG B CA 1
ATOM 2917 C C . ARG B 1 174 ? 1.872 -16.531 5.371 1 94.44 174 ARG B C 1
ATOM 2919 O O . ARG B 1 174 ? 1.646 -16.266 6.555 1 94.44 174 ARG B O 1
ATOM 2926 N N . GLU B 1 175 ? 2.793 -17.359 4.957 1 93.06 175 GLU B N 1
ATOM 2927 C CA . GLU B 1 175 ? 3.67 -18 5.934 1 93.06 175 GLU B CA 1
ATOM 2928 C C . GLU B 1 175 ? 4.465 -16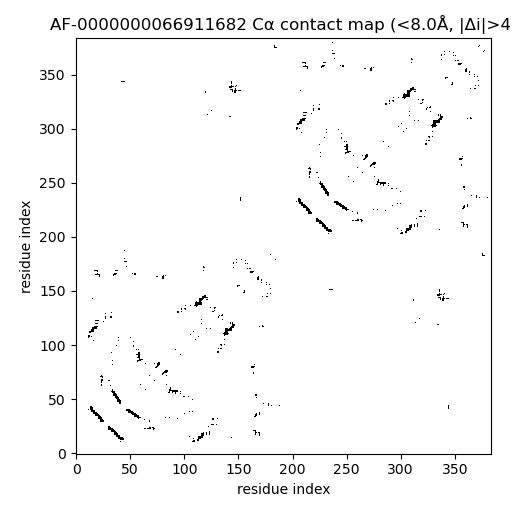.969 6.727 1 93.06 175 GLU B C 1
ATOM 2930 O O . GLU B 1 175 ? 4.633 -17.094 7.938 1 93.06 175 GLU B O 1
ATOM 2935 N N . GLU B 1 176 ? 4.953 -16.047 6.008 1 92.56 176 GLU B N 1
ATOM 2936 C CA . GLU B 1 176 ? 5.684 -14.969 6.668 1 92.56 176 GLU B CA 1
ATOM 2937 C C . GLU B 1 176 ? 4.801 -14.25 7.68 1 92.56 176 GLU B C 1
ATOM 2939 O O . GLU B 1 176 ? 5.238 -13.961 8.797 1 92.56 176 GLU B O 1
ATOM 2944 N N . MET B 1 177 ? 3.598 -13.945 7.316 1 93.19 177 MET B N 1
ATOM 2945 C CA . MET B 1 177 ? 2.672 -13.281 8.234 1 93.19 177 MET B CA 1
ATOM 2946 C C . MET B 1 177 ? 2.416 -14.148 9.469 1 93.19 177 MET B C 1
ATOM 2948 O O . MET B 1 177 ? 2.377 -13.633 10.586 1 93.19 177 MET B O 1
ATOM 2952 N N . LEU B 1 178 ? 2.236 -15.453 9.227 1 91.69 178 LEU B N 1
ATOM 2953 C CA . LEU B 1 178 ? 2.031 -16.375 10.336 1 91.69 178 LEU B CA 1
ATOM 2954 C C . LEU B 1 178 ? 3.207 -16.328 11.305 1 91.69 178 LEU B C 1
ATOM 2956 O O . LEU B 1 178 ? 3.02 -16.422 12.523 1 91.69 178 LEU B O 1
ATOM 2960 N N . HIS B 1 179 ? 4.32 -16.203 10.719 1 88.81 179 HIS B N 1
ATOM 2961 C CA . HIS B 1 179 ? 5.516 -16.078 11.547 1 88.81 179 HIS B CA 1
ATOM 2962 C C . HIS B 1 179 ? 5.445 -14.844 12.438 1 88.81 179 HIS B C 1
ATOM 2964 O O . HIS B 1 179 ? 5.738 -14.914 13.633 1 88.81 179 HIS B O 1
ATOM 2970 N N . TYR B 1 180 ? 5.07 -13.742 11.891 1 88.88 180 TYR B N 1
ATOM 2971 C CA . TYR B 1 180 ? 4.957 -12.508 12.672 1 88.88 180 TYR B CA 1
ATOM 2972 C C . TYR B 1 180 ? 3.857 -12.625 13.719 1 88.88 180 TYR B C 1
ATOM 2974 O O . TYR B 1 180 ? 4.02 -12.156 14.852 1 88.88 180 TYR B O 1
ATOM 2982 N N . ILE B 1 181 ? 2.766 -13.219 13.359 1 85.94 181 ILE B N 1
ATOM 2983 C CA . ILE B 1 181 ? 1.651 -13.406 14.281 1 85.94 181 ILE B CA 1
ATOM 2984 C C . ILE B 1 181 ? 2.113 -14.219 15.484 1 85.94 181 ILE B C 1
ATOM 2986 O O . ILE B 1 181 ? 1.809 -13.867 16.625 1 85.94 181 ILE B O 1
ATOM 2990 N N . LYS B 1 182 ? 2.807 -15.242 15.258 1 83.62 182 LYS B N 1
ATOM 2991 C CA . LYS B 1 182 ? 3.299 -16.125 16.312 1 83.62 182 LYS B CA 1
ATOM 2992 C C . LYS B 1 182 ? 4.199 -15.359 17.281 1 83.62 182 LYS B C 1
ATOM 2994 O O . LYS B 1 182 ? 4.191 -15.633 18.484 1 83.62 182 LYS B O 1
ATOM 2999 N N . HIS B 1 183 ? 4.852 -14.398 16.812 1 79.62 183 HIS B N 1
ATOM 3000 C CA . HIS B 1 183 ? 5.859 -13.734 17.625 1 79.62 183 HIS B CA 1
ATOM 3001 C C . HIS B 1 183 ? 5.324 -12.438 18.219 1 79.62 183 HIS B C 1
ATOM 3003 O O . HIS B 1 183 ? 5.766 -12.008 19.281 1 79.62 183 HIS B O 1
ATOM 3009 N N . LEU B 1 184 ? 4.492 -11.82 17.531 1 76 184 LEU B N 1
ATOM 3010 C CA . LEU B 1 184 ? 4.031 -10.5 17.938 1 76 184 LEU B CA 1
ATOM 3011 C C . LEU B 1 184 ? 2.713 -10.586 18.703 1 76 184 LEU B C 1
ATOM 3013 O O . LEU B 1 184 ? 2.406 -9.727 19.531 1 76 184 LEU B O 1
ATOM 3017 N N . PHE B 1 185 ? 1.911 -11.633 18.391 1 65.69 185 PHE B N 1
ATOM 3018 C CA . PHE B 1 185 ? 0.578 -11.711 18.984 1 65.69 185 PHE B CA 1
ATOM 3019 C C . PHE B 1 185 ? 0.515 -12.805 20.031 1 65.69 185 PHE B C 1
ATOM 3021 O O . PHE B 1 185 ? 0.076 -13.922 19.766 1 65.69 185 PHE B O 1
ATOM 3028 N N . PRO B 1 186 ? 1.265 -12.773 21.109 1 55 186 PRO B N 1
ATOM 3029 C CA . PRO B 1 186 ? 1.347 -13.859 22.094 1 55 186 PRO B CA 1
ATOM 3030 C C . PRO B 1 186 ? -0.027 -14.336 22.562 1 55 186 PRO B C 1
ATOM 3032 O O . PRO B 1 186 ? -0.249 -15.539 22.703 1 55 186 PRO B O 1
ATOM 3035 N N . ASN B 1 187 ? -0.79 -13.562 23.344 1 49.97 187 ASN B N 1
ATOM 3036 C CA . ASN B 1 187 ? -1.882 -14.133 24.125 1 49.97 187 ASN B CA 1
ATOM 3037 C C . ASN B 1 187 ? -3.018 -14.617 23.234 1 49.97 187 ASN B C 1
ATOM 3039 O O . ASN B 1 187 ? -4.086 -14.992 23.734 1 49.97 187 ASN B O 1
ATOM 3043 N N . THR B 1 188 ? -3.059 -14.352 22.047 1 44.81 188 THR B N 1
ATOM 3044 C CA . THR B 1 188 ? -4.309 -14.711 21.391 1 44.81 188 THR B CA 1
ATOM 3045 C C . THR B 1 188 ? -4.449 -16.219 21.281 1 44.81 188 THR B C 1
ATOM 3047 O O . THR B 1 188 ? -5.473 -16.734 20.812 1 44.81 188 THR B O 1
ATOM 3050 N N . ASN B 1 189 ? -3.473 -17.078 21.156 1 38.28 189 ASN B N 1
ATOM 3051 C CA . ASN B 1 189 ? -3.803 -18.484 21.297 1 38.28 189 ASN B CA 1
ATOM 3052 C C . ASN B 1 189 ? -4.418 -18.766 22.672 1 38.28 189 ASN B C 1
ATOM 3054 O O . ASN B 1 189 ? -4.898 -19.875 22.922 1 38.28 189 ASN B O 1
ATOM 3058 N N . ASP B 1 190 ? -3.971 -18.312 23.812 1 32.66 190 ASP B N 1
ATOM 3059 C CA . ASP B 1 190 ? -4.492 -18.859 25.062 1 32.66 190 ASP B CA 1
ATOM 3060 C C . ASP B 1 190 ? -5.977 -18.531 25.219 1 32.66 190 ASP B C 1
ATOM 3062 O O . ASP B 1 190 ? -6.727 -19.297 25.828 1 32.66 190 ASP B O 1
ATOM 3066 N N . SER B 1 191 ? -6.547 -17.25 25.469 1 28.78 191 SER B N 1
ATOM 3067 C CA . SER B 1 191 ? -7.805 -17.203 26.219 1 28.78 191 SER B CA 1
ATOM 3068 C C . SER B 1 191 ? -8.977 -17.641 25.344 1 28.78 191 SER B C 1
ATOM 3070 O O . SER B 1 191 ? -10.008 -18.078 25.844 1 28.78 191 SER B O 1
ATOM 3072 N N . PHE B 1 192 ? -9.539 -17.5 24.016 1 24.66 192 PHE B N 1
ATOM 3073 C CA . PHE B 1 192 ? -10.961 -17.406 24.312 1 24.66 192 PHE B CA 1
ATOM 3074 C C . PHE B 1 192 ? -11.523 -18.766 24.719 1 24.66 192 PHE B C 1
ATOM 3076 O O . PHE B 1 192 ? -11.062 -19.797 24.234 1 24.66 192 PHE B O 1
#

Sequence (384 aa):
MPNQTNDKIDPRSLRLVWIDCEMTGLDVNTKHLLEVACIITEGDPSLKIVAKGPNLIIHQSEKVLDKMDEWSAIKHGEVNSGLTEEVRKSTLTVDEAEEQLLQFVKCHVPEQTCPLAGNTCSQDRAFLKKYMPRLVDHLHHRNVDVSSFKEMCRYSLNLKNICFRAMDDIEGSREEMLHYIKHLFPNTNDSFMPNQTNDKIDPRSLRLVWIDCEMTGLDVNTKHLLEVACIITEGDPSLKIVAKGPNLIIHQSEKVLDKMDEWSAIKHGEVNSGLTEEVRKSTLTVDEAEEQLLQFVKCHVPEQTCPLAGNTCSQDRAFLKKYMPRLVDHLHHRNVDVSSFKEMCRYSLNLKNICFRAMDDIEGSREEMLHYIKHLFPNTNDSF

Foldseek 3Di:
DPPPVVPPPPQLLQKAKEKFWQWLDQPLVQIATAKMWIWIARNPLVRHTPDGDDIDGAADDPVRNVPRDPVSCVQCPPVALVSVVVNPVDPHHLVNVLVVVQVVCVVRHAFQRHAYEAAVCVSVLSNCCVSNVVSNRRYHPDYHHLVVLCVVVVPDPPLPPPRVGTSVRRVSRVVSSSVSCPPVVPCPVPDD/DPPPVVPPPPQLLQKAKEKFWQWLDQPLVQIATAKMWIWIARNPLVRHTPDGDDIDGAADDPVRNVPRDPVSCVCCPPVALVSSVVNPVDPHHLVNVLVVVQVVCVVRHAFQRHAYEAAVCVSVLSNCCVRNVVSNRRYHPDYHHLVVLCVVVVPDDPLPDPRVGTSVRRVSRSVSSSVSCVVVVPCPVPDD